Protein AF-R5GS53-F1 (afdb_monomer_lite)

Sequence (750 aa):
MKHALRKYIAPCGSALFMVVSTMAALVVLVTAMYMSVVSSGRVQIASFNQEQAYVASTSIADNLKGYLNNGVSAAMQSKLLDLNVGDKMSTNGNDFASLVEGGTREDSELGAYTVTITRLKDEKQGDSTMAIYDVAVTASTNGVVETTHLYLMTQKETTTPPSMITRFFTATGYIPNDVVVGDGVYTSEMYFDSEYTVFSDIKGESNSDLTLKGSIICAGSAVFSRGKTTVQCQDTQAWYIGKNLTFKNTQPTSIDLKGKGGNANDIKNEPEHGLIVVGGDLTMTTLNWPNIGNNGKFTDVYVLGDAYIAKTNFHGNLYVNGDVYFMSGDDNKVEGYLYLNGECKNYTGVSNGHFSNTKIVKWSGWTATGDCQRAPAKTPADVGKLLTSKIGGSTYLKWQIDMSGFIMEDENTPKKENITFYNGNEDVANNKYVHYINKDCVIGEIKSKGNHVSSLAIVIDTGNKGDTRTIQLSNNDGSEFSWCPSTVEHARMNIVTIGDGTLVVDVPEGVRYQSTHQEFFGHIGWYYLLGGKVTTTDAGTHDYFDRSGLQYVNKSYIEGVLKETIHETYFDGSKNSCTTCKYTETTVDGKTVYKCTNPDHYDTYSTKPETCVCAGYVDTGSVTAYAASHGIDMTYEGKSQMPNVNIWVESCSESADIQFGVGSDGKGLQNNLFFGYVYAPYMTYVDLSCGENTGGGVRMVGGLIVSDYVISGYYEFIYARPSMSVDSIGITTGDPLRPTGSREWRHYGV

Secondary structure (DSSP, 8-state):
-HHHHTTTTSTT--HHHHHHHHHHHHHHHHHHHHHHHHHHHHHHHHHHHHHHHHHHHHHHHHHHHHHHHHT--HHHHHHHHTPPTT-EEE-TTS-GGGGSTT--SGGGTT-S-EEEEEE---EEETTEEEEEEEEEEEEEETTEEEEEEEEEEEE----PPPPP---SEEE--SS---EEE-SSEE-S-EEE-SSEEEE-PPTT---PPEEE-S-EEESSEEEE-SS-EEEE-SS--EEEESS-EEE--SS-EEEE--PPPS-TT--SS----EEEEESS-EEE--SS--EESBTTB-EEEEESS-EEESS-EESS-EEESS-EEESSSSEEEESSEEEESS-EEEPTT--S-EEES-EEEE-STT---SS-S---SS-HHHHHHHHHHHH-PPPPEEEE--GGGSPBSSSS-BPEEEEEEE--SS-GGG-B-EEEE-S-EEEEEEEEESS--S-EEEEEE--STT-EEEEE----BTTBB-SS-TTSTT--EEEEEESSSEEEEE--TT-EEE--TT-EEEEHHHHHHTT-EEEE-TTSS-EEEE-SS--TT-HHHHHHHHHHHBSSSS--SS----SS--EEEEEETTEEEEEES-TT---EESS--SS---TT-B-HHHHHHHHHHHT---EETTEE------EEEE---SS-EEESBB-TTSPBPPS-EEEEEEEEEEEEEEEE--STT---EEEEEEEEEEEEEEEESSEEEEE---SS-GGGS--EEEEEP--SS--GGG----

Foldseek 3Di:
DVVVVVVVPDPDDDPVVVVVVVVVVVVVVVVVVVVVVVVVVVVVVLVVQQVVQVVVQVVLVVVVLVCVAPQDDPQNVVLLVPDDAFDKDWLQQAFQLVRGDPRDVSSPPSGGFTKMKHWHDWDDDDPWTKTKIWIWTWGGGPRDIDIDIDIDIDTPDDPDPADFPPAFAEQLQLDQDEFEAEDAAELEEHEYQYQEYEHEADPDDDDHEHEYQAEYFHLHEYEYQYEEHEYDHQDQYEYFHQAEYEYNYAYEYEHANQFAFDQLADQPPPRSAHEYEHLEEYYDDYPYEYEHHDARRAYEYAHAYEYEDENYEHAHEYEYEYEYEDAELDEYEYSYAYEYQYYYYYDPPHPNYDYDPHHYDHDDQQADDDDDPGGHPDGSVRSVVVSCVVNDDRFDFDWDDDCPQFPAPDPPHGDEDEAEAEDDPVCVQPGDQEAEAETAGEHEAYAYDYDDDQFGEYEYEQAEALGEHEYEYDAHQVQEDEPQHPRYPPYEYEYEYFYQHFYEYEQEFSYEYFYAAQYEHFYVLLCQLQQWDWDAPPVNNDITIDCPRGNLLVAVSSCVSCVQFADASDDDPPPPVPQDFDWDWDADPNATWIFGPQPLGDDIHSDRDPGDPRNFTGRQVSSVVSCVVVVTDCDDPRDRGGTFLNYEYEDADLRYHYELAAGPVRAGHARYEHRYGYHAANYEYEHAHDDPDRREGEHYEDGYHYNHYHHYDHYYHTHHYGSDTPVSNPTDGHDGDHRPDDSPSSHGDD

Radius of gyration: 32.83 Å; chains: 1; bounding box: 74×107×87 Å

pLDDT: mean 75.05, std 14.88, range [28.28, 97.5]

Structure (mmCIF, N/CA/C/O backbone):
data_AF-R5GS53-F1
#
_entry.id   AF-R5GS53-F1
#
loop_
_atom_site.group_PDB
_atom_site.id
_atom_site.type_symbol
_atom_site.label_atom_id
_atom_site.label_alt_id
_atom_site.label_comp_id
_atom_site.label_asym_id
_atom_site.label_entity_id
_atom_site.label_seq_id
_atom_site.pdbx_PDB_ins_code
_atom_site.Cartn_x
_atom_site.Cartn_y
_atom_site.Cartn_z
_atom_site.occupancy
_atom_site.B_iso_or_equiv
_atom_site.auth_seq_id
_atom_site.auth_comp_id
_atom_site.auth_asym_id
_atom_site.auth_atom_id
_atom_site.pdbx_PDB_model_num
ATOM 1 N N . MET A 1 1 ? -4.058 -63.328 -44.929 1.00 39.25 1 MET A N 1
ATOM 2 C CA . MET A 1 1 ? -5.496 -63.159 -45.270 1.00 39.25 1 MET A CA 1
ATOM 3 C C . MET A 1 1 ? -5.798 -63.238 -46.766 1.00 39.25 1 MET A C 1
ATOM 5 O O . MET A 1 1 ? -6.541 -64.132 -47.150 1.00 39.25 1 MET A O 1
ATOM 9 N N . LYS A 1 2 ? -5.208 -62.391 -47.630 1.00 37.84 2 LYS A N 1
ATOM 10 C CA . LYS A 1 2 ? -5.470 -62.393 -49.092 1.00 37.84 2 LYS A CA 1
ATOM 11 C C . LYS A 1 2 ? -5.279 -63.759 -49.778 1.00 37.84 2 LYS A C 1
ATOM 13 O O . LYS A 1 2 ? -6.027 -64.096 -50.689 1.00 37.84 2 LYS A O 1
ATOM 18 N N . HIS A 1 3 ? -4.323 -64.568 -49.311 1.00 39.47 3 HIS A N 1
ATOM 19 C CA . HIS A 1 3 ? -4.071 -65.900 -49.871 1.00 39.47 3 HIS A CA 1
ATOM 20 C C . HIS A 1 3 ? -5.078 -66.975 -49.404 1.00 39.47 3 HIS A C 1
ATOM 22 O O . HIS A 1 3 ? -5.358 -67.905 -50.158 1.00 39.47 3 HIS A O 1
ATOM 28 N N . ALA A 1 4 ? -5.666 -66.822 -48.210 1.00 46.94 4 ALA A N 1
ATOM 29 C CA . ALA A 1 4 ? -6.676 -67.736 -47.665 1.00 46.94 4 ALA A CA 1
ATOM 30 C C . ALA A 1 4 ? -8.063 -67.490 -48.285 1.00 46.94 4 ALA A C 1
ATOM 32 O O . ALA A 1 4 ? -8.752 -68.440 -48.642 1.00 46.94 4 ALA A O 1
ATOM 33 N N . LEU A 1 5 ? -8.425 -66.221 -48.517 1.00 47.59 5 LEU A N 1
ATOM 34 C CA . LEU A 1 5 ? -9.687 -65.817 -49.156 1.00 47.59 5 LEU A CA 1
ATOM 35 C C . LEU A 1 5 ? -9.846 -66.359 -50.587 1.00 47.59 5 LEU A C 1
ATOM 37 O O . LEU A 1 5 ? -10.951 -66.700 -50.991 1.00 47.59 5 LEU A O 1
ATOM 41 N N . ARG A 1 6 ? -8.750 -66.531 -51.341 1.00 45.59 6 ARG A N 1
ATOM 42 C CA . ARG A 1 6 ? -8.802 -67.127 -52.691 1.00 45.59 6 ARG A CA 1
ATOM 43 C C . ARG A 1 6 ? -9.157 -68.621 -52.699 1.00 45.59 6 ARG A C 1
ATOM 45 O O . ARG A 1 6 ? -9.669 -69.093 -53.706 1.00 45.59 6 ARG A O 1
ATOM 52 N N . LYS A 1 7 ? -8.937 -69.357 -51.599 1.00 46.50 7 LYS A N 1
ATOM 53 C CA . LYS A 1 7 ? -9.356 -70.768 -51.471 1.00 46.50 7 LYS A CA 1
ATOM 54 C C . LYS A 1 7 ? -10.822 -70.935 -51.043 1.00 46.50 7 LYS A C 1
ATOM 56 O O . LYS A 1 7 ? -11.355 -72.023 -51.213 1.00 46.50 7 LYS A O 1
ATOM 61 N N . TYR A 1 8 ? -11.475 -69.877 -50.553 1.00 48.62 8 TYR A N 1
ATOM 62 C CA . TYR A 1 8 ? -12.892 -69.894 -50.151 1.00 48.62 8 TYR A CA 1
ATOM 63 C C . TYR A 1 8 ? -13.884 -69.787 -51.324 1.00 48.62 8 TYR A C 1
ATOM 65 O O . TYR A 1 8 ? -15.066 -70.039 -51.130 1.00 48.62 8 TYR A O 1
ATOM 73 N N . ILE A 1 9 ? -13.421 -69.418 -52.526 1.00 48.09 9 ILE A N 1
ATOM 74 C CA . ILE A 1 9 ? -14.279 -69.122 -53.694 1.00 48.09 9 ILE A CA 1
ATOM 75 C C . ILE A 1 9 ? -14.289 -70.292 -54.710 1.00 48.09 9 ILE A C 1
ATOM 77 O O . ILE A 1 9 ? -14.971 -70.238 -55.729 1.00 48.09 9 ILE A O 1
ATOM 81 N N . ALA A 1 10 ? -13.557 -71.384 -54.453 1.00 46.06 10 ALA A N 1
ATOM 82 C CA . ALA A 1 10 ? -13.538 -72.546 -55.347 1.00 46.06 10 ALA A CA 1
ATOM 83 C C . ALA A 1 10 ? -14.786 -73.446 -55.143 1.00 46.06 10 ALA A C 1
ATOM 85 O O . ALA A 1 10 ? -15.116 -73.732 -53.990 1.00 46.06 10 ALA A O 1
ATOM 86 N N . PRO A 1 11 ? -15.448 -73.969 -56.202 1.00 43.66 11 PRO A N 1
ATOM 87 C CA . PRO A 1 11 ? -16.787 -74.582 -56.110 1.00 43.66 11 PRO A CA 1
ATOM 88 C C . PRO A 1 11 ? -16.857 -75.982 -55.462 1.00 43.66 11 PRO A C 1
ATOM 90 O O . PRO A 1 11 ? -17.870 -76.661 -55.591 1.00 43.66 11 PRO A O 1
ATOM 93 N N . CYS A 1 12 ? -15.808 -76.435 -54.767 1.00 47.91 12 CYS A N 1
ATOM 94 C CA . CYS A 1 12 ? -15.698 -77.800 -54.227 1.00 47.91 12 CYS A CA 1
ATOM 95 C C . CYS A 1 12 ? -15.327 -77.835 -52.726 1.00 47.91 12 CYS A C 1
ATOM 97 O O . CYS A 1 12 ? -14.581 -78.711 -52.291 1.00 47.91 12 CYS A O 1
ATOM 99 N N . GLY A 1 13 ? -15.785 -76.863 -51.927 1.00 45.12 13 GLY A N 1
ATOM 100 C CA . GLY A 1 13 ? -15.463 -76.757 -50.496 1.00 45.12 13 GLY A CA 1
ATOM 101 C C . GLY A 1 13 ? -16.532 -77.362 -49.579 1.00 45.12 13 GLY A C 1
ATOM 102 O O . GLY A 1 13 ? -17.647 -76.857 -49.515 1.00 45.12 13 GLY A O 1
ATOM 103 N N . SER A 1 14 ? -16.184 -78.421 -48.840 1.00 52.50 14 SER A N 1
ATOM 104 C CA . SER A 1 14 ? -17.031 -79.041 -47.806 1.00 52.50 14 SER A CA 1
ATOM 105 C C . SER A 1 14 ? -17.500 -78.019 -46.759 1.00 52.50 14 SER A C 1
ATOM 107 O O . SER A 1 14 ? -16.676 -77.342 -46.139 1.00 52.50 14 SER A O 1
ATOM 109 N N . ALA A 1 15 ? -18.815 -77.951 -46.514 1.00 53.12 15 ALA A N 1
ATOM 110 C CA . ALA A 1 15 ? -19.424 -77.087 -45.497 1.00 53.12 15 ALA A CA 1
ATOM 111 C C . ALA A 1 15 ? -18.819 -77.300 -44.095 1.00 53.12 15 ALA A C 1
ATOM 113 O O . ALA A 1 15 ? -18.681 -76.349 -43.330 1.00 53.12 15 ALA A O 1
ATOM 114 N N . LEU A 1 16 ? -18.362 -78.518 -43.782 1.00 53.28 16 LEU A N 1
ATOM 115 C CA . LEU A 1 16 ? -17.680 -78.827 -42.522 1.00 53.28 16 LEU A CA 1
ATOM 116 C C . LEU A 1 16 ? -16.356 -78.059 -42.388 1.00 53.28 16 LEU A C 1
ATOM 118 O O . LEU A 1 16 ? -16.035 -77.548 -41.319 1.00 53.28 16 LEU A O 1
ATOM 122 N N . PHE A 1 17 ? -15.600 -77.935 -43.483 1.00 55.69 17 PHE A N 1
ATOM 123 C CA . PHE A 1 17 ? -14.329 -77.212 -43.481 1.00 55.69 17 PHE A CA 1
ATOM 124 C C . PHE A 1 17 ? -14.547 -75.708 -43.294 1.00 55.69 17 PHE A C 1
ATOM 126 O O . PHE A 1 17 ? -13.759 -75.067 -42.608 1.00 55.69 17 PHE A O 1
ATOM 133 N N . MET A 1 18 ? -15.649 -75.175 -43.840 1.00 55.59 18 MET A N 1
ATOM 134 C CA . MET A 1 18 ? -16.074 -73.784 -43.656 1.00 55.59 18 MET A CA 1
ATOM 135 C C . MET A 1 18 ? -16.458 -73.486 -42.200 1.00 55.59 18 MET A C 1
ATOM 137 O O . MET A 1 18 ? -16.094 -72.434 -41.678 1.00 55.59 18 MET A O 1
ATOM 141 N N . VAL A 1 19 ? -17.157 -74.410 -41.531 1.00 63.00 19 VAL A N 1
ATOM 142 C CA . VAL A 1 19 ? -17.538 -74.268 -40.115 1.00 63.00 19 VAL A CA 1
ATOM 143 C C . VAL A 1 19 ? -16.307 -74.349 -39.209 1.00 63.00 19 VAL A C 1
ATOM 145 O O . VAL A 1 19 ? -16.119 -73.496 -38.348 1.00 63.00 19 VAL A O 1
ATOM 148 N N . VAL A 1 20 ? -15.410 -75.314 -39.429 1.00 64.44 20 VAL A N 1
ATOM 149 C CA . VAL A 1 20 ? -14.201 -75.463 -38.598 1.00 64.44 20 VAL A CA 1
ATOM 150 C C . VAL A 1 20 ? -13.259 -74.265 -38.754 1.00 64.44 20 VAL A C 1
ATOM 152 O O . VAL A 1 20 ? -12.714 -73.780 -37.764 1.00 64.44 20 VAL A O 1
ATOM 155 N N . SER A 1 21 ? -13.090 -73.735 -39.968 1.00 62.53 21 SER A N 1
ATOM 156 C CA . SER A 1 21 ? -12.237 -72.566 -40.198 1.00 62.53 21 SER A CA 1
ATOM 157 C C . SER A 1 21 ? -12.828 -71.271 -39.633 1.00 62.53 21 SER A C 1
ATOM 159 O O . SER A 1 21 ? -12.072 -70.437 -39.135 1.00 62.53 21 SER A O 1
ATOM 161 N N . THR A 1 22 ? -14.154 -71.097 -39.670 1.00 64.81 22 THR A N 1
ATOM 162 C CA . THR A 1 22 ? -14.818 -69.947 -39.030 1.00 64.81 22 THR A CA 1
ATOM 163 C C . THR A 1 22 ? -14.785 -70.049 -37.509 1.00 64.81 22 THR A C 1
ATOM 165 O O . THR A 1 22 ? -14.464 -69.057 -36.859 1.00 64.81 22 THR A O 1
ATOM 168 N N . MET A 1 23 ? -15.003 -71.233 -36.926 1.00 67.00 23 MET A N 1
ATOM 169 C CA . MET A 1 23 ? -14.868 -71.431 -35.478 1.00 67.00 23 MET A CA 1
ATOM 170 C C . MET A 1 23 ? -13.427 -71.221 -34.999 1.00 67.00 23 MET A C 1
ATOM 172 O O . MET A 1 23 ? -13.216 -70.532 -34.005 1.00 67.00 23 MET A O 1
ATOM 176 N N . ALA A 1 24 ? -12.424 -71.727 -35.724 1.00 66.81 24 ALA A N 1
ATOM 177 C CA . ALA A 1 24 ? -11.019 -71.485 -35.392 1.00 66.81 24 ALA A CA 1
ATOM 178 C C . ALA A 1 24 ? -10.658 -69.990 -35.473 1.00 66.81 24 ALA A C 1
ATOM 180 O O . ALA A 1 24 ? -9.968 -69.475 -34.595 1.00 66.81 24 ALA A O 1
ATOM 181 N N . ALA A 1 25 ? -11.160 -69.273 -36.485 1.00 63.84 25 ALA A N 1
ATOM 182 C CA . ALA A 1 25 ? -10.960 -67.830 -36.602 1.00 63.84 25 ALA A CA 1
ATOM 183 C C . ALA A 1 25 ? -11.627 -67.053 -35.454 1.00 63.84 25 ALA A C 1
ATOM 185 O O . ALA A 1 25 ? -11.022 -66.121 -34.928 1.00 63.84 25 ALA A O 1
ATOM 186 N N . LEU A 1 26 ? -12.834 -67.454 -35.038 1.00 68.81 26 LEU A N 1
ATOM 187 C CA . LEU A 1 26 ? -13.541 -66.857 -33.902 1.00 68.81 26 LEU A CA 1
ATOM 188 C C . LEU A 1 26 ? -12.800 -67.091 -32.583 1.00 68.81 26 LEU A C 1
ATOM 190 O O . LEU A 1 26 ? -12.643 -66.151 -31.812 1.00 68.81 26 LEU A O 1
ATOM 194 N N . VAL A 1 27 ? -12.285 -68.300 -32.342 1.00 71.81 27 VAL A N 1
ATOM 195 C CA . VAL A 1 27 ? -11.496 -68.596 -31.134 1.00 71.81 27 VAL A CA 1
ATOM 196 C C . VAL A 1 27 ? -10.229 -67.744 -31.094 1.00 71.81 27 VAL A C 1
ATOM 198 O O . VAL A 1 27 ? -9.963 -67.115 -30.077 1.00 71.81 27 VAL A O 1
ATOM 201 N N . VAL A 1 28 ? -9.491 -67.636 -32.205 1.00 69.06 28 VAL A N 1
ATOM 202 C CA . VAL A 1 28 ? -8.291 -66.781 -32.276 1.00 69.06 28 VAL A CA 1
ATOM 203 C C . VAL A 1 28 ? -8.633 -65.306 -32.033 1.00 69.06 28 VAL A C 1
ATOM 205 O O . VAL A 1 28 ? -7.900 -64.628 -31.316 1.00 69.06 28 VAL A O 1
ATOM 208 N N . LEU A 1 29 ? -9.752 -64.813 -32.574 1.00 61.09 29 LEU A N 1
ATOM 209 C CA . LEU A 1 29 ? -10.240 -63.450 -32.329 1.00 61.09 29 LEU A CA 1
ATOM 210 C C . LEU A 1 29 ? -10.586 -63.215 -30.855 1.00 61.09 29 LEU A C 1
ATOM 212 O O . LEU A 1 29 ? -10.170 -62.207 -30.291 1.00 61.09 29 LEU A O 1
ATOM 216 N N . VAL A 1 30 ? -11.289 -64.154 -30.218 1.00 63.44 30 VAL A N 1
ATOM 217 C CA . VAL A 1 30 ? -11.660 -64.063 -28.798 1.00 63.44 30 VAL A CA 1
ATOM 218 C C . VAL A 1 30 ? -10.424 -64.139 -27.900 1.00 63.44 30 VAL A C 1
ATOM 220 O O . VAL A 1 30 ? -10.311 -63.357 -26.961 1.00 63.44 30 VAL A O 1
ATOM 223 N N . THR A 1 31 ? -9.455 -65.010 -28.198 1.00 64.88 31 THR A N 1
ATOM 224 C CA . THR A 1 31 ? -8.192 -65.079 -27.445 1.00 64.88 31 THR A CA 1
ATOM 225 C C . THR A 1 31 ? -7.358 -63.810 -27.623 1.00 64.88 31 THR A C 1
ATOM 227 O O . THR A 1 31 ? -6.801 -63.309 -26.649 1.00 64.88 31 THR A O 1
ATOM 230 N N . ALA A 1 32 ? -7.302 -63.241 -28.832 1.00 57.47 32 ALA A N 1
ATOM 231 C CA . ALA A 1 32 ? -6.622 -61.970 -29.078 1.00 57.47 32 ALA A CA 1
ATOM 232 C C . ALA A 1 32 ? -7.304 -60.801 -28.347 1.00 57.47 32 ALA A C 1
ATOM 234 O O . ALA A 1 32 ? -6.620 -59.993 -27.724 1.00 57.47 32 ALA A O 1
ATOM 235 N N . MET A 1 33 ? -8.642 -60.745 -28.355 1.00 58.06 33 MET A N 1
ATOM 236 C CA . MET A 1 33 ? -9.414 -59.766 -27.582 1.00 58.06 33 MET A CA 1
ATOM 237 C C . MET A 1 33 ? -9.170 -59.919 -26.078 1.00 58.06 33 MET A C 1
ATOM 239 O O . MET A 1 33 ? -8.897 -58.928 -25.409 1.00 58.06 33 MET A O 1
ATOM 243 N N . TYR A 1 34 ? -9.189 -61.144 -25.548 1.00 64.62 34 TYR A N 1
ATOM 244 C CA . TYR A 1 34 ? -8.902 -61.416 -24.138 1.00 64.62 34 TYR A CA 1
ATOM 245 C C . TYR A 1 34 ? -7.489 -60.964 -23.741 1.00 64.62 34 TYR A C 1
ATOM 247 O O . TYR A 1 34 ? -7.329 -60.243 -22.760 1.00 64.62 34 TYR A O 1
ATOM 255 N N . MET A 1 35 ? -6.467 -61.311 -24.531 1.00 55.03 35 MET A N 1
ATOM 256 C CA . MET A 1 35 ? -5.084 -60.889 -24.267 1.00 55.03 35 MET A CA 1
ATOM 257 C C . MET A 1 35 ? -4.915 -59.368 -24.389 1.00 55.03 35 MET A C 1
ATOM 259 O O . MET A 1 35 ? -4.193 -58.775 -23.589 1.00 55.03 35 MET A O 1
ATOM 263 N N . SER A 1 36 ? -5.625 -58.723 -25.321 1.00 51.09 36 SER A N 1
ATOM 264 C CA . SER A 1 36 ? -5.666 -57.262 -25.432 1.00 51.09 36 SER A CA 1
ATOM 265 C C . SER A 1 36 ? -6.274 -56.623 -24.181 1.00 51.09 36 SER A C 1
ATOM 267 O O . SER A 1 36 ? -5.663 -55.715 -23.629 1.00 51.09 36 SER A O 1
ATOM 269 N N . VAL A 1 37 ? -7.412 -57.124 -23.688 1.00 53.66 37 VAL A N 1
ATOM 270 C CA . VAL A 1 37 ? -8.089 -56.605 -22.483 1.00 53.66 37 VAL A CA 1
ATOM 271 C C . VAL A 1 37 ? -7.253 -56.824 -21.215 1.00 53.66 37 VAL A C 1
ATOM 273 O O . VAL A 1 37 ? -7.142 -55.932 -20.376 1.00 53.66 37 VAL A O 1
ATOM 276 N N . VAL A 1 38 ? -6.610 -57.987 -21.074 1.00 53.66 38 VAL A N 1
ATOM 277 C CA . VAL A 1 38 ? -5.716 -58.266 -19.936 1.00 53.66 38 VAL A CA 1
ATOM 278 C C . VAL A 1 38 ? -4.469 -57.378 -19.985 1.00 53.66 38 VAL A C 1
ATOM 280 O O . VAL A 1 38 ? -4.036 -56.874 -18.948 1.00 53.66 38 VAL A O 1
ATOM 283 N N . SER A 1 39 ? -3.901 -57.146 -21.174 1.00 48.69 39 SER A N 1
ATOM 284 C CA . SER A 1 39 ? -2.763 -56.233 -21.337 1.00 48.69 39 SER A CA 1
ATOM 285 C C . SER A 1 39 ? -3.138 -54.779 -21.034 1.00 48.69 39 SER A C 1
ATOM 287 O O . SER A 1 39 ? -2.410 -54.120 -20.296 1.00 48.69 39 SER A O 1
ATOM 289 N N . SER A 1 40 ? -4.301 -54.300 -21.496 1.00 47.94 40 SER A N 1
ATOM 290 C CA . SER A 1 40 ? -4.766 -52.937 -21.225 1.00 47.94 40 SER A CA 1
ATOM 291 C C . SER A 1 40 ? -5.076 -52.723 -19.745 1.00 47.94 40 SER A C 1
ATOM 293 O O . SER A 1 40 ? -4.708 -51.689 -19.202 1.00 47.94 40 SER A O 1
ATOM 295 N N . GLY A 1 41 ? -5.667 -53.713 -19.065 1.00 43.53 41 GLY A N 1
ATOM 296 C CA . GLY A 1 41 ? -5.917 -53.642 -17.622 1.00 43.53 41 GLY A CA 1
ATOM 297 C C . GLY A 1 41 ? -4.630 -53.574 -16.793 1.00 43.53 41 GLY A C 1
ATOM 298 O O . GLY A 1 41 ? -4.545 -52.793 -15.851 1.00 43.53 41 GLY A O 1
ATOM 299 N N . ARG A 1 42 ? -3.587 -54.334 -17.163 1.00 54.06 42 ARG A N 1
ATOM 300 C CA . ARG A 1 42 ? -2.279 -54.267 -16.482 1.00 54.06 42 ARG A CA 1
ATOM 301 C C . ARG A 1 42 ? -1.574 -52.926 -16.686 1.00 54.06 42 ARG A C 1
ATOM 303 O O . ARG A 1 42 ? -0.979 -52.424 -15.740 1.00 54.06 42 ARG A O 1
ATOM 310 N N . VAL A 1 43 ? -1.660 -52.348 -17.887 1.00 55.75 43 VAL A N 1
ATOM 311 C CA . VAL A 1 43 ? -1.111 -51.012 -18.176 1.00 55.75 43 VAL A CA 1
ATOM 312 C C . VAL A 1 43 ? -1.862 -49.940 -17.385 1.00 55.75 43 VAL A C 1
ATOM 314 O O . VAL A 1 43 ? -1.225 -49.106 -16.759 1.00 55.75 43 VAL A O 1
ATOM 317 N N . GLN A 1 44 ? -3.195 -50.012 -17.323 1.00 53.47 44 GLN A N 1
ATOM 318 C CA . GLN A 1 44 ? -4.007 -49.079 -16.533 1.00 53.47 44 GLN A CA 1
ATOM 319 C C . GLN A 1 44 ? -3.699 -49.148 -15.031 1.00 53.47 44 GLN A C 1
ATOM 321 O O . GLN A 1 44 ? -3.588 -48.108 -14.395 1.00 53.47 44 GLN A O 1
ATOM 326 N N . ILE A 1 45 ? -3.506 -50.345 -14.462 1.00 60.31 45 ILE A N 1
ATOM 327 C CA . ILE A 1 45 ? -3.121 -50.505 -13.047 1.00 60.31 45 ILE A CA 1
ATOM 328 C C . ILE A 1 45 ? -1.716 -49.944 -12.784 1.00 60.31 45 ILE A C 1
ATOM 330 O O . ILE A 1 45 ? -1.493 -49.318 -11.752 1.00 60.31 45 ILE A O 1
ATOM 334 N N . ALA A 1 46 ? -0.769 -50.152 -13.705 1.00 55.19 46 ALA A N 1
ATOM 335 C CA . ALA A 1 46 ? 0.573 -49.590 -13.584 1.00 55.19 46 ALA A CA 1
ATOM 336 C C . ALA A 1 46 ? 0.545 -48.053 -13.630 1.00 55.19 46 ALA A C 1
ATOM 338 O O . ALA A 1 46 ? 1.133 -47.426 -12.756 1.00 55.19 46 ALA A O 1
ATOM 339 N N . SER A 1 47 ? -0.195 -47.463 -14.576 1.00 57.66 47 SER A N 1
ATOM 340 C CA . SER A 1 47 ? -0.393 -46.009 -14.657 1.00 57.66 47 SER A CA 1
ATOM 341 C C . SER A 1 47 ? -1.104 -45.449 -13.424 1.00 57.66 47 SER A C 1
ATOM 343 O O . SER A 1 47 ? -0.680 -44.433 -12.896 1.00 57.66 47 SER A O 1
ATOM 345 N N . PHE A 1 48 ? -2.120 -46.137 -12.903 1.00 61.81 48 PHE A N 1
ATOM 346 C CA . PHE A 1 48 ? -2.824 -45.716 -11.690 1.00 61.81 48 PHE A CA 1
ATOM 347 C C . PHE A 1 48 ? -1.923 -45.734 -10.445 1.00 61.81 48 PHE A C 1
ATOM 349 O O . PHE A 1 48 ? -1.901 -44.772 -9.685 1.00 61.81 48 PHE A O 1
ATOM 356 N N . ASN A 1 49 ? -1.137 -46.799 -10.240 1.00 61.53 49 ASN A N 1
ATOM 357 C CA . ASN A 1 49 ? -0.171 -46.857 -9.134 1.00 61.53 49 ASN A CA 1
ATOM 358 C C . ASN A 1 49 ? 0.924 -45.786 -9.277 1.00 61.53 49 ASN A C 1
ATOM 360 O O . ASN A 1 49 ? 1.398 -45.262 -8.272 1.00 61.53 49 ASN A O 1
ATOM 364 N N . GLN A 1 50 ? 1.311 -45.459 -10.514 1.00 61.47 50 GLN A N 1
ATOM 365 C CA . GLN A 1 50 ? 2.256 -44.388 -10.812 1.00 61.47 50 GLN A CA 1
ATOM 366 C C . GLN A 1 50 ? 1.676 -43.009 -10.467 1.00 61.47 50 GLN A C 1
ATOM 368 O O . GLN A 1 50 ? 2.322 -42.237 -9.768 1.00 61.47 50 GLN A O 1
ATOM 373 N N . GLU A 1 51 ? 0.435 -42.724 -10.871 1.00 65.06 51 GLU A N 1
ATOM 374 C CA . GLU A 1 51 ? -0.273 -41.486 -10.516 1.00 65.06 51 GLU A CA 1
ATOM 375 C C . GLU A 1 51 ? -0.456 -41.352 -8.998 1.00 65.06 51 GLU A C 1
ATOM 377 O O . GLU A 1 51 ? -0.251 -40.274 -8.448 1.00 65.06 51 GLU A O 1
ATOM 382 N N . GLN A 1 52 ? -0.766 -42.444 -8.291 1.00 62.75 52 GLN A N 1
ATOM 383 C CA . GLN A 1 52 ? -0.847 -42.434 -6.827 1.00 62.75 52 GLN A CA 1
ATOM 384 C C . GLN A 1 52 ? 0.505 -42.156 -6.159 1.00 62.75 52 GLN A C 1
ATOM 386 O O . GLN A 1 52 ? 0.567 -41.348 -5.232 1.00 62.75 52 GLN A O 1
ATOM 391 N N . ALA A 1 53 ? 1.585 -42.795 -6.622 1.00 61.84 53 ALA A N 1
ATOM 392 C CA . ALA A 1 53 ? 2.930 -42.549 -6.104 1.00 61.84 53 ALA A CA 1
ATOM 393 C C . ALA A 1 53 ? 3.386 -41.106 -6.377 1.00 61.84 53 ALA A C 1
ATOM 395 O O . ALA A 1 53 ? 3.959 -40.470 -5.492 1.00 61.84 53 ALA A O 1
ATOM 396 N N . TYR A 1 54 ? 3.061 -40.570 -7.556 1.00 66.81 54 TYR A N 1
ATOM 397 C CA . TYR A 1 54 ? 3.311 -39.180 -7.918 1.00 66.81 54 TYR A CA 1
ATOM 398 C C . TYR A 1 54 ? 2.562 -38.217 -6.988 1.00 66.81 54 TYR A C 1
ATOM 400 O O . TYR A 1 54 ? 3.211 -37.437 -6.296 1.00 66.81 54 TYR A O 1
ATOM 408 N N . VAL A 1 55 ? 1.234 -38.347 -6.860 1.00 66.94 55 VAL A N 1
ATOM 409 C CA . VAL A 1 55 ? 0.404 -37.502 -5.976 1.00 66.94 55 VAL A CA 1
ATOM 410 C C . VAL A 1 55 ? 0.884 -37.559 -4.523 1.00 66.94 55 VAL A C 1
ATOM 412 O O . VAL A 1 55 ? 0.963 -36.523 -3.864 1.00 66.94 55 VAL A O 1
ATOM 415 N N . ALA A 1 56 ? 1.263 -38.741 -4.026 1.00 64.44 56 ALA A N 1
ATOM 416 C CA . ALA A 1 56 ? 1.833 -38.886 -2.690 1.00 64.44 56 ALA A CA 1
ATOM 417 C C . ALA A 1 56 ? 3.178 -38.151 -2.556 1.00 64.44 56 ALA A C 1
ATOM 419 O O . ALA A 1 56 ? 3.371 -37.401 -1.603 1.00 64.44 56 ALA A O 1
ATOM 420 N N . SER A 1 57 ? 4.095 -38.320 -3.517 1.00 65.06 57 SER A N 1
ATOM 421 C CA . SER A 1 57 ? 5.402 -37.649 -3.493 1.00 65.06 57 SER A CA 1
ATOM 422 C C . SER A 1 57 ? 5.286 -36.123 -3.573 1.00 65.06 57 SER A C 1
ATOM 424 O O . SER A 1 57 ? 6.013 -35.433 -2.865 1.00 65.06 57 SER A O 1
ATOM 426 N N . THR A 1 58 ? 4.346 -35.592 -4.363 1.00 63.12 58 THR A N 1
ATOM 427 C CA . THR A 1 58 ? 4.083 -34.150 -4.467 1.00 63.12 58 THR A CA 1
ATOM 428 C C . THR A 1 58 ? 3.456 -33.608 -3.186 1.00 63.12 58 THR A C 1
ATOM 430 O O . THR A 1 58 ? 3.942 -32.624 -2.647 1.00 63.12 58 THR A O 1
ATOM 433 N N . SER A 1 59 ? 2.459 -34.297 -2.623 1.00 66.00 59 SER A N 1
ATOM 434 C CA . SER A 1 59 ? 1.834 -33.886 -1.359 1.00 66.00 59 SER A CA 1
ATOM 435 C C . SER A 1 59 ? 2.823 -33.888 -0.186 1.00 66.00 59 SER A C 1
ATOM 437 O O . SER A 1 59 ? 2.798 -32.988 0.653 1.00 66.00 59 SER A O 1
ATOM 439 N N . ILE A 1 60 ? 3.730 -34.868 -0.125 1.00 68.62 60 ILE A N 1
ATOM 440 C CA . ILE A 1 60 ? 4.802 -34.894 0.881 1.00 68.62 60 ILE A CA 1
ATOM 441 C C . ILE A 1 60 ? 5.815 -33.774 0.612 1.00 68.62 60 ILE A C 1
ATOM 443 O O . ILE A 1 60 ? 6.255 -33.128 1.558 1.00 68.62 60 ILE A O 1
ATOM 447 N N . ALA A 1 61 ? 6.166 -33.511 -0.651 1.00 63.56 61 ALA A N 1
ATOM 448 C CA . ALA A 1 61 ? 7.057 -32.410 -1.015 1.00 63.56 61 ALA A CA 1
ATOM 449 C C . ALA A 1 61 ? 6.481 -31.036 -0.630 1.00 63.56 61 ALA A C 1
ATOM 451 O O . ALA A 1 61 ? 7.226 -30.202 -0.122 1.00 63.56 61 ALA A O 1
ATOM 452 N N . ASP A 1 62 ? 5.174 -30.819 -0.785 1.00 62.59 62 ASP A N 1
ATOM 453 C CA . ASP A 1 62 ? 4.504 -29.574 -0.389 1.00 62.59 62 ASP A CA 1
ATOM 454 C C . ASP A 1 62 ? 4.478 -29.395 1.138 1.00 62.59 62 ASP A C 1
ATOM 456 O O . ASP A 1 62 ? 4.838 -28.330 1.645 1.00 62.59 62 ASP A O 1
ATOM 460 N N . ASN A 1 63 ? 4.161 -30.455 1.893 1.00 64.25 63 ASN A N 1
ATOM 461 C CA . ASN A 1 63 ? 4.255 -30.438 3.361 1.00 64.25 63 ASN A CA 1
ATOM 462 C C . ASN A 1 63 ? 5.694 -30.177 3.836 1.00 64.25 63 ASN A C 1
ATOM 464 O O . ASN A 1 63 ? 5.932 -29.401 4.762 1.00 64.25 63 ASN A O 1
ATOM 468 N N . LEU A 1 64 ? 6.672 -30.788 3.163 1.00 65.00 64 LEU A N 1
ATOM 469 C CA . LEU A 1 64 ? 8.086 -30.606 3.457 1.00 65.00 64 LEU A CA 1
ATOM 470 C C . LEU A 1 64 ? 8.576 -29.193 3.112 1.00 65.00 64 LEU A C 1
ATOM 472 O O . LEU A 1 64 ? 9.396 -28.648 3.846 1.00 65.00 64 LEU A O 1
ATOM 476 N N . LYS A 1 65 ? 8.063 -28.575 2.040 1.00 63.66 65 LYS A N 1
ATOM 477 C CA . LYS A 1 65 ? 8.313 -27.164 1.709 1.00 63.66 65 LYS A CA 1
ATOM 478 C C . LYS A 1 65 ? 7.834 -26.254 2.841 1.00 63.66 65 LYS A C 1
ATOM 480 O O . LYS A 1 65 ? 8.567 -25.350 3.234 1.00 63.66 65 LYS A O 1
ATOM 485 N N . GLY A 1 66 ? 6.642 -26.512 3.382 1.00 58.56 66 GLY A N 1
ATOM 486 C CA . GLY A 1 66 ? 6.096 -25.787 4.532 1.00 58.56 66 GLY A CA 1
ATOM 487 C C . GLY A 1 66 ? 6.971 -25.925 5.780 1.00 58.56 66 GLY A C 1
ATOM 488 O O . GLY A 1 66 ? 7.383 -24.922 6.361 1.00 58.56 66 GLY A O 1
ATOM 489 N N . TYR A 1 67 ? 7.342 -27.156 6.138 1.00 61.50 67 TYR A N 1
ATOM 490 C CA . TYR A 1 67 ? 8.224 -27.427 7.278 1.00 61.50 67 TYR A CA 1
ATOM 491 C C . TYR A 1 67 ? 9.617 -26.805 7.106 1.00 61.50 67 TYR A C 1
ATOM 493 O O . TYR A 1 67 ? 10.093 -26.126 8.010 1.00 61.50 67 TYR A O 1
ATOM 501 N N . LEU A 1 68 ? 10.246 -26.943 5.930 1.00 61.03 68 LEU A N 1
ATOM 502 C CA . LEU A 1 68 ? 11.574 -26.377 5.660 1.00 61.03 68 LEU A CA 1
ATOM 503 C C . LEU A 1 68 ? 11.594 -24.839 5.602 1.00 61.03 68 LEU A C 1
ATOM 505 O O . LEU A 1 68 ? 12.657 -24.226 5.731 1.00 61.03 68 LEU A O 1
ATOM 509 N N . ASN A 1 69 ? 10.429 -24.213 5.432 1.00 57.53 69 ASN A N 1
ATOM 510 C CA . ASN A 1 69 ? 10.281 -22.764 5.469 1.00 57.53 69 ASN A CA 1
ATOM 511 C C . ASN A 1 69 ? 9.931 -22.217 6.859 1.00 57.53 69 ASN A C 1
ATOM 513 O O . ASN A 1 69 ? 10.416 -21.135 7.177 1.00 57.53 69 ASN A O 1
ATOM 517 N N . ASN A 1 70 ? 9.137 -22.937 7.663 1.00 50.81 70 ASN A N 1
ATOM 518 C CA . ASN A 1 70 ? 8.487 -22.379 8.859 1.00 50.81 70 ASN A CA 1
ATOM 519 C C . ASN A 1 70 ? 8.622 -23.219 10.148 1.00 50.81 70 ASN A C 1
ATOM 521 O O . ASN A 1 70 ? 8.217 -22.739 11.203 1.00 50.81 70 ASN A O 1
ATOM 525 N N . GLY A 1 71 ? 9.134 -24.453 10.083 1.00 49.44 71 GLY A N 1
ATOM 526 C CA . GLY A 1 71 ? 9.151 -25.406 11.209 1.00 49.44 71 GLY A CA 1
ATOM 527 C C . GLY A 1 71 ? 10.505 -26.069 11.478 1.00 49.44 71 GLY A C 1
ATOM 528 O O . GLY A 1 71 ? 10.580 -27.011 12.260 1.00 49.44 71 GLY A O 1
ATOM 529 N N . VAL A 1 72 ? 11.578 -25.617 10.823 1.00 60.28 72 VAL A N 1
ATOM 530 C CA . VAL A 1 72 ? 12.914 -26.206 10.985 1.00 60.28 72 VAL A CA 1
ATOM 531 C C . VAL A 1 72 ? 13.499 -25.807 12.329 1.00 60.28 72 VAL A C 1
ATOM 533 O O . VAL A 1 72 ? 13.651 -24.620 12.613 1.00 60.28 72 VAL A O 1
ATOM 536 N N . SER A 1 73 ? 13.921 -26.788 13.124 1.00 60.12 73 SER A N 1
ATOM 537 C CA . SER A 1 73 ? 14.714 -26.506 14.316 1.00 60.12 73 SER A CA 1
ATOM 538 C C . SER A 1 73 ? 16.024 -25.793 13.941 1.00 60.12 73 SER A C 1
ATOM 540 O O . SER A 1 73 ? 16.654 -26.100 12.924 1.00 60.12 73 SER A O 1
ATOM 542 N N . ALA A 1 74 ? 16.501 -24.870 14.783 1.00 61.69 74 ALA A N 1
ATOM 543 C CA . ALA A 1 74 ? 17.754 -24.141 14.532 1.00 61.69 74 ALA A CA 1
ATOM 544 C C . ALA A 1 74 ? 18.950 -25.079 14.241 1.00 61.69 74 ALA A C 1
ATOM 546 O O . ALA A 1 74 ? 19.849 -24.753 13.464 1.00 61.69 74 ALA A O 1
ATOM 547 N N . ALA A 1 75 ? 18.938 -26.285 14.819 1.00 63.09 75 ALA A N 1
ATOM 548 C CA . ALA A 1 75 ? 19.947 -27.313 14.590 1.00 63.09 75 ALA A CA 1
ATOM 549 C C . ALA A 1 75 ? 19.872 -27.929 13.178 1.00 63.09 75 ALA A C 1
ATOM 551 O O . ALA A 1 75 ? 20.908 -28.111 12.532 1.00 63.09 75 ALA A O 1
ATOM 552 N N . MET A 1 76 ? 18.670 -28.210 12.666 1.00 68.69 76 MET A N 1
ATOM 553 C CA . MET A 1 76 ? 18.475 -28.690 11.294 1.00 68.69 76 MET A CA 1
ATOM 554 C C . MET A 1 76 ? 18.814 -27.600 10.265 1.00 68.69 76 MET A C 1
ATOM 556 O O . MET A 1 76 ? 19.453 -27.886 9.251 1.00 68.69 76 MET A O 1
ATOM 560 N N . GLN A 1 77 ? 18.497 -26.335 10.557 1.00 69.38 77 GLN A N 1
ATOM 561 C CA . GLN A 1 77 ? 18.865 -25.202 9.704 1.00 69.38 77 GLN A CA 1
ATOM 562 C C . GLN A 1 77 ? 20.388 -25.009 9.627 1.00 69.38 77 GLN A C 1
ATOM 564 O O . GLN A 1 77 ? 20.932 -24.868 8.530 1.00 69.38 77 GLN A O 1
ATOM 569 N N . SER A 1 78 ? 21.093 -25.080 10.764 1.00 67.62 78 SER A N 1
ATOM 570 C CA . SER A 1 78 ? 22.563 -25.045 10.800 1.00 67.62 78 SER A CA 1
ATOM 571 C C . SER A 1 78 ? 23.162 -26.174 9.967 1.00 67.62 78 SER A C 1
ATOM 573 O O . SER A 1 78 ? 24.053 -25.943 9.156 1.00 67.62 78 SER A O 1
ATOM 575 N N . LYS A 1 79 ? 22.628 -27.392 10.102 1.00 73.81 79 LYS A N 1
ATOM 576 C CA . LYS A 1 79 ? 23.146 -28.557 9.386 1.00 73.81 79 LYS A CA 1
ATOM 577 C C . LYS A 1 79 ? 22.957 -28.469 7.872 1.00 73.81 79 LYS A C 1
ATOM 579 O O . LYS A 1 79 ? 23.821 -28.930 7.132 1.00 73.81 79 LYS A O 1
ATOM 584 N N . LEU A 1 80 ? 21.859 -27.868 7.412 1.00 73.12 80 LEU A N 1
ATOM 585 C CA . LEU A 1 80 ? 21.657 -27.563 5.994 1.00 73.12 80 LEU A CA 1
ATOM 586 C C . LEU A 1 80 ? 22.682 -26.535 5.502 1.00 73.12 80 LEU A C 1
ATOM 588 O O . LEU A 1 80 ? 23.308 -26.746 4.466 1.00 73.12 80 LEU A O 1
ATOM 592 N N . LEU A 1 81 ? 22.899 -25.460 6.264 1.00 68.50 81 LEU A N 1
ATOM 593 C CA . LEU A 1 81 ? 23.863 -24.408 5.926 1.00 68.50 81 LEU A CA 1
ATOM 594 C C . LEU A 1 81 ? 25.325 -24.888 5.935 1.00 68.50 81 LEU A C 1
ATOM 596 O O . LEU A 1 81 ? 26.136 -24.340 5.186 1.00 68.50 81 LEU A O 1
ATOM 600 N N . ASP A 1 82 ? 25.645 -25.912 6.728 1.00 76.25 82 ASP A N 1
ATOM 601 C CA . ASP A 1 82 ? 26.974 -26.534 6.803 1.00 76.25 82 ASP A CA 1
ATOM 602 C C . ASP A 1 82 ? 27.287 -27.467 5.616 1.00 76.25 82 ASP A C 1
ATOM 604 O O . ASP A 1 82 ? 28.437 -27.882 5.444 1.00 76.25 82 ASP A O 1
ATOM 608 N N . LEU A 1 83 ? 26.298 -27.803 4.775 1.00 74.81 83 LEU A N 1
ATOM 609 C CA . LEU A 1 83 ? 26.538 -28.599 3.569 1.00 74.81 83 LEU A CA 1
ATOM 610 C C . LEU A 1 83 ? 27.367 -27.806 2.551 1.00 74.81 83 LEU A C 1
ATOM 612 O O . LEU A 1 83 ? 26.993 -26.704 2.133 1.00 74.81 83 LEU A O 1
ATOM 616 N N . ASN A 1 84 ? 28.453 -28.406 2.060 1.00 80.88 84 ASN A N 1
ATOM 617 C CA . ASN A 1 84 ? 29.190 -27.853 0.929 1.00 80.88 84 ASN A CA 1
ATOM 618 C C . ASN A 1 84 ? 28.454 -28.148 -0.378 1.00 80.88 84 ASN A C 1
ATOM 620 O O . ASN A 1 84 ? 27.690 -29.104 -0.484 1.00 80.88 84 ASN A O 1
ATOM 624 N N . VAL A 1 85 ? 28.706 -27.346 -1.413 1.00 77.31 85 VAL A N 1
ATOM 625 C CA . VAL A 1 85 ? 28.137 -27.576 -2.750 1.00 77.31 85 VAL A CA 1
ATOM 626 C C . VAL A 1 85 ? 28.474 -28.987 -3.240 1.00 77.31 85 VAL A C 1
ATOM 628 O O . VAL A 1 85 ? 29.643 -29.333 -3.399 1.00 77.31 85 VAL A O 1
ATOM 631 N N . GLY A 1 86 ? 27.438 -29.774 -3.532 1.00 70.81 86 GLY A N 1
ATOM 632 C CA . GLY A 1 86 ? 27.529 -31.175 -3.939 1.00 70.81 86 GLY A CA 1
ATOM 633 C C . GLY A 1 86 ? 27.315 -32.185 -2.807 1.00 70.81 86 GLY A C 1
ATOM 634 O O . GLY A 1 86 ? 27.076 -33.358 -3.110 1.00 70.81 86 GLY A O 1
ATOM 635 N N . ASP A 1 87 ? 27.347 -31.756 -1.542 1.00 83.88 87 ASP A N 1
ATOM 636 C CA . ASP A 1 87 ? 27.078 -32.624 -0.396 1.00 83.88 87 ASP A CA 1
ATOM 637 C C . ASP A 1 87 ? 25.599 -33.022 -0.346 1.00 83.88 87 ASP A C 1
ATOM 639 O O . ASP A 1 87 ? 24.705 -32.301 -0.806 1.00 83.88 87 ASP A O 1
ATOM 643 N N . LYS A 1 88 ? 25.346 -34.208 0.212 1.00 85.25 88 LYS A N 1
ATOM 644 C CA . LYS A 1 88 ? 24.013 -34.800 0.315 1.00 85.25 88 LYS A CA 1
ATOM 645 C C . LYS A 1 88 ? 23.754 -35.291 1.725 1.00 85.25 88 LYS A C 1
ATOM 647 O O . LYS A 1 88 ? 24.625 -35.901 2.341 1.00 85.25 88 LYS A O 1
ATOM 652 N N . MET A 1 89 ? 22.523 -35.123 2.179 1.00 83.75 89 MET A N 1
ATOM 653 C CA . MET A 1 89 ? 21.995 -35.778 3.369 1.00 83.75 89 MET A CA 1
ATOM 654 C C . MET A 1 89 ? 20.679 -36.467 3.021 1.00 83.75 89 MET A C 1
ATOM 656 O O . MET A 1 89 ? 19.923 -35.988 2.178 1.00 83.75 89 MET A O 1
ATOM 660 N N . SER A 1 90 ? 20.412 -37.619 3.629 1.00 83.69 90 SER A N 1
ATOM 661 C CA . SER A 1 90 ? 19.174 -38.354 3.386 1.00 83.69 90 SER A CA 1
ATOM 662 C C . SER A 1 90 ? 18.666 -39.018 4.648 1.00 83.69 90 SER A C 1
ATOM 664 O O . SER A 1 90 ? 19.443 -39.560 5.433 1.00 83.69 90 SER A O 1
ATOM 666 N N . THR A 1 91 ? 17.346 -39.001 4.801 1.00 79.81 91 THR A N 1
ATOM 667 C CA . THR A 1 91 ? 16.638 -39.720 5.860 1.00 79.81 91 THR A CA 1
ATOM 668 C C . THR A 1 91 ? 16.706 -41.239 5.665 1.00 79.81 91 THR A C 1
ATOM 670 O O . THR A 1 91 ? 16.530 -41.991 6.619 1.00 79.81 91 THR A O 1
ATOM 673 N N . ASN A 1 92 ? 16.969 -41.721 4.440 1.00 79.56 92 ASN A N 1
ATOM 674 C CA . ASN A 1 92 ? 16.968 -43.143 4.071 1.00 79.56 92 ASN A CA 1
ATOM 675 C C . ASN A 1 92 ? 15.692 -43.898 4.498 1.00 79.56 92 ASN A C 1
ATOM 677 O O . ASN A 1 92 ? 15.752 -45.075 4.851 1.00 79.56 92 ASN A O 1
ATOM 681 N N . GLY A 1 93 ? 14.542 -43.217 4.487 1.00 67.75 93 GLY A N 1
ATOM 682 C CA . GLY A 1 93 ? 13.264 -43.796 4.910 1.00 67.75 93 GLY A CA 1
ATOM 683 C C . GLY A 1 93 ? 13.041 -43.789 6.423 1.00 67.75 93 GLY A C 1
ATOM 684 O O . GLY A 1 93 ? 12.072 -44.383 6.881 1.00 67.75 93 GLY A O 1
ATOM 685 N N . ASN A 1 94 ? 13.916 -43.130 7.188 1.00 74.31 94 ASN A N 1
ATOM 686 C CA . ASN A 1 94 ? 13.675 -42.771 8.582 1.00 74.31 94 ASN A CA 1
ATOM 687 C C . ASN A 1 94 ? 13.052 -41.369 8.678 1.00 74.31 94 ASN A C 1
ATOM 689 O O . ASN A 1 94 ? 12.721 -40.735 7.678 1.00 74.31 94 ASN A O 1
ATOM 693 N N . ASP A 1 95 ? 12.895 -40.899 9.905 1.00 74.50 95 ASP A N 1
ATOM 694 C CA . ASP A 1 95 ? 12.360 -39.585 10.236 1.00 74.50 95 ASP A CA 1
ATOM 695 C C . ASP A 1 95 ? 13.403 -38.453 10.091 1.00 74.50 95 ASP A C 1
ATOM 697 O O . ASP A 1 95 ? 14.610 -38.712 10.109 1.00 74.50 95 ASP A O 1
ATOM 701 N N . PHE A 1 96 ? 12.968 -37.196 9.974 1.00 72.06 96 PHE A N 1
ATOM 702 C CA . PHE A 1 96 ? 13.845 -36.023 9.857 1.00 72.06 96 PHE A CA 1
ATOM 703 C C . PHE A 1 96 ? 14.695 -35.794 11.107 1.00 72.06 96 PHE A C 1
ATOM 705 O O . PHE A 1 96 ? 15.855 -35.403 10.978 1.00 72.06 96 PHE A O 1
ATOM 712 N N . ALA A 1 97 ? 14.207 -36.179 12.288 1.00 70.06 97 ALA A N 1
ATOM 713 C CA . ALA A 1 97 ? 15.005 -36.220 13.511 1.00 70.06 97 ALA A CA 1
ATOM 714 C C . ALA A 1 97 ? 16.293 -37.063 13.370 1.00 70.06 97 ALA A C 1
ATOM 716 O O . ALA A 1 97 ? 17.279 -36.802 14.054 1.00 70.06 97 ALA A O 1
ATOM 717 N N . SER A 1 98 ? 16.339 -38.046 12.456 1.00 73.88 98 SER A N 1
ATOM 718 C CA . SER A 1 98 ? 17.553 -38.845 12.195 1.00 73.88 98 SER A CA 1
ATOM 719 C C . SER A 1 98 ? 18.672 -38.057 11.511 1.00 73.88 98 SER A C 1
ATOM 721 O O . SER A 1 98 ? 19.833 -38.476 11.516 1.00 73.88 98 SER A O 1
ATOM 723 N N . LEU A 1 99 ? 18.336 -36.914 10.916 1.00 72.38 99 LEU A N 1
ATOM 724 C CA . LEU A 1 99 ? 19.286 -36.068 10.223 1.00 72.38 99 LEU A CA 1
ATOM 725 C C . LEU A 1 99 ? 20.105 -35.216 11.181 1.00 72.38 99 LEU A C 1
ATOM 727 O O . LEU A 1 99 ? 21.153 -34.748 10.757 1.00 72.38 99 LEU A O 1
ATOM 731 N N . VAL A 1 100 ? 19.707 -35.033 12.443 1.00 69.81 100 VAL A N 1
ATOM 732 C CA . VAL A 1 100 ? 20.373 -34.145 13.410 1.00 69.81 100 VAL A CA 1
ATOM 733 C C . VAL A 1 100 ? 20.598 -34.880 14.732 1.00 69.81 100 VAL A C 1
ATOM 735 O O . VAL A 1 100 ? 19.751 -35.635 15.196 1.00 69.81 100 VAL A O 1
ATOM 738 N N . GLU A 1 101 ? 21.762 -34.692 15.354 1.00 65.06 101 GLU A N 1
ATOM 739 C CA . GLU A 1 101 ? 22.047 -35.309 16.653 1.00 65.06 101 GLU A CA 1
ATOM 740 C C . GLU A 1 101 ? 21.192 -34.629 17.739 1.00 65.06 101 GLU A C 1
ATOM 742 O O . GLU A 1 101 ? 21.363 -33.442 18.004 1.00 65.06 101 GLU A O 1
ATOM 747 N N . GLY A 1 102 ? 20.247 -35.370 18.333 1.00 62.25 102 GLY A N 1
ATOM 748 C CA . GLY A 1 102 ? 19.311 -34.844 19.339 1.00 62.25 102 GLY A CA 1
ATOM 749 C C . GLY A 1 102 ? 18.005 -34.246 18.793 1.00 62.25 102 GLY A C 1
ATOM 750 O O . GLY A 1 102 ? 17.433 -33.397 19.471 1.00 62.25 102 GLY A O 1
ATOM 751 N N . GLY A 1 103 ? 17.550 -34.665 17.602 1.00 61.91 103 GLY A N 1
ATOM 752 C CA . GLY A 1 103 ? 16.324 -34.168 16.952 1.00 61.91 103 GLY A CA 1
ATOM 753 C C . GLY A 1 103 ? 15.093 -34.073 17.867 1.00 61.91 103 GLY A C 1
ATOM 754 O O . GLY A 1 103 ? 14.908 -34.882 18.784 1.00 61.91 103 GLY A O 1
ATOM 755 N N . THR A 1 104 ? 14.269 -33.050 17.634 1.00 60.53 104 THR A N 1
ATOM 756 C CA . THR A 1 104 ? 13.122 -32.695 18.484 1.00 60.53 104 THR A CA 1
ATOM 757 C C . THR A 1 104 ? 11.826 -33.360 18.008 1.00 60.53 104 THR A C 1
ATOM 759 O O . THR A 1 104 ? 11.783 -34.043 16.988 1.00 60.53 104 THR A O 1
ATOM 762 N N . ARG A 1 105 ? 10.731 -33.157 18.757 1.00 55.44 105 ARG A N 1
ATOM 763 C CA . ARG A 1 105 ? 9.393 -33.612 18.353 1.00 55.44 105 ARG A CA 1
ATOM 764 C C . ARG A 1 105 ? 8.910 -32.923 17.068 1.00 55.44 105 ARG A C 1
ATOM 766 O O . ARG A 1 105 ? 8.245 -33.578 16.275 1.00 55.44 105 ARG A O 1
ATOM 773 N N . GLU A 1 106 ? 9.283 -31.665 16.846 1.00 55.81 106 GLU A N 1
ATOM 774 C CA . GLU A 1 106 ? 8.960 -30.893 15.631 1.00 55.81 106 GLU A CA 1
ATOM 775 C C . GLU A 1 106 ? 9.607 -31.526 14.387 1.00 55.81 106 GLU A C 1
ATOM 777 O O . GLU A 1 106 ? 8.977 -31.627 13.339 1.00 55.81 106 GLU A O 1
ATOM 782 N N . ASP A 1 107 ? 10.816 -32.084 14.534 1.00 56.56 107 ASP A N 1
ATOM 783 C CA . ASP A 1 107 ? 11.519 -32.825 13.477 1.00 56.56 107 ASP A CA 1
ATOM 784 C C . ASP A 1 107 ? 10.922 -34.223 13.204 1.00 56.56 107 ASP A C 1
ATOM 786 O O . ASP A 1 107 ? 11.446 -34.946 12.357 1.00 56.56 107 ASP A O 1
ATOM 790 N N . SER A 1 108 ? 9.854 -34.610 13.919 1.00 58.84 108 SER A N 1
ATOM 791 C CA . SER A 1 108 ? 9.189 -35.919 13.804 1.00 58.84 108 SER A CA 1
ATOM 792 C C . SER A 1 108 ? 7.743 -35.881 13.307 1.00 58.84 108 SER A C 1
ATOM 794 O O . SER A 1 108 ? 7.136 -36.924 13.050 1.00 58.84 108 SER A O 1
ATOM 796 N N . GLU A 1 109 ? 7.173 -34.684 13.133 1.00 57.44 109 GLU A N 1
ATOM 797 C CA . GLU A 1 109 ? 5.761 -34.508 12.760 1.00 57.44 109 GLU A CA 1
ATOM 798 C C . GLU A 1 109 ? 5.468 -34.893 11.304 1.00 57.44 109 GLU A C 1
ATOM 800 O O . GLU A 1 109 ? 4.342 -35.260 10.970 1.00 57.44 109 GLU A O 1
ATOM 805 N N . LEU A 1 110 ? 6.493 -34.878 10.447 1.00 57.34 110 LEU A N 1
ATOM 806 C CA . LEU A 1 110 ? 6.377 -35.242 9.037 1.00 57.34 110 LEU A CA 1
ATOM 807 C C . LEU A 1 110 ? 6.367 -36.756 8.793 1.00 57.34 110 LEU A C 1
ATOM 809 O O . LEU A 1 110 ? 5.966 -37.176 7.715 1.00 57.34 110 LEU A O 1
ATOM 813 N N . GLY A 1 111 ? 6.763 -37.588 9.760 1.00 60.41 111 GLY A N 1
ATOM 814 C CA . GLY A 1 111 ? 6.831 -39.041 9.592 1.00 60.41 111 GLY A CA 1
ATOM 815 C C . GLY A 1 111 ? 8.008 -39.538 8.733 1.00 60.41 111 GLY A C 1
ATOM 816 O O . GLY A 1 111 ? 8.797 -38.778 8.173 1.00 60.41 111 GLY A O 1
ATOM 817 N N . ALA A 1 112 ? 8.148 -40.865 8.648 1.00 66.69 112 ALA A N 1
ATOM 818 C CA . ALA A 1 112 ? 9.304 -41.520 8.036 1.00 66.69 112 ALA A CA 1
ATOM 819 C C . ALA A 1 112 ? 9.151 -41.670 6.510 1.00 66.69 112 ALA A C 1
ATOM 821 O O . ALA A 1 112 ? 8.444 -42.557 6.026 1.00 66.69 112 ALA A O 1
ATOM 822 N N . TYR A 1 113 ? 9.850 -40.826 5.749 1.00 74.00 113 TYR A N 1
ATOM 823 C CA . TYR A 1 113 ? 9.874 -40.847 4.282 1.00 74.00 113 TYR A CA 1
ATOM 824 C C . TYR A 1 113 ? 11.301 -40.818 3.758 1.00 74.00 113 TYR A C 1
ATOM 826 O O . TYR A 1 113 ? 12.192 -40.293 4.418 1.00 74.00 113 TYR A O 1
ATOM 834 N N . THR A 1 114 ? 11.540 -41.342 2.552 1.00 79.12 114 THR A N 1
ATOM 835 C CA . THR A 1 114 ? 12.856 -41.249 1.906 1.00 79.12 114 THR A CA 1
ATOM 836 C C . THR A 1 114 ? 13.003 -39.898 1.227 1.00 79.12 114 THR A C 1
ATOM 838 O O . THR A 1 114 ? 12.491 -39.674 0.130 1.00 79.12 114 THR A O 1
ATOM 841 N N . VAL A 1 115 ? 13.749 -39.012 1.874 1.00 78.44 115 VAL A N 1
ATOM 842 C CA . VAL A 1 115 ? 14.072 -37.682 1.371 1.00 78.44 115 VAL A CA 1
ATOM 843 C C . VAL A 1 115 ? 15.577 -37.577 1.223 1.00 78.44 115 VAL A C 1
ATOM 845 O O . VAL A 1 115 ? 16.327 -38.010 2.099 1.00 78.44 115 VAL A O 1
ATOM 848 N N . THR A 1 116 ? 16.038 -37.038 0.100 1.00 82.44 116 THR A N 1
ATOM 849 C CA . THR A 1 116 ? 17.443 -36.683 -0.117 1.00 82.44 116 THR A CA 1
ATOM 850 C C . THR A 1 116 ? 17.545 -35.196 -0.392 1.00 82.44 116 THR A C 1
ATOM 852 O O . THR A 1 116 ? 16.952 -34.705 -1.344 1.00 82.44 116 THR A O 1
ATOM 855 N N . ILE A 1 117 ? 18.325 -34.498 0.424 1.00 82.06 117 ILE A N 1
ATOM 856 C CA . ILE A 1 117 ? 18.632 -33.082 0.265 1.00 82.06 117 ILE A CA 1
ATOM 857 C C . ILE A 1 117 ? 20.052 -32.980 -0.286 1.00 82.06 117 ILE A C 1
ATOM 859 O O . ILE A 1 117 ? 20.996 -33.474 0.330 1.00 82.06 117 ILE A O 1
ATOM 863 N N . THR A 1 118 ? 20.202 -32.363 -1.453 1.00 81.50 118 THR A N 1
ATOM 864 C CA . THR A 1 118 ? 21.485 -32.125 -2.119 1.00 81.50 118 THR A CA 1
ATOM 865 C C . THR A 1 118 ? 21.763 -30.635 -2.161 1.00 81.50 118 THR A C 1
ATOM 867 O O . THR A 1 118 ? 20.957 -29.865 -2.679 1.00 81.50 118 THR A O 1
ATOM 870 N N . ARG A 1 119 ? 22.931 -30.215 -1.681 1.00 80.94 119 ARG A N 1
ATOM 871 C CA . ARG A 1 119 ? 23.366 -28.828 -1.802 1.00 80.94 119 ARG A CA 1
ATOM 872 C C . ARG A 1 119 ? 23.769 -28.521 -3.241 1.00 80.94 119 ARG A C 1
ATOM 874 O O . ARG A 1 119 ? 24.699 -29.125 -3.776 1.00 80.94 119 ARG A O 1
ATOM 881 N N . LEU A 1 120 ? 23.103 -27.556 -3.860 1.00 76.81 120 LEU A N 1
ATOM 882 C CA . LEU A 1 120 ? 23.426 -27.062 -5.198 1.00 76.81 120 LEU A CA 1
ATOM 883 C C . LEU A 1 120 ? 24.332 -25.832 -5.134 1.00 76.81 120 LEU A C 1
ATOM 885 O O . LEU A 1 120 ? 24.698 -25.375 -4.054 1.00 76.81 120 LEU A O 1
ATOM 889 N N . LYS A 1 121 ? 24.755 -25.325 -6.296 1.00 74.31 121 LYS A N 1
ATOM 890 C CA . LYS A 1 121 ? 25.555 -24.096 -6.375 1.00 74.31 121 LYS A CA 1
ATOM 891 C C . LYS A 1 121 ? 24.744 -22.901 -5.884 1.00 74.31 121 LYS A C 1
ATOM 893 O O . LYS A 1 121 ? 23.536 -22.858 -6.075 1.00 74.31 121 LYS A O 1
ATOM 898 N N . ASP A 1 122 ? 25.438 -21.944 -5.283 1.00 69.19 122 ASP A N 1
ATOM 899 C CA . ASP A 1 122 ? 24.824 -20.691 -4.860 1.00 69.19 122 ASP A CA 1
ATOM 900 C C . ASP A 1 122 ? 24.374 -19.871 -6.058 1.00 69.19 122 ASP A C 1
ATOM 902 O O . ASP A 1 122 ? 25.080 -19.793 -7.069 1.00 69.19 122 ASP A O 1
ATOM 906 N N . GLU A 1 123 ? 23.249 -19.191 -5.892 1.00 60.41 123 GLU A N 1
ATOM 907 C CA . GLU A 1 123 ? 22.789 -18.178 -6.831 1.00 60.41 123 GLU A CA 1
ATOM 908 C C . GLU A 1 123 ? 22.799 -16.807 -6.176 1.00 60.41 123 GLU A C 1
ATOM 910 O O . GLU A 1 123 ? 22.618 -16.652 -4.969 1.00 60.41 123 GLU A O 1
ATOM 915 N N . LYS A 1 124 ? 23.049 -15.783 -6.987 1.00 50.78 124 LYS A N 1
ATOM 916 C CA . LYS A 1 124 ? 22.980 -14.400 -6.530 1.00 50.78 124 LYS A CA 1
ATOM 917 C C . LYS A 1 124 ? 21.599 -13.845 -6.820 1.00 50.78 124 LYS A C 1
ATOM 919 O O . LYS A 1 124 ? 21.196 -13.784 -7.978 1.00 50.78 124 LYS A O 1
ATOM 924 N N . GLN A 1 125 ? 20.935 -13.363 -5.778 1.00 45.03 125 GLN A N 1
ATOM 925 C CA . GLN A 1 125 ? 19.701 -12.601 -5.891 1.00 45.03 125 GLN A CA 1
ATOM 926 C C . GLN A 1 125 ? 19.960 -11.195 -5.338 1.00 45.03 125 GLN A C 1
ATOM 928 O O . GLN A 1 125 ? 19.959 -10.967 -4.130 1.00 45.03 125 GLN A O 1
ATOM 933 N N . GLY A 1 126 ? 20.269 -10.253 -6.231 1.00 57.56 126 GLY A N 1
ATOM 934 C CA . GLY A 1 126 ? 20.775 -8.933 -5.838 1.00 57.56 126 GLY A CA 1
ATOM 935 C C . GLY A 1 126 ? 22.171 -9.019 -5.204 1.00 57.56 126 GLY A C 1
ATOM 936 O O . GLY A 1 126 ? 23.063 -9.661 -5.761 1.00 57.56 126 GLY A O 1
ATOM 937 N N . ASP A 1 127 ? 22.349 -8.392 -4.037 1.00 42.53 127 ASP A N 1
ATOM 938 C CA . ASP A 1 127 ? 23.595 -8.436 -3.247 1.00 42.53 127 ASP A CA 1
ATOM 939 C C . ASP A 1 127 ? 23.687 -9.676 -2.336 1.00 42.53 127 ASP A C 1
ATOM 941 O O . ASP A 1 127 ? 24.746 -9.973 -1.774 1.00 42.53 127 ASP A O 1
ATOM 945 N N . SER A 1 128 ? 22.592 -10.429 -2.217 1.00 44.03 128 SER A N 1
ATOM 946 C CA . SER A 1 128 ? 22.496 -11.607 -1.363 1.00 44.03 128 SER A CA 1
ATOM 947 C C . SER A 1 128 ? 22.883 -12.873 -2.120 1.00 44.03 128 SER A C 1
ATOM 949 O O . SER A 1 128 ? 22.481 -13.107 -3.262 1.00 44.03 128 SER A O 1
ATOM 951 N N . THR A 1 129 ? 23.679 -13.716 -1.466 1.00 58.25 129 THR A N 1
ATOM 952 C CA . THR A 1 129 ? 24.016 -15.051 -1.969 1.00 58.25 129 THR A CA 1
ATOM 953 C C . THR A 1 129 ? 23.045 -16.055 -1.359 1.00 58.25 129 THR A C 1
ATOM 955 O O . THR A 1 129 ? 22.985 -16.207 -0.136 1.00 58.25 129 THR A O 1
ATOM 958 N N . MET A 1 130 ? 22.271 -16.708 -2.220 1.00 60.41 130 MET A N 1
ATOM 959 C CA . MET A 1 130 ? 21.282 -17.715 -1.867 1.00 60.41 130 MET A CA 1
ATOM 960 C C . MET A 1 130 ? 21.925 -19.095 -1.937 1.00 60.41 130 MET A C 1
ATOM 962 O O . MET A 1 130 ? 22.489 -19.489 -2.957 1.00 60.41 130 MET A O 1
ATOM 966 N N . ALA A 1 131 ? 21.819 -19.835 -0.845 1.00 66.88 131 ALA A N 1
ATOM 967 C CA . ALA A 1 131 ? 22.152 -21.242 -0.792 1.00 66.88 131 ALA A CA 1
ATOM 968 C C . ALA A 1 131 ? 20.966 -22.058 -1.328 1.00 66.88 131 ALA A C 1
ATOM 970 O O . ALA A 1 131 ? 19.850 -21.939 -0.820 1.00 66.88 131 ALA A O 1
ATOM 971 N N . ILE A 1 132 ? 21.211 -22.869 -2.357 1.00 70.62 132 ILE A N 1
ATOM 972 C CA . ILE A 1 132 ? 20.192 -23.683 -3.031 1.00 70.62 132 ILE A CA 1
ATOM 973 C C . ILE A 1 132 ? 20.317 -25.143 -2.620 1.00 70.62 132 ILE A C 1
ATOM 975 O O . ILE A 1 132 ? 21.425 -25.689 -2.583 1.00 70.62 132 ILE A O 1
ATOM 979 N N . TYR A 1 133 ? 19.176 -25.789 -2.401 1.00 75.31 133 TYR A N 1
ATOM 980 C CA . TYR A 1 133 ? 19.062 -27.217 -2.142 1.00 75.31 133 TYR A CA 1
ATOM 981 C C . TYR A 1 133 ? 18.056 -27.858 -3.095 1.00 75.31 133 TYR A C 1
ATOM 983 O O . TYR A 1 133 ? 16.970 -27.328 -3.312 1.00 75.31 133 TYR A O 1
ATOM 991 N N . ASP A 1 134 ? 18.419 -29.013 -3.638 1.00 76.19 134 ASP A N 1
ATOM 992 C CA . ASP A 1 134 ? 17.502 -29.929 -4.312 1.00 76.19 134 ASP A CA 1
ATOM 993 C C . ASP A 1 134 ? 17.007 -30.960 -3.300 1.00 76.19 134 ASP A C 1
ATOM 995 O O . ASP A 1 134 ? 17.805 -31.690 -2.706 1.00 76.19 134 ASP A O 1
ATOM 999 N N . VAL A 1 135 ? 15.699 -30.999 -3.090 1.00 75.88 135 VAL A N 1
ATOM 1000 C CA . VAL A 1 135 ? 15.023 -31.923 -2.189 1.00 75.88 135 VAL A CA 1
ATOM 1001 C C . VAL A 1 135 ? 14.257 -32.937 -3.018 1.00 75.88 135 VAL A C 1
ATOM 1003 O O . VAL A 1 135 ? 13.184 -32.661 -3.546 1.00 75.88 135 VAL A O 1
ATOM 1006 N N . ALA A 1 136 ? 14.815 -34.137 -3.104 1.00 77.94 136 ALA A N 1
ATOM 1007 C CA . ALA A 1 136 ? 14.207 -35.269 -3.776 1.00 77.94 136 ALA A CA 1
ATOM 1008 C C . ALA A 1 136 ? 13.394 -36.096 -2.771 1.00 77.94 136 ALA A C 1
ATOM 1010 O O . ALA A 1 136 ? 13.961 -36.739 -1.880 1.00 77.94 136 ALA A O 1
ATOM 1011 N N . VAL A 1 137 ? 12.071 -36.102 -2.923 1.00 77.62 137 V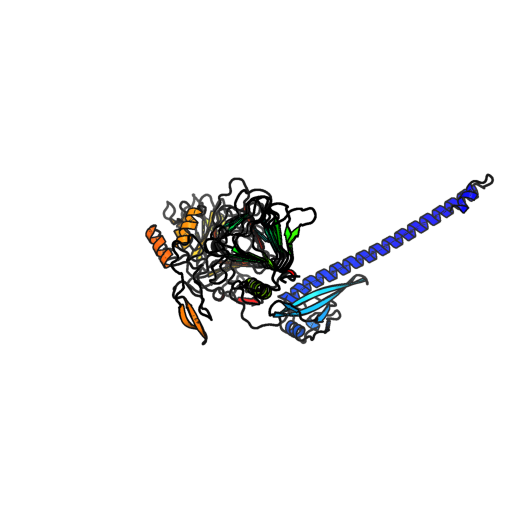AL A N 1
ATOM 1012 C CA . VAL A 1 137 ? 11.137 -36.907 -2.127 1.00 77.62 137 VAL A CA 1
ATOM 1013 C C . VAL A 1 137 ? 10.764 -38.148 -2.916 1.00 77.62 137 VAL A C 1
ATOM 1015 O O . VAL A 1 137 ? 10.211 -38.047 -4.007 1.00 77.62 137 VAL A O 1
ATOM 1018 N N . THR A 1 138 ? 11.053 -39.325 -2.366 1.00 78.50 138 THR A N 1
ATOM 1019 C CA . THR A 1 138 ? 10.764 -40.605 -3.017 1.00 78.50 138 THR A CA 1
ATOM 1020 C C . THR A 1 138 ? 9.627 -41.328 -2.304 1.00 78.50 138 THR A C 1
ATOM 1022 O O . THR A 1 138 ? 9.756 -41.684 -1.131 1.00 78.50 138 THR A O 1
ATOM 1025 N N . ALA A 1 139 ? 8.534 -41.586 -3.024 1.00 73.00 139 ALA A N 1
ATOM 1026 C CA . ALA A 1 139 ? 7.386 -42.351 -2.545 1.00 73.00 139 ALA A CA 1
ATOM 1027 C C . ALA A 1 139 ? 7.258 -43.676 -3.309 1.00 73.00 139 ALA A C 1
ATOM 1029 O O . ALA A 1 139 ? 7.586 -43.762 -4.491 1.00 73.00 139 ALA A O 1
ATOM 1030 N N . SER A 1 140 ? 6.768 -44.721 -2.638 1.00 70.62 140 SER A N 1
ATOM 1031 C CA . SER A 1 140 ? 6.517 -46.030 -3.248 1.00 70.62 140 SER A CA 1
ATOM 1032 C C . SER A 1 140 ? 5.085 -46.469 -2.984 1.00 70.62 140 SER A C 1
ATOM 1034 O O . SER A 1 140 ? 4.679 -46.581 -1.829 1.00 70.62 140 SER A O 1
ATOM 1036 N N . THR A 1 141 ? 4.333 -46.751 -4.047 1.00 65.06 141 THR A N 1
ATOM 1037 C CA . THR A 1 141 ? 2.979 -47.314 -3.959 1.00 65.06 141 THR A CA 1
ATOM 1038 C C . THR A 1 141 ? 2.947 -48.643 -4.697 1.00 65.06 141 THR A C 1
ATOM 1040 O O . THR A 1 141 ? 3.192 -48.709 -5.901 1.00 65.06 141 THR A O 1
ATOM 1043 N N . ASN A 1 142 ? 2.666 -49.732 -3.974 1.00 62.50 142 ASN A N 1
ATOM 1044 C CA . ASN A 1 142 ? 2.571 -51.089 -4.533 1.00 62.50 142 ASN A CA 1
ATOM 1045 C C . ASN A 1 142 ? 3.791 -51.517 -5.385 1.00 62.50 142 ASN A C 1
ATOM 1047 O O . ASN A 1 142 ? 3.649 -52.265 -6.352 1.00 62.50 142 ASN A O 1
ATOM 1051 N N . GLY A 1 143 ? 4.994 -51.050 -5.025 1.00 59.84 143 GLY A N 1
ATOM 1052 C CA . GLY A 1 143 ? 6.252 -51.374 -5.711 1.00 59.84 143 GLY A CA 1
ATOM 1053 C C . GLY A 1 143 ? 6.609 -50.465 -6.894 1.00 59.84 143 GLY A C 1
ATOM 1054 O O . GLY A 1 143 ? 7.674 -50.657 -7.478 1.00 59.84 143 GLY A O 1
ATOM 1055 N N . VAL A 1 144 ? 5.767 -49.481 -7.233 1.00 62.50 144 VAL A N 1
ATOM 1056 C CA . VAL A 1 144 ? 6.093 -48.396 -8.172 1.00 62.50 144 VAL A CA 1
ATOM 1057 C C . VAL A 1 144 ? 6.655 -47.226 -7.373 1.00 62.50 144 VAL A C 1
ATOM 1059 O O . VAL A 1 144 ? 6.009 -46.758 -6.437 1.00 62.50 144 VAL A O 1
ATOM 1062 N N . VAL A 1 145 ? 7.866 -46.796 -7.724 1.00 69.94 145 VAL A N 1
ATOM 1063 C CA . VAL A 1 145 ? 8.603 -45.732 -7.035 1.00 69.94 145 VAL A CA 1
ATOM 1064 C C . VAL A 1 145 ? 8.594 -44.480 -7.901 1.00 69.94 145 VAL A C 1
ATOM 1066 O O . VAL A 1 145 ? 8.968 -44.558 -9.068 1.00 69.94 145 VAL A O 1
ATOM 1069 N N . GLU A 1 146 ? 8.208 -43.351 -7.316 1.00 69.44 146 GLU A N 1
ATOM 1070 C CA . GLU A 1 146 ? 8.261 -42.028 -7.942 1.00 69.44 146 GLU A CA 1
ATOM 1071 C C . GLU A 1 146 ? 9.062 -41.063 -7.070 1.00 69.44 146 GLU A C 1
ATOM 1073 O O . GLU A 1 146 ? 8.991 -41.116 -5.837 1.00 69.44 146 GLU A O 1
ATOM 1078 N N . THR A 1 147 ? 9.824 -40.181 -7.717 1.00 69.88 147 THR A N 1
ATOM 1079 C CA . THR A 1 147 ? 10.646 -39.169 -7.047 1.00 69.88 147 THR A CA 1
ATOM 1080 C C . THR A 1 147 ? 10.274 -37.785 -7.558 1.00 69.88 147 THR A C 1
ATOM 1082 O O . THR A 1 147 ? 10.444 -37.488 -8.739 1.00 69.88 147 THR A O 1
ATOM 1085 N N . THR A 1 148 ? 9.816 -36.924 -6.654 1.00 68.94 148 THR A N 1
ATOM 1086 C CA . THR A 1 148 ? 9.538 -35.513 -6.941 1.00 68.94 148 THR A CA 1
ATOM 1087 C C . THR A 1 148 ? 10.674 -34.650 -6.407 1.00 68.94 148 THR A C 1
ATOM 1089 O O . THR A 1 148 ? 11.131 -34.851 -5.283 1.00 68.94 148 THR A O 1
ATOM 1092 N N . HIS A 1 149 ? 11.128 -33.696 -7.218 1.00 69.19 149 HIS A N 1
ATOM 1093 C CA . HIS A 1 149 ? 12.168 -32.735 -6.858 1.00 69.19 149 HIS A CA 1
ATOM 1094 C C . HIS A 1 149 ? 11.550 -31.387 -6.488 1.00 69.19 149 HIS A C 1
ATOM 1096 O O . HIS A 1 149 ? 10.702 -30.865 -7.212 1.00 69.19 149 HIS A O 1
ATOM 1102 N N . LEU A 1 150 ? 12.015 -30.818 -5.383 1.00 66.62 150 LEU A N 1
ATOM 1103 C CA . LEU A 1 150 ? 11.678 -29.484 -4.911 1.00 66.62 150 LEU A CA 1
ATOM 1104 C C . LEU A 1 150 ? 12.965 -28.678 -4.742 1.00 66.62 150 LEU A C 1
ATOM 1106 O O . LEU A 1 150 ? 13.898 -29.123 -4.078 1.00 66.62 150 LEU A O 1
ATOM 1110 N N . TYR A 1 151 ? 12.989 -27.460 -5.274 1.00 64.38 151 TYR A N 1
ATOM 1111 C CA . TYR A 1 151 ? 14.092 -26.533 -5.042 1.00 64.38 151 TYR A CA 1
ATOM 1112 C C . TYR A 1 151 ? 13.798 -25.635 -3.844 1.00 64.38 151 TYR A C 1
ATOM 1114 O O . TYR A 1 151 ? 12.761 -24.973 -3.784 1.00 64.38 151 TYR A O 1
ATOM 1122 N N . LEU A 1 152 ? 14.735 -25.599 -2.901 1.00 64.00 152 LEU A N 1
ATOM 1123 C CA . LEU A 1 152 ? 14.718 -24.699 -1.756 1.00 64.00 152 LEU A CA 1
ATOM 1124 C C . LEU A 1 152 ? 15.844 -23.689 -1.872 1.00 64.00 152 LEU A C 1
ATOM 1126 O O . LEU A 1 152 ? 16.975 -24.034 -2.207 1.00 64.00 152 LEU A O 1
ATOM 1130 N N . MET A 1 153 ? 15.534 -22.448 -1.526 1.00 62.84 153 MET A N 1
ATOM 1131 C CA . MET A 1 153 ? 16.489 -21.353 -1.480 1.00 62.84 153 MET A CA 1
ATOM 1132 C C . MET A 1 153 ? 16.490 -20.783 -0.067 1.00 62.84 153 MET A C 1
ATOM 1134 O O . MET A 1 153 ? 15.441 -20.394 0.441 1.00 62.84 153 MET A O 1
ATOM 1138 N N . THR A 1 154 ? 17.658 -20.717 0.567 1.00 56.22 154 THR A N 1
ATOM 1139 C CA . THR A 1 154 ? 17.835 -20.000 1.835 1.00 56.22 154 THR A CA 1
ATOM 1140 C C . THR A 1 154 ? 18.840 -18.880 1.647 1.00 56.22 154 THR A C 1
ATOM 1142 O O . THR A 1 154 ? 19.894 -19.062 1.034 1.00 56.22 154 THR A O 1
ATOM 1145 N N . GLN A 1 155 ? 18.537 -17.708 2.190 1.00 55.72 155 GLN A N 1
ATOM 1146 C CA . GLN A 1 155 ? 19.514 -16.633 2.260 1.00 55.72 155 GLN A CA 1
ATOM 1147 C C . GLN A 1 155 ? 20.567 -17.014 3.302 1.00 55.72 155 GLN A C 1
ATOM 1149 O O . GLN A 1 155 ? 20.228 -17.465 4.397 1.00 55.72 155 GLN A O 1
ATOM 1154 N N . LYS A 1 156 ? 21.851 -16.859 2.970 1.00 46.09 156 LYS A N 1
ATOM 1155 C CA . LYS A 1 156 ? 22.905 -16.899 3.987 1.00 46.09 156 LYS A CA 1
ATOM 1156 C C . LYS A 1 156 ? 22.728 -15.646 4.838 1.00 46.09 156 LYS A C 1
ATOM 1158 O O . LYS A 1 156 ? 22.782 -14.556 4.271 1.00 46.09 156 LYS A O 1
ATOM 1163 N N . GLU A 1 157 ? 22.451 -15.795 6.135 1.00 40.31 157 GLU A N 1
ATOM 1164 C CA . GLU A 1 157 ? 22.123 -14.656 6.998 1.00 40.31 157 GLU A CA 1
ATOM 1165 C C . GLU A 1 157 ? 23.132 -13.518 6.822 1.00 40.31 157 GLU A C 1
ATOM 1167 O O . GLU A 1 157 ? 24.308 -13.618 7.176 1.00 40.31 157 GLU A O 1
ATOM 1172 N N . THR A 1 158 ? 22.658 -12.410 6.265 1.00 32.22 158 THR A N 1
ATOM 1173 C CA . THR A 1 158 ? 23.262 -11.109 6.498 1.00 32.22 158 THR A CA 1
ATOM 1174 C C . THR A 1 158 ? 22.518 -10.529 7.682 1.00 32.22 158 THR A C 1
ATOM 1176 O O . THR A 1 158 ? 21.342 -10.199 7.552 1.00 32.22 158 THR A O 1
ATOM 1179 N N . THR A 1 159 ? 23.211 -10.398 8.813 1.00 28.28 159 THR A N 1
ATOM 1180 C CA . THR A 1 159 ? 22.791 -9.722 10.052 1.00 28.28 159 THR A CA 1
ATOM 1181 C C . THR A 1 159 ? 22.586 -8.216 9.836 1.00 28.28 159 THR A C 1
ATOM 1183 O O . THR A 1 159 ? 23.166 -7.383 10.533 1.00 28.28 159 THR A O 1
ATOM 1186 N N . THR A 1 160 ? 21.833 -7.841 8.806 1.00 30.64 160 THR A N 1
ATOM 1187 C CA . THR A 1 160 ? 21.358 -6.476 8.629 1.00 30.64 160 THR A CA 1
ATOM 1188 C C . THR A 1 160 ? 19.946 -6.478 9.187 1.00 30.64 160 THR A C 1
ATOM 1190 O O . THR A 1 160 ? 19.125 -7.238 8.669 1.00 30.64 160 THR A O 1
ATOM 1193 N N . PRO A 1 161 ? 19.660 -5.708 10.253 1.00 34.47 161 PRO A N 1
ATOM 1194 C CA . PRO A 1 161 ? 18.292 -5.572 10.719 1.00 34.47 161 PRO A CA 1
ATOM 1195 C C . PRO A 1 161 ? 17.416 -5.177 9.523 1.00 34.47 161 PRO A C 1
ATOM 1197 O O . PRO A 1 161 ? 17.874 -4.398 8.674 1.00 34.47 161 PRO A O 1
ATOM 1200 N N . PRO A 1 162 ? 16.214 -5.757 9.403 1.00 38.38 162 PRO A N 1
ATOM 1201 C CA . PRO A 1 162 ? 15.324 -5.469 8.293 1.00 38.38 162 PRO A CA 1
ATOM 1202 C C . PRO A 1 162 ? 15.152 -3.958 8.161 1.00 38.38 162 PRO A C 1
ATOM 1204 O O . PRO A 1 162 ? 14.975 -3.239 9.143 1.00 38.38 162 PRO A O 1
ATOM 1207 N N . SER A 1 163 ? 15.278 -3.465 6.932 1.00 38.88 163 SER A N 1
ATOM 1208 C CA . SER A 1 163 ? 15.046 -2.058 6.628 1.00 38.88 163 SER A CA 1
ATOM 1209 C C . SER A 1 163 ? 13.634 -1.665 7.060 1.00 38.88 163 SER A C 1
ATOM 1211 O O . SER A 1 163 ? 12.694 -2.404 6.762 1.00 38.88 163 SER A O 1
ATOM 1213 N N . MET A 1 164 ? 13.479 -0.490 7.677 1.00 49.56 164 MET A N 1
ATOM 1214 C CA . MET A 1 164 ? 12.166 0.088 7.977 1.00 49.56 164 MET A CA 1
ATOM 1215 C C . MET A 1 164 ? 11.235 0.006 6.758 1.00 49.56 164 MET A C 1
ATOM 1217 O O . MET A 1 164 ? 11.636 0.308 5.626 1.00 49.56 164 MET A O 1
ATOM 1221 N N . ILE A 1 165 ? 9.976 -0.368 6.997 1.00 58.88 165 ILE A N 1
ATOM 1222 C CA . ILE A 1 165 ? 8.925 -0.300 5.984 1.00 58.88 165 ILE A CA 1
ATOM 1223 C C . ILE A 1 165 ? 8.747 1.171 5.601 1.00 58.88 165 ILE A C 1
ATOM 1225 O O . ILE A 1 165 ? 8.247 1.979 6.373 1.00 58.88 165 ILE A O 1
ATOM 1229 N N . THR A 1 166 ? 9.180 1.515 4.394 1.00 58.75 166 THR A N 1
ATOM 1230 C CA . THR A 1 166 ? 9.055 2.864 3.815 1.00 58.75 166 THR A CA 1
ATOM 1231 C C . THR A 1 166 ? 8.082 2.898 2.637 1.00 58.75 166 THR A C 1
ATOM 1233 O O . THR A 1 166 ? 7.760 3.968 2.125 1.00 58.75 166 THR A O 1
ATOM 1236 N N . ARG A 1 167 ? 7.601 1.722 2.209 1.00 72.81 167 ARG A N 1
ATOM 1237 C CA . ARG A 1 167 ? 6.727 1.523 1.050 1.00 72.81 167 ARG A CA 1
ATOM 1238 C C . ARG A 1 167 ? 5.341 1.125 1.529 1.00 72.81 167 ARG A C 1
ATOM 1240 O O . ARG A 1 167 ? 5.074 -0.044 1.798 1.00 72.81 167 ARG A O 1
ATOM 1247 N N . PHE A 1 168 ? 4.477 2.120 1.646 1.00 72.44 168 PHE A N 1
ATOM 1248 C CA . PHE A 1 168 ? 3.172 1.987 2.282 1.00 72.44 168 PHE A CA 1
ATOM 1249 C C . PHE A 1 168 ? 2.012 1.811 1.302 1.00 72.44 168 PHE A C 1
ATOM 1251 O O . PHE A 1 168 ? 0.882 1.789 1.740 1.00 72.44 168 PHE A O 1
ATOM 1258 N N . PHE A 1 169 ? 2.250 1.692 -0.002 1.00 83.75 169 PHE A N 1
ATOM 1259 C CA . PHE A 1 169 ? 1.250 1.215 -0.962 1.00 83.75 169 PHE A CA 1
ATOM 1260 C C . PHE A 1 169 ? 1.930 0.194 -1.855 1.00 83.75 169 PHE A C 1
ATOM 1262 O O . PHE A 1 169 ? 2.562 0.542 -2.851 1.00 83.75 169 PHE A O 1
ATOM 1269 N N . THR A 1 170 ? 1.871 -1.059 -1.426 1.00 86.81 170 THR A N 1
ATOM 1270 C CA . THR A 1 170 ? 2.791 -2.095 -1.873 1.00 86.81 170 THR A CA 1
ATOM 1271 C C . THR A 1 170 ? 2.058 -3.391 -2.154 1.00 86.81 170 THR A C 1
ATOM 1273 O O . THR A 1 170 ? 1.516 -3.986 -1.230 1.00 86.81 170 THR A O 1
ATOM 1276 N N . ALA A 1 171 ? 2.083 -3.852 -3.401 1.00 88.56 171 ALA A N 1
ATOM 1277 C CA . ALA A 1 171 ? 1.780 -5.241 -3.726 1.00 88.56 171 ALA A CA 1
ATOM 1278 C C . ALA A 1 171 ? 3.079 -6.037 -3.574 1.00 88.56 171 ALA A C 1
ATOM 1280 O O . ALA A 1 171 ? 4.027 -5.798 -4.321 1.00 88.56 171 ALA A O 1
ATOM 1281 N N . THR A 1 172 ? 3.171 -6.915 -2.581 1.00 83.06 172 THR A N 1
ATOM 1282 C CA . THR A 1 172 ? 4.384 -7.676 -2.271 1.00 83.06 172 THR A CA 1
ATOM 1283 C C . THR A 1 172 ? 4.622 -8.804 -3.267 1.00 83.06 172 THR A C 1
ATOM 1285 O O . THR A 1 172 ? 5.757 -9.261 -3.339 1.00 83.06 172 THR A O 1
ATOM 1288 N N . GLY A 1 173 ? 3.601 -9.265 -4.002 1.00 76.00 173 GLY A N 1
ATOM 1289 C CA . GLY A 1 173 ? 3.646 -10.405 -4.925 1.00 76.00 173 GLY A CA 1
ATOM 1290 C C . GLY A 1 173 ? 4.078 -11.716 -4.270 1.00 76.00 173 GLY A C 1
ATOM 1291 O O . GLY A 1 173 ? 4.738 -12.540 -4.908 1.00 76.00 173 GLY A O 1
ATOM 1292 N N . TYR A 1 174 ? 3.801 -11.884 -2.973 1.00 74.12 174 TYR A N 1
ATOM 1293 C CA . TYR A 1 174 ? 4.156 -13.101 -2.241 1.00 74.12 174 TYR A CA 1
ATOM 1294 C C . TYR A 1 174 ? 3.264 -14.280 -2.623 1.00 74.12 174 TYR A C 1
ATOM 1296 O O . TYR A 1 174 ? 3.730 -15.419 -2.552 1.00 74.12 174 TYR A O 1
ATOM 1304 N N . ILE A 1 175 ? 2.044 -14.017 -3.094 1.00 69.50 175 ILE A N 1
ATOM 1305 C CA . ILE A 1 175 ? 1.252 -14.957 -3.885 1.00 69.50 175 ILE A CA 1
ATOM 1306 C C . ILE A 1 175 ? 1.358 -14.540 -5.362 1.00 69.50 175 ILE A C 1
ATOM 1308 O O . ILE A 1 175 ? 1.252 -13.351 -5.670 1.00 69.50 175 ILE A O 1
ATOM 1312 N N . PRO A 1 176 ? 1.617 -15.481 -6.291 1.00 62.44 176 PRO A N 1
ATOM 1313 C CA . PRO A 1 176 ? 1.771 -15.191 -7.714 1.00 62.44 176 PRO A CA 1
ATOM 1314 C C . PRO A 1 176 ? 0.413 -14.925 -8.381 1.00 62.44 176 PRO A C 1
ATOM 1316 O O . PRO A 1 176 ? -0.053 -15.713 -9.202 1.00 62.44 176 PRO A O 1
ATOM 1319 N N . ASN A 1 177 ? -0.215 -13.809 -8.026 1.00 67.31 177 ASN A N 1
ATOM 1320 C CA . ASN A 1 177 ? -1.403 -13.291 -8.688 1.00 67.31 177 ASN A CA 1
ATOM 1321 C C . ASN A 1 177 ? -1.076 -11.987 -9.423 1.00 67.31 177 ASN A C 1
ATOM 1323 O O . ASN A 1 177 ? -0.139 -11.260 -9.077 1.00 67.31 177 ASN A O 1
ATOM 1327 N N . ASP A 1 178 ? -1.883 -11.680 -10.433 1.00 67.88 178 ASP A N 1
ATOM 1328 C CA . ASP A 1 178 ? -1.770 -10.430 -11.174 1.00 67.88 178 ASP A CA 1
ATOM 1329 C C . ASP A 1 178 ? -2.384 -9.275 -10.379 1.00 67.88 178 ASP A C 1
ATOM 1331 O O . ASP A 1 178 ? -3.493 -9.377 -9.852 1.00 67.88 178 ASP A O 1
ATOM 1335 N N . VAL A 1 179 ? -1.689 -8.137 -10.349 1.00 81.19 179 VAL A N 1
ATOM 1336 C CA . VAL A 1 179 ? -2.226 -6.907 -9.759 1.00 81.19 179 VAL A CA 1
ATOM 1337 C C . VAL A 1 179 ? -3.101 -6.203 -10.789 1.00 81.19 179 VAL A C 1
ATOM 1339 O O . VAL A 1 179 ? -2.633 -5.914 -11.892 1.00 81.19 179 VAL A O 1
ATOM 1342 N N . VAL A 1 180 ? -4.338 -5.864 -10.421 1.00 81.06 180 VAL A N 1
ATOM 1343 C CA . VAL A 1 180 ? -5.271 -5.124 -11.278 1.00 81.06 180 VAL A CA 1
ATOM 1344 C C . VAL A 1 180 ? -5.679 -3.802 -10.630 1.00 81.06 180 VAL A C 1
ATOM 1346 O O . VAL A 1 180 ? -6.333 -3.762 -9.588 1.00 81.06 180 VAL A O 1
ATOM 1349 N N . VAL A 1 181 ? -5.321 -2.701 -11.294 1.00 79.62 181 VAL A N 1
ATOM 1350 C CA . VAL A 1 181 ? -5.657 -1.329 -10.894 1.00 79.62 181 VAL A CA 1
ATOM 1351 C C . VAL A 1 181 ? -6.530 -0.703 -11.978 1.00 79.62 181 VAL A C 1
ATOM 1353 O O . VAL A 1 181 ? -6.042 -0.250 -13.015 1.00 79.62 181 VAL A O 1
ATOM 1356 N N . GLY A 1 182 ? -7.840 -0.709 -11.757 1.00 69.69 182 GLY A N 1
ATOM 1357 C CA . GLY A 1 182 ? -8.814 -0.222 -12.724 1.00 69.69 182 GLY A CA 1
ATOM 1358 C C . GLY A 1 182 ? -9.083 1.266 -12.603 1.00 69.69 182 GLY A C 1
ATOM 1359 O O . GLY A 1 182 ? -8.767 2.023 -13.522 1.00 69.69 182 GLY A O 1
ATOM 1360 N N . ASP A 1 183 ? -9.680 1.676 -11.488 1.00 72.62 183 ASP A N 1
ATOM 1361 C CA . ASP A 1 183 ? -10.269 2.999 -11.278 1.00 72.62 183 ASP A CA 1
ATOM 1362 C C . ASP A 1 183 ? -9.864 3.600 -9.936 1.00 72.62 183 ASP A C 1
ATOM 1364 O O . ASP A 1 183 ? -9.567 2.872 -8.992 1.00 72.62 183 ASP A O 1
ATOM 1368 N N . GLY A 1 184 ? -9.890 4.932 -9.861 1.00 73.88 184 GLY A N 1
ATOM 1369 C CA . GLY A 1 184 ? -9.675 5.667 -8.620 1.00 73.88 184 GLY A CA 1
ATOM 1370 C C . GLY A 1 184 ? -8.588 6.729 -8.716 1.00 73.88 184 GLY A C 1
ATOM 1371 O O . GLY A 1 184 ? -8.017 7.005 -9.780 1.00 73.88 184 GLY A O 1
ATOM 1372 N N . VAL A 1 185 ? -8.329 7.354 -7.572 1.00 77.06 185 VAL A N 1
ATOM 1373 C CA . VAL A 1 185 ? -7.276 8.355 -7.410 1.00 77.06 185 VAL A CA 1
ATOM 1374 C C . VAL A 1 185 ? -6.280 7.867 -6.372 1.00 77.06 185 VAL A C 1
ATOM 1376 O O . VAL A 1 185 ? -6.634 7.635 -5.218 1.00 77.06 185 VAL A O 1
ATOM 1379 N N . TYR A 1 186 ? -5.023 7.769 -6.788 1.00 78.94 186 TYR A N 1
ATOM 1380 C CA . TYR A 1 186 ? -3.920 7.343 -5.934 1.00 78.94 186 TYR A CA 1
ATOM 1381 C C . TYR A 1 186 ? -2.993 8.530 -5.718 1.00 78.94 186 TYR A C 1
ATOM 1383 O O . TYR A 1 186 ? -2.411 9.057 -6.676 1.00 78.94 186 TYR A O 1
ATOM 1391 N N . THR A 1 187 ? -2.900 8.998 -4.471 1.00 71.75 187 THR A N 1
ATOM 1392 C CA . THR A 1 187 ? -2.123 10.205 -4.148 1.00 71.75 187 THR A CA 1
ATOM 1393 C C . THR A 1 187 ? -0.666 9.916 -3.807 1.00 71.75 187 THR A C 1
ATOM 1395 O O . THR A 1 187 ? 0.117 10.849 -3.710 1.00 71.75 187 THR A O 1
ATOM 1398 N N . SER A 1 188 ? -0.276 8.651 -3.654 1.00 72.12 188 SER A N 1
ATOM 1399 C CA . SER A 1 188 ? 1.055 8.255 -3.196 1.00 72.12 188 SER A CA 1
ATOM 1400 C C . SER A 1 188 ? 1.905 7.617 -4.287 1.00 72.12 188 SER A C 1
ATOM 1402 O O . SER A 1 188 ? 1.422 7.267 -5.365 1.00 72.12 188 SER A O 1
ATOM 1404 N N . GLU A 1 189 ? 3.187 7.421 -3.975 1.00 79.06 189 GLU A N 1
ATOM 1405 C CA . GLU A 1 189 ? 3.998 6.442 -4.692 1.00 79.06 189 GLU A CA 1
ATOM 1406 C C . GLU A 1 189 ? 3.423 5.035 -4.469 1.00 79.06 189 GLU A C 1
ATOM 1408 O O . GLU A 1 189 ? 2.988 4.709 -3.360 1.00 79.06 189 GLU A O 1
ATOM 1413 N N . MET A 1 190 ? 3.397 4.226 -5.528 1.00 84.62 190 MET A N 1
ATOM 1414 C CA . MET A 1 190 ? 2.925 2.842 -5.494 1.00 84.62 190 MET A CA 1
ATOM 1415 C C . MET A 1 190 ? 4.047 1.892 -5.901 1.00 84.62 190 MET A C 1
ATOM 1417 O O . MET A 1 190 ? 4.754 2.130 -6.885 1.00 84.62 190 MET A O 1
ATOM 1421 N N . TYR A 1 191 ? 4.181 0.798 -5.161 1.00 86.81 191 TYR A N 1
ATOM 1422 C CA . TYR A 1 191 ? 5.175 -0.236 -5.393 1.00 86.81 191 TYR A CA 1
ATOM 1423 C C . TYR A 1 191 ? 4.494 -1.563 -5.732 1.00 86.81 191 TYR A C 1
ATOM 1425 O O . TYR A 1 191 ? 3.618 -2.036 -5.012 1.00 86.81 191 TYR A O 1
ATOM 1433 N N . PHE A 1 192 ? 4.909 -2.177 -6.832 1.00 88.12 192 PHE A N 1
ATOM 1434 C CA . PHE A 1 192 ? 4.359 -3.430 -7.321 1.00 88.12 192 PHE A CA 1
ATOM 1435 C C . PHE A 1 192 ? 5.474 -4.434 -7.507 1.00 88.12 192 PHE A C 1
ATOM 1437 O O . PHE A 1 192 ? 6.333 -4.291 -8.376 1.00 88.12 192 PHE A O 1
ATOM 1444 N N . ASP A 1 193 ? 5.439 -5.467 -6.689 1.00 83.38 193 ASP A N 1
ATOM 1445 C CA . ASP A 1 193 ? 6.417 -6.533 -6.670 1.00 83.38 193 ASP A CA 1
ATOM 1446 C C . ASP A 1 193 ? 5.848 -7.828 -7.250 1.00 83.38 193 ASP A C 1
ATOM 1448 O O . ASP A 1 193 ? 6.080 -8.928 -6.748 1.00 83.38 193 ASP A O 1
ATOM 1452 N N . SER A 1 194 ? 5.090 -7.680 -8.329 1.00 80.19 194 SER A N 1
ATOM 1453 C CA . SER A 1 194 ? 4.484 -8.752 -9.107 1.00 80.19 194 SER A CA 1
ATOM 1454 C C . SER A 1 194 ? 5.154 -8.877 -10.476 1.00 80.19 194 SER A C 1
ATOM 1456 O O . SER A 1 194 ? 5.800 -7.945 -10.968 1.00 80.19 194 SER A O 1
ATOM 1458 N N . GLU A 1 195 ? 4.981 -10.038 -11.116 1.00 80.00 195 GLU A N 1
ATOM 1459 C CA . GLU A 1 195 ? 5.448 -10.248 -12.489 1.00 80.00 195 GLU A CA 1
ATOM 1460 C C . GLU A 1 195 ? 4.701 -9.349 -13.480 1.00 80.00 195 GLU A C 1
ATOM 1462 O O . GLU A 1 195 ? 5.316 -8.780 -14.390 1.00 80.00 195 GLU A O 1
ATOM 1467 N N . TYR A 1 196 ? 3.391 -9.195 -13.274 1.00 84.69 196 TYR A N 1
ATOM 1468 C CA . TYR A 1 196 ? 2.521 -8.353 -14.080 1.00 84.69 196 TYR A CA 1
ATOM 1469 C C . TYR A 1 196 ? 1.707 -7.407 -13.193 1.00 84.69 196 TYR A C 1
ATOM 1471 O O . TYR A 1 196 ? 1.074 -7.805 -12.212 1.00 84.69 196 TYR A O 1
ATOM 1479 N N . THR A 1 197 ? 1.708 -6.137 -13.584 1.00 88.12 197 THR A N 1
ATOM 1480 C CA . THR A 1 197 ? 0.807 -5.106 -13.071 1.00 88.12 197 THR A CA 1
ATOM 1481 C C . THR A 1 197 ? -0.048 -4.614 -14.222 1.00 88.12 197 THR A C 1
ATOM 1483 O O . THR A 1 197 ? 0.462 -4.082 -15.213 1.00 88.12 197 THR A O 1
ATOM 1486 N N . VAL A 1 198 ? -1.357 -4.793 -14.105 1.00 86.69 198 VAL A N 1
ATOM 1487 C CA . VAL A 1 198 ? -2.319 -4.453 -15.144 1.00 86.69 198 VAL A CA 1
ATOM 1488 C C . VAL A 1 198 ? -3.143 -3.249 -14.706 1.00 86.69 198 VAL A C 1
ATOM 1490 O O . VAL A 1 198 ? -3.872 -3.280 -13.720 1.00 86.69 198 VAL A O 1
ATOM 1493 N N . PHE A 1 199 ? -3.056 -2.181 -15.488 1.00 82.50 199 PHE A N 1
ATOM 1494 C CA . PHE A 1 199 ? -3.909 -1.008 -15.375 1.00 82.50 199 PHE A CA 1
ATOM 1495 C C . PHE A 1 199 ? -5.029 -1.121 -16.423 1.00 82.50 199 PHE A C 1
ATOM 1497 O O . PHE A 1 199 ? -4.825 -0.799 -17.603 1.00 82.50 199 PHE A O 1
ATOM 1504 N N . SER A 1 200 ? -6.191 -1.656 -16.030 1.00 73.38 200 SER A N 1
ATOM 1505 C CA . SER A 1 200 ? -7.290 -2.018 -16.946 1.00 73.38 200 SER A CA 1
ATOM 1506 C C . SER A 1 200 ? -8.675 -1.966 -16.308 1.00 73.38 200 SER A C 1
ATOM 1508 O O . SER A 1 200 ? -8.804 -2.186 -15.110 1.00 73.38 200 SER A O 1
ATOM 1510 N N . ASP A 1 201 ? -9.716 -1.819 -17.131 1.00 62.38 201 ASP A N 1
ATOM 1511 C CA . ASP A 1 201 ? -11.110 -1.992 -16.702 1.00 62.38 201 ASP A CA 1
ATOM 1512 C C . ASP A 1 201 ? -11.354 -3.425 -16.187 1.00 62.38 201 ASP A C 1
ATOM 1514 O O . ASP A 1 201 ? -11.052 -4.403 -16.879 1.00 62.38 201 ASP A O 1
ATOM 1518 N N . ILE A 1 202 ? -11.942 -3.569 -14.997 1.00 60.56 202 ILE A N 1
ATOM 1519 C CA . ILE A 1 202 ? -12.470 -4.855 -14.523 1.00 60.56 202 ILE A CA 1
ATOM 1520 C C . ILE A 1 202 ? -13.893 -4.997 -15.088 1.00 60.56 202 ILE A C 1
ATOM 1522 O O . ILE A 1 202 ? -14.705 -4.079 -15.004 1.00 60.56 202 ILE A O 1
ATOM 1526 N N . LYS A 1 203 ? -14.177 -6.124 -15.761 1.00 45.62 203 LYS A N 1
ATOM 1527 C CA . LYS A 1 203 ? -15.403 -6.342 -16.556 1.00 45.62 203 LYS A CA 1
ATOM 1528 C C . LYS A 1 203 ? -16.680 -5.995 -15.773 1.00 45.62 203 LYS A C 1
ATOM 1530 O O . LYS A 1 203 ? -17.003 -6.693 -14.819 1.00 45.62 203 LYS A O 1
ATOM 1535 N N . GLY A 1 204 ? -17.468 -5.036 -16.265 1.00 48.53 204 GLY A N 1
ATOM 1536 C CA . GLY A 1 204 ? -18.853 -4.852 -15.819 1.00 48.53 204 GLY A CA 1
ATOM 1537 C C . GLY A 1 204 ? -19.363 -3.423 -15.909 1.00 48.53 204 GLY A C 1
ATOM 1538 O O . GLY A 1 204 ? -20.324 -3.193 -16.626 1.00 48.53 204 GLY A O 1
ATOM 1539 N N . GLU A 1 205 ? -18.731 -2.470 -15.231 1.00 48.38 205 GLU A N 1
ATOM 1540 C CA . GLU A 1 205 ? -19.286 -1.128 -15.006 1.00 48.38 205 GLU A CA 1
ATOM 1541 C C . GLU A 1 205 ? -18.178 -0.167 -14.536 1.00 48.38 205 GLU A C 1
ATOM 1543 O O . GLU A 1 205 ? -17.684 -0.345 -13.430 1.00 48.38 205 GLU A O 1
ATOM 1548 N N . SER A 1 206 ? -17.820 0.845 -15.345 1.00 50.16 206 SER A N 1
ATOM 1549 C CA . SER A 1 206 ? -17.362 2.196 -14.928 1.00 50.16 206 SER A CA 1
ATOM 1550 C C . SER A 1 206 ? -16.756 2.979 -16.116 1.00 50.16 206 SER A C 1
ATOM 1552 O O . SER A 1 206 ? -16.133 2.425 -17.015 1.00 50.16 206 SER A O 1
ATOM 1554 N N . ASN A 1 207 ? -16.959 4.302 -16.127 1.00 49.84 207 ASN A N 1
ATOM 1555 C CA . ASN A 1 207 ? -16.489 5.274 -17.137 1.00 49.84 207 ASN A CA 1
ATOM 1556 C C . ASN A 1 207 ? -15.465 6.289 -16.553 1.00 49.84 207 ASN A C 1
ATOM 1558 O O . ASN A 1 207 ? -15.346 7.404 -17.062 1.00 49.84 207 ASN A O 1
ATOM 1562 N N . SER A 1 208 ? -14.791 5.987 -15.435 1.00 56.12 208 SER A N 1
ATOM 1563 C CA . SER A 1 208 ? -13.863 6.931 -14.768 1.00 56.12 208 SER A CA 1
ATOM 1564 C C . SER A 1 208 ? -12.472 6.999 -15.397 1.00 56.12 208 SER A C 1
ATOM 1566 O O . SER A 1 208 ? -12.035 6.099 -16.109 1.00 56.12 208 SER A O 1
ATOM 1568 N N . ASP A 1 209 ? -11.752 8.080 -15.098 1.00 64.62 209 ASP A N 1
ATOM 1569 C CA . ASP A 1 209 ? -10.321 8.195 -15.370 1.00 64.62 209 ASP A CA 1
ATOM 1570 C C . ASP A 1 209 ? -9.521 7.568 -14.210 1.00 64.62 209 ASP A C 1
ATOM 1572 O O . ASP A 1 209 ? -9.689 7.970 -13.057 1.00 64.62 209 ASP A O 1
ATOM 1576 N N . LEU A 1 210 ? -8.594 6.651 -14.510 1.00 73.31 210 LEU A N 1
ATOM 1577 C CA . LEU A 1 210 ? -7.523 6.297 -13.573 1.00 73.31 210 LEU A CA 1
ATOM 1578 C C . LEU A 1 210 ? -6.605 7.512 -13.408 1.00 73.31 210 LEU A C 1
ATOM 1580 O O . LEU A 1 210 ? -6.013 7.960 -14.396 1.00 73.31 210 LEU A O 1
ATOM 1584 N N . THR A 1 211 ? -6.474 8.017 -12.178 1.00 76.00 211 THR A N 1
ATOM 1585 C CA . THR A 1 211 ? -5.618 9.168 -11.860 1.00 76.00 211 THR A CA 1
ATOM 1586 C C . THR A 1 211 ? -4.500 8.764 -10.906 1.00 76.00 211 THR A C 1
ATOM 1588 O O . THR A 1 211 ? -4.716 8.559 -9.712 1.00 76.00 211 THR A O 1
ATOM 1591 N N . LEU A 1 212 ? -3.280 8.706 -11.435 1.00 78.56 212 LEU A N 1
ATOM 1592 C CA . LEU A 1 212 ? -2.059 8.501 -10.657 1.00 78.56 212 LEU A CA 1
ATOM 1593 C C . LEU A 1 212 ? -1.404 9.864 -10.410 1.00 78.56 212 LEU A C 1
ATOM 1595 O O . LEU A 1 212 ? -1.100 10.578 -11.372 1.00 78.56 212 LEU A O 1
ATOM 1599 N N . LYS A 1 213 ? -1.219 10.240 -9.138 1.00 74.94 213 LYS A N 1
ATOM 1600 C CA . LYS A 1 213 ? -0.579 11.513 -8.757 1.00 74.94 213 LYS A CA 1
ATOM 1601 C C . LYS A 1 213 ? 0.869 11.344 -8.281 1.00 74.94 213 LYS A C 1
ATOM 1603 O O . LYS A 1 213 ? 1.615 12.319 -8.337 1.00 74.94 213 LYS A O 1
ATOM 1608 N N . GLY A 1 214 ? 1.266 10.136 -7.875 1.00 74.19 214 GLY A N 1
ATOM 1609 C CA . GLY A 1 214 ? 2.629 9.798 -7.457 1.00 74.19 214 GLY A CA 1
ATOM 1610 C C . GLY A 1 214 ? 3.423 8.969 -8.475 1.00 74.19 214 GLY A C 1
ATOM 1611 O O . GLY A 1 214 ? 2.973 8.690 -9.591 1.00 74.19 214 GLY A O 1
ATOM 1612 N N . SER A 1 215 ? 4.635 8.595 -8.070 1.00 80.44 215 SER A N 1
ATOM 1613 C CA . SER A 1 215 ? 5.526 7.692 -8.807 1.00 80.44 215 SER A CA 1
ATOM 1614 C C . SER A 1 215 ? 5.000 6.248 -8.794 1.00 80.44 215 SER A C 1
ATOM 1616 O O . SER A 1 215 ? 4.291 5.847 -7.872 1.00 80.44 215 SER A O 1
ATOM 1618 N N . ILE A 1 216 ? 5.341 5.452 -9.811 1.00 86.38 216 ILE A N 1
ATOM 1619 C CA . ILE A 1 216 ? 5.077 4.005 -9.800 1.00 86.38 216 ILE A CA 1
ATOM 1620 C C . ILE A 1 216 ? 6.380 3.239 -9.973 1.00 86.38 216 ILE A C 1
ATOM 1622 O O . ILE A 1 216 ? 7.212 3.564 -10.825 1.00 86.38 216 ILE A O 1
ATOM 1626 N N . ILE A 1 217 ? 6.539 2.196 -9.172 1.00 87.62 217 ILE A N 1
ATOM 1627 C CA . ILE A 1 217 ? 7.669 1.282 -9.240 1.00 87.62 217 ILE A CA 1
ATOM 1628 C C . ILE A 1 217 ? 7.097 -0.113 -9.452 1.00 87.62 217 ILE A C 1
ATOM 1630 O O . ILE A 1 217 ? 6.423 -0.640 -8.577 1.00 87.62 217 ILE A O 1
ATOM 1634 N N . CYS A 1 218 ? 7.349 -0.706 -10.613 1.00 90.06 218 CYS A N 1
ATOM 1635 C CA . CYS A 1 218 ? 6.963 -2.076 -10.929 1.00 90.06 218 CYS A CA 1
ATOM 1636 C C . CYS A 1 218 ? 8.230 -2.916 -11.070 1.00 90.06 218 CYS A C 1
ATOM 1638 O O . CYS A 1 218 ? 9.048 -2.654 -11.950 1.00 90.06 218 CYS A O 1
ATOM 1640 N N . ALA A 1 219 ? 8.388 -3.934 -10.230 1.00 83.75 219 ALA A N 1
ATOM 1641 C CA . ALA A 1 219 ? 9.490 -4.878 -10.336 1.00 83.75 219 ALA A CA 1
ATOM 1642 C C . ALA A 1 219 ? 9.392 -5.714 -11.627 1.00 83.75 219 ALA A C 1
ATOM 1644 O O . ALA A 1 219 ? 10.410 -5.998 -12.255 1.00 83.75 219 ALA A O 1
ATOM 1645 N N . GLY A 1 220 ? 8.173 -6.083 -12.033 1.00 84.88 220 GLY A N 1
ATOM 1646 C CA . GLY A 1 220 ? 7.884 -6.802 -13.271 1.00 84.88 220 GLY A CA 1
ATOM 1647 C C . GLY A 1 220 ? 7.457 -5.895 -14.428 1.00 84.88 220 GLY A C 1
ATOM 1648 O O . GLY A 1 220 ? 7.987 -4.799 -14.630 1.00 84.88 220 GLY A O 1
ATOM 1649 N N . SER A 1 221 ? 6.514 -6.383 -15.234 1.00 89.44 221 SER A N 1
ATOM 1650 C CA . SER A 1 221 ? 5.951 -5.666 -16.382 1.00 89.44 221 SER A CA 1
ATOM 1651 C C . SER A 1 221 ? 4.738 -4.832 -15.976 1.00 89.44 221 SER A C 1
ATOM 1653 O O . SER A 1 221 ? 3.929 -5.263 -15.159 1.00 89.44 221 SER A O 1
ATOM 1655 N N . ALA A 1 222 ? 4.555 -3.681 -16.618 1.00 90.88 222 ALA A N 1
ATOM 1656 C CA . ALA A 1 222 ? 3.366 -2.849 -16.467 1.00 90.88 222 ALA A CA 1
ATOM 1657 C C . ALA A 1 222 ? 2.586 -2.783 -17.784 1.00 90.88 222 ALA A C 1
ATOM 1659 O O . ALA A 1 222 ? 3.140 -2.466 -18.842 1.00 90.88 222 ALA A O 1
ATOM 1660 N N . VAL A 1 223 ? 1.285 -3.061 -17.725 1.00 88.50 223 VAL A N 1
ATOM 1661 C CA . VAL A 1 223 ? 0.398 -3.080 -18.891 1.00 88.50 223 VAL A CA 1
ATOM 1662 C C . VAL A 1 223 ? -0.771 -2.133 -18.672 1.00 88.50 223 VAL A C 1
ATOM 1664 O O . VAL A 1 223 ? -1.672 -2.408 -17.891 1.00 88.50 223 VAL A O 1
ATOM 1667 N N . PHE A 1 224 ? -0.802 -1.049 -19.433 1.00 83.69 224 PHE A N 1
ATOM 1668 C CA . PHE A 1 224 ? -1.952 -0.165 -19.555 1.00 83.69 224 PHE A CA 1
ATOM 1669 C C . PHE A 1 224 ? -2.814 -0.661 -20.714 1.00 83.69 224 PHE A C 1
ATOM 1671 O O . PHE A 1 224 ? -2.381 -0.648 -21.869 1.00 83.69 224 PHE A O 1
ATOM 1678 N N . SER A 1 225 ? -4.010 -1.159 -20.405 1.00 75.75 225 SER A N 1
ATOM 1679 C CA . SER A 1 225 ? -4.937 -1.732 -21.396 1.00 75.75 225 SER A CA 1
ATOM 1680 C C . SER A 1 225 ? -6.369 -1.190 -21.299 1.00 75.75 225 SER A C 1
ATOM 1682 O O . SER A 1 225 ? -7.289 -1.759 -21.882 1.00 75.75 225 SER A O 1
ATOM 1684 N N . ARG A 1 226 ? -6.547 -0.067 -20.594 1.00 67.88 226 ARG A N 1
ATOM 1685 C CA . ARG A 1 226 ? -7.822 0.635 -20.366 1.00 67.88 226 ARG A CA 1
ATOM 1686 C C . ARG A 1 226 ? -8.304 1.417 -21.604 1.00 67.88 226 ARG A C 1
ATOM 1688 O O . ARG A 1 226 ? -7.588 1.596 -22.590 1.00 67.88 226 ARG A O 1
ATOM 1695 N N . GLY A 1 227 ? -9.515 1.972 -21.512 1.00 61.88 227 GLY A N 1
ATOM 1696 C CA . GLY A 1 227 ? -9.855 3.282 -22.085 1.00 61.88 227 GLY A CA 1
ATOM 1697 C C . GLY A 1 227 ? -8.908 4.430 -21.645 1.00 61.88 227 GLY A C 1
ATOM 1698 O O . GLY A 1 227 ? -7.690 4.310 -21.735 1.00 61.88 227 GLY A O 1
ATOM 1699 N N . LYS A 1 228 ? -9.426 5.615 -21.276 1.00 65.38 228 LYS A N 1
ATOM 1700 C CA . LYS A 1 228 ? -8.595 6.826 -21.067 1.00 65.38 228 LYS A CA 1
ATOM 1701 C C . LYS A 1 228 ? -7.716 6.678 -19.815 1.00 65.38 228 LYS A C 1
ATOM 1703 O O . LYS A 1 228 ? -8.225 6.460 -18.721 1.00 65.38 228 LYS A O 1
ATOM 1708 N N . THR A 1 229 ? -6.399 6.833 -19.962 1.00 69.38 229 THR A N 1
ATOM 1709 C CA . THR A 1 229 ? -5.450 6.896 -18.834 1.00 69.38 229 THR A CA 1
ATOM 1710 C C . THR A 1 229 ? -4.896 8.309 -18.741 1.00 69.38 229 THR A C 1
ATOM 1712 O O . THR A 1 229 ? -4.300 8.808 -19.700 1.00 69.38 229 THR A O 1
ATOM 1715 N N . THR A 1 230 ? -5.080 8.940 -17.582 1.00 70.06 230 THR A N 1
ATOM 1716 C CA . THR A 1 230 ? -4.607 10.300 -17.323 1.00 70.06 230 THR A CA 1
ATOM 1717 C C . THR A 1 230 ? -3.668 10.281 -16.126 1.00 70.06 230 THR A C 1
ATOM 1719 O O . THR A 1 230 ? -4.100 10.180 -14.982 1.00 70.06 230 THR A O 1
ATOM 1722 N N . VAL A 1 231 ? -2.369 10.402 -16.379 1.00 75.50 231 VAL A N 1
ATOM 1723 C CA . VAL A 1 231 ? -1.393 10.615 -15.307 1.00 75.50 231 VAL A CA 1
ATOM 1724 C C . VAL A 1 231 ? -1.209 12.112 -15.172 1.00 75.50 231 VAL A C 1
ATOM 1726 O O . VAL A 1 231 ? -0.760 12.781 -16.103 1.00 75.50 231 VAL A O 1
ATOM 1729 N N . GLN A 1 232 ? -1.607 12.637 -14.022 1.00 70.62 232 GLN A N 1
ATOM 1730 C CA . GLN A 1 232 ? -1.462 14.041 -13.680 1.00 70.62 232 GLN A CA 1
ATOM 1731 C C . GLN A 1 232 ? -0.813 14.119 -12.314 1.00 70.62 232 GLN A C 1
ATOM 1733 O O . GLN A 1 232 ? -1.475 14.253 -11.283 1.00 70.62 232 GLN A O 1
ATOM 1738 N N . CYS A 1 233 ? 0.511 14.063 -12.332 1.00 69.12 233 CYS A N 1
ATOM 1739 C CA . CYS A 1 233 ? 1.297 14.379 -11.157 1.00 69.12 233 CYS A CA 1
ATOM 1740 C C . CYS A 1 233 ? 1.105 15.860 -10.797 1.00 69.12 233 CYS A C 1
ATOM 1742 O O . CYS A 1 233 ? 0.526 16.624 -11.571 1.00 69.12 233 CYS A O 1
ATOM 1744 N N . GLN A 1 234 ? 1.554 16.298 -9.627 1.00 60.75 234 GLN A N 1
ATOM 1745 C CA . GLN A 1 234 ? 1.576 17.732 -9.283 1.00 60.75 234 GLN A CA 1
ATOM 1746 C C . GLN A 1 234 ? 3.009 18.277 -9.251 1.00 60.75 234 GLN A C 1
ATOM 1748 O O . GLN A 1 234 ? 3.232 19.388 -9.729 1.00 60.75 234 GLN A O 1
ATOM 1753 N N . ASP A 1 235 ? 3.963 17.429 -8.860 1.00 64.31 235 ASP A N 1
ATOM 1754 C CA . ASP A 1 235 ? 5.407 17.674 -8.881 1.00 64.31 235 ASP A CA 1
ATOM 1755 C C . ASP A 1 235 ? 6.125 16.652 -9.761 1.00 64.31 235 ASP A C 1
ATOM 1757 O O . ASP A 1 235 ? 5.545 15.617 -10.100 1.00 64.31 235 ASP A O 1
ATOM 1761 N N . THR A 1 236 ? 7.386 16.918 -10.105 1.00 73.50 236 THR A N 1
ATOM 1762 C CA . THR A 1 236 ? 8.207 16.030 -10.935 1.00 73.50 236 THR A CA 1
ATOM 1763 C C . THR A 1 236 ? 8.255 14.606 -10.369 1.00 73.50 236 THR A C 1
ATOM 1765 O O . THR A 1 236 ? 8.778 14.397 -9.277 1.00 73.50 236 THR A O 1
ATOM 1768 N N . GLN A 1 237 ? 7.746 13.624 -11.121 1.00 80.19 237 GLN A N 1
ATOM 1769 C CA . GLN A 1 237 ? 7.733 12.202 -10.738 1.00 80.19 237 GLN A CA 1
ATOM 1770 C C . GLN A 1 237 ? 8.613 11.329 -11.633 1.00 80.19 237 GLN A C 1
ATOM 1772 O O . GLN A 1 237 ? 8.994 11.713 -12.743 1.00 80.19 237 GLN A O 1
ATOM 1777 N N . ALA A 1 238 ? 8.884 10.111 -11.154 1.00 83.50 238 ALA A N 1
ATOM 1778 C CA . ALA A 1 238 ? 9.635 9.106 -11.886 1.00 83.50 238 ALA A CA 1
ATOM 1779 C C . ALA A 1 238 ? 8.944 7.738 -11.856 1.00 83.50 238 ALA A C 1
ATOM 1781 O O . ALA A 1 238 ? 8.424 7.305 -10.834 1.00 83.50 238 ALA A O 1
ATOM 1782 N N . TRP A 1 239 ? 8.947 7.039 -12.983 1.00 90.06 239 TRP A N 1
ATOM 1783 C CA . TRP A 1 239 ? 8.418 5.688 -13.119 1.00 90.06 239 TRP A CA 1
ATOM 1784 C C . TRP A 1 239 ? 9.555 4.709 -13.380 1.00 90.06 239 TRP A C 1
ATOM 1786 O O . TRP A 1 239 ? 10.413 4.965 -14.227 1.00 90.06 239 TRP A O 1
ATOM 1796 N N . TYR A 1 240 ? 9.540 3.575 -12.685 1.00 88.62 240 TYR A N 1
ATOM 1797 C CA . TYR A 1 240 ? 10.571 2.543 -12.792 1.00 88.62 240 TYR A CA 1
ATOM 1798 C C . TYR A 1 240 ? 9.915 1.193 -13.051 1.00 88.62 240 TYR A C 1
ATOM 1800 O O . TYR A 1 240 ? 9.216 0.675 -12.186 1.00 88.62 240 TYR A O 1
ATOM 1808 N N . ILE A 1 241 ? 10.127 0.635 -14.240 1.00 92.94 241 ILE A N 1
ATOM 1809 C CA . ILE A 1 241 ? 9.517 -0.616 -14.693 1.00 92.94 241 ILE A CA 1
ATOM 1810 C C . ILE A 1 241 ? 10.630 -1.616 -14.981 1.00 92.94 241 ILE A C 1
ATOM 1812 O O . ILE A 1 241 ? 11.491 -1.358 -15.822 1.00 92.94 241 ILE A O 1
ATOM 1816 N N . GLY A 1 242 ? 10.636 -2.748 -14.283 1.00 87.81 242 GLY A N 1
ATOM 1817 C CA . GLY A 1 242 ? 11.734 -3.702 -14.371 1.00 87.81 242 GLY A CA 1
ATOM 1818 C C . GLY A 1 242 ? 11.749 -4.529 -15.649 1.00 87.81 242 GLY A C 1
ATOM 1819 O O . GLY A 1 242 ? 12.810 -4.780 -16.215 1.00 87.81 242 GLY A O 1
ATOM 1820 N N . LYS A 1 243 ? 10.581 -4.895 -16.171 1.00 88.69 243 LYS A N 1
ATOM 1821 C CA . LYS A 1 243 ? 10.481 -5.559 -17.474 1.00 88.69 243 LYS A CA 1
ATOM 1822 C C . LYS A 1 243 ? 9.853 -4.635 -18.509 1.00 88.69 243 LYS A C 1
ATOM 1824 O O . LYS A 1 243 ? 10.392 -3.570 -18.803 1.00 88.69 243 LYS A O 1
ATOM 1829 N N . ASN A 1 244 ? 8.726 -5.051 -19.074 1.00 92.75 244 ASN A N 1
ATOM 1830 C CA . ASN A 1 244 ? 8.135 -4.421 -20.237 1.00 92.75 244 ASN A CA 1
ATOM 1831 C C . ASN A 1 244 ? 7.095 -3.395 -19.801 1.00 92.75 244 ASN A C 1
ATOM 1833 O O . ASN A 1 244 ? 6.282 -3.661 -18.915 1.00 92.75 244 ASN A O 1
ATOM 1837 N N . LEU A 1 245 ? 7.079 -2.244 -20.467 1.00 93.12 245 LEU A N 1
ATOM 1838 C CA . LEU A 1 245 ? 6.029 -1.243 -20.322 1.00 93.12 245 LEU A CA 1
ATOM 1839 C C . LEU A 1 245 ? 5.180 -1.237 -21.587 1.00 93.12 245 LEU A C 1
ATOM 1841 O O . LEU A 1 245 ? 5.674 -0.965 -22.678 1.00 93.12 245 LEU A O 1
ATOM 1845 N N . THR A 1 246 ? 3.893 -1.539 -21.454 1.00 90.56 246 THR A N 1
ATOM 1846 C CA . THR A 1 246 ? 2.999 -1.705 -22.600 1.00 90.56 246 THR A CA 1
ATOM 1847 C C . THR A 1 246 ? 1.765 -0.823 -22.492 1.00 90.56 246 THR A C 1
ATOM 1849 O O . THR A 1 246 ? 1.028 -0.899 -21.517 1.00 90.56 246 THR A O 1
ATOM 1852 N N . PHE A 1 247 ? 1.489 -0.052 -23.542 1.00 86.50 247 PHE A N 1
ATOM 1853 C CA . PHE A 1 247 ? 0.268 0.722 -23.735 1.00 86.50 247 PHE A CA 1
ATOM 1854 C C . PHE A 1 247 ? -0.543 0.135 -24.899 1.00 86.50 247 PHE A C 1
ATOM 1856 O O . PHE A 1 247 ? -0.147 0.213 -26.069 1.00 86.50 247 PHE A O 1
ATOM 1863 N N . LYS A 1 248 ? -1.698 -0.441 -24.561 1.00 79.31 248 LYS A N 1
ATOM 1864 C CA . LYS A 1 248 ? -2.700 -1.037 -25.466 1.00 79.31 248 LYS A CA 1
ATOM 1865 C C . LYS A 1 248 ? -4.032 -0.278 -25.448 1.00 79.31 248 LYS A C 1
ATOM 1867 O O . LYS A 1 248 ? -5.040 -0.793 -25.922 1.00 79.31 248 LYS A O 1
ATOM 1872 N N . ASN A 1 249 ? -4.047 0.928 -24.885 1.00 70.44 249 ASN A N 1
ATOM 1873 C CA . ASN A 1 249 ? -5.277 1.671 -24.656 1.00 70.44 249 ASN A CA 1
ATOM 1874 C C . ASN A 1 249 ? -6.050 1.975 -25.947 1.00 70.44 249 ASN A C 1
ATOM 1876 O O . ASN A 1 249 ? -5.480 2.328 -26.984 1.00 70.44 249 ASN A O 1
ATOM 1880 N N . THR A 1 250 ? -7.375 1.892 -25.850 1.00 64.69 250 THR A N 1
ATOM 1881 C CA . THR A 1 250 ? -8.311 2.200 -26.944 1.00 64.69 250 THR A CA 1
ATOM 1882 C C . THR A 1 250 ? -8.691 3.685 -27.008 1.00 64.69 250 THR A C 1
ATOM 1884 O O . THR A 1 250 ? -9.261 4.132 -28.000 1.00 64.69 250 THR A O 1
ATOM 1887 N N . GLN A 1 251 ? -8.338 4.474 -25.989 1.00 67.56 251 GLN A N 1
ATOM 1888 C CA . GLN A 1 251 ? -8.600 5.916 -25.845 1.00 67.56 251 GLN A CA 1
ATOM 1889 C C . GLN A 1 251 ? -7.276 6.689 -25.647 1.00 67.56 251 GLN A C 1
ATOM 1891 O O . GLN A 1 251 ? -6.244 6.055 -25.419 1.00 67.56 251 GLN A O 1
ATOM 1896 N N . PRO A 1 252 ? -7.260 8.036 -25.751 1.00 67.50 252 PRO A N 1
ATOM 1897 C CA . PRO A 1 252 ? -6.041 8.821 -25.558 1.00 67.50 252 PRO A CA 1
ATOM 1898 C C . PRO A 1 252 ? -5.378 8.564 -24.197 1.00 67.50 252 PRO A C 1
ATOM 1900 O O . PRO A 1 252 ? -6.039 8.590 -23.157 1.00 67.50 252 PRO A O 1
ATOM 1903 N N . THR A 1 253 ? -4.059 8.374 -24.212 1.00 75.19 253 THR A N 1
ATOM 1904 C CA . THR A 1 253 ? -3.216 8.300 -23.010 1.00 75.19 253 THR A CA 1
ATOM 1905 C C . THR A 1 253 ? -2.412 9.586 -22.898 1.00 75.19 253 THR A C 1
ATOM 1907 O O . THR A 1 253 ? -1.714 9.962 -23.840 1.00 75.19 253 THR A O 1
ATOM 1910 N N . SER A 1 254 ? -2.480 10.257 -21.751 1.00 79.44 254 SER A N 1
ATOM 1911 C CA . SER A 1 254 ? -1.628 11.410 -21.457 1.00 79.44 254 SER A CA 1
ATOM 1912 C C . SER A 1 254 ? -0.876 11.157 -20.163 1.00 79.44 254 SER A C 1
ATOM 1914 O O . SER A 1 254 ? -1.495 10.907 -19.126 1.00 79.44 254 SER A O 1
ATOM 1916 N N . ILE A 1 255 ? 0.454 11.195 -20.248 1.00 85.62 255 ILE A N 1
ATOM 1917 C CA . ILE A 1 255 ? 1.340 10.995 -19.108 1.00 85.62 255 ILE A CA 1
ATOM 1918 C C . ILE A 1 255 ? 2.072 12.296 -18.807 1.00 85.62 255 ILE A C 1
ATOM 1920 O O . ILE A 1 255 ? 3.074 12.591 -19.445 1.00 85.62 255 ILE A O 1
ATOM 1924 N N . ASP A 1 256 ? 1.584 13.079 -17.846 1.00 84.19 256 ASP A N 1
ATOM 1925 C CA . ASP A 1 256 ? 2.249 14.296 -17.372 1.00 84.19 256 ASP A CA 1
ATOM 1926 C C . ASP A 1 256 ? 2.874 14.038 -15.994 1.00 84.19 256 ASP A C 1
ATOM 1928 O O . ASP A 1 256 ? 2.219 14.186 -14.959 1.00 84.19 256 ASP A O 1
ATOM 1932 N N . LEU A 1 257 ? 4.163 13.680 -15.994 1.00 81.94 257 LEU A N 1
ATOM 1933 C CA . LEU A 1 257 ? 4.974 13.524 -14.779 1.00 81.94 257 LEU A CA 1
ATOM 1934 C C . LEU A 1 257 ? 5.492 14.864 -14.232 1.00 81.94 257 LEU A C 1
ATOM 1936 O O . LEU A 1 257 ? 6.436 14.874 -13.450 1.00 81.94 257 LEU A O 1
ATOM 1940 N N . LYS A 1 258 ? 4.907 15.992 -14.668 1.00 77.31 258 LYS A N 1
ATOM 1941 C CA . LYS A 1 258 ? 5.181 17.363 -14.204 1.00 77.31 258 LYS A CA 1
ATOM 1942 C C . LYS A 1 258 ? 6.646 17.766 -14.192 1.00 77.31 258 LYS A C 1
ATOM 1944 O O . LYS A 1 258 ? 7.060 18.537 -13.332 1.00 77.31 258 LYS A O 1
ATOM 1949 N N . GLY A 1 259 ? 7.402 17.335 -15.198 1.00 72.12 259 GLY A N 1
ATOM 1950 C CA . GLY A 1 259 ? 8.744 17.863 -15.391 1.00 72.12 259 GLY A CA 1
ATOM 1951 C C . GLY A 1 259 ? 8.746 19.394 -15.408 1.00 72.12 259 GLY A C 1
ATOM 1952 O O . GLY A 1 259 ? 7.830 20.019 -15.953 1.00 72.12 259 GLY A O 1
ATOM 1953 N N . LYS A 1 260 ? 9.755 20.015 -14.802 1.00 70.81 260 LYS A N 1
ATOM 1954 C CA . LYS A 1 260 ? 9.920 21.469 -14.832 1.00 70.81 260 LYS A CA 1
ATOM 1955 C C . LYS A 1 260 ? 10.193 21.936 -16.265 1.00 70.81 260 LYS A C 1
ATOM 1957 O O . LYS A 1 260 ? 10.811 21.235 -17.065 1.00 70.81 260 LYS A O 1
ATOM 1962 N N . GLY A 1 261 ? 9.689 23.124 -16.595 1.00 61.31 261 GLY A N 1
ATOM 1963 C CA . GLY A 1 261 ? 9.881 23.716 -17.917 1.00 61.31 261 GLY A CA 1
ATOM 1964 C C . GLY A 1 261 ? 11.321 24.126 -18.191 1.00 61.31 261 GLY A C 1
ATOM 1965 O O . GLY A 1 261 ? 12.113 24.336 -17.278 1.00 61.31 261 GLY A O 1
ATOM 1966 N N . GLY A 1 262 ? 11.657 24.245 -19.474 1.00 61.62 262 GLY A N 1
ATOM 1967 C CA . GLY A 1 262 ? 13.015 24.521 -19.929 1.00 61.62 262 GLY A CA 1
ATOM 1968 C C . GLY A 1 262 ? 13.139 24.357 -21.439 1.00 61.62 262 GLY A C 1
ATOM 1969 O O . GLY A 1 262 ? 12.162 24.504 -22.173 1.00 61.62 262 GLY A O 1
ATOM 1970 N N . ASN A 1 263 ? 14.334 24.030 -21.920 1.00 62.47 263 ASN A N 1
ATOM 1971 C CA . ASN A 1 263 ? 14.535 23.565 -23.289 1.00 62.47 263 ASN A CA 1
ATOM 1972 C C . ASN A 1 263 ? 14.579 22.032 -23.271 1.00 62.47 263 ASN A C 1
ATOM 1974 O O . ASN A 1 263 ? 15.408 21.483 -22.554 1.00 62.47 263 ASN A O 1
ATOM 1978 N N . ALA A 1 264 ? 13.771 21.348 -24.093 1.00 59.69 264 ALA A N 1
ATOM 1979 C CA . ALA A 1 264 ? 13.773 19.877 -24.196 1.00 59.69 264 ALA A CA 1
ATOM 1980 C C . ALA A 1 264 ? 15.169 19.295 -24.516 1.00 59.69 264 ALA A C 1
ATOM 1982 O O . ALA A 1 264 ? 15.437 18.117 -24.305 1.00 59.69 264 ALA A O 1
ATOM 1983 N N . ASN A 1 265 ? 16.063 20.146 -25.033 1.00 60.38 265 ASN A N 1
ATOM 1984 C CA . ASN A 1 265 ? 17.429 19.839 -25.432 1.00 60.38 265 ASN A CA 1
ATOM 1985 C C . ASN A 1 265 ? 18.502 20.174 -24.369 1.00 60.38 265 ASN A C 1
ATOM 1987 O O . ASN A 1 265 ? 19.685 19.994 -24.673 1.00 60.38 265 ASN A O 1
ATOM 1991 N N . ASP A 1 266 ? 18.153 20.747 -23.209 1.00 59.22 266 ASP A N 1
ATOM 1992 C CA . ASP A 1 266 ? 19.136 21.117 -22.177 1.00 59.22 266 ASP A CA 1
ATOM 1993 C C . ASP A 1 266 ? 19.457 19.919 -21.275 1.00 59.22 266 ASP A C 1
ATOM 1995 O O . ASP A 1 266 ? 18.621 19.450 -20.513 1.00 59.22 266 ASP A O 1
ATOM 1999 N N . ILE A 1 267 ? 20.686 19.420 -21.404 1.00 53.22 267 ILE A N 1
ATOM 2000 C CA . ILE A 1 267 ? 21.209 18.251 -20.682 1.00 53.22 267 ILE A CA 1
ATOM 2001 C C . ILE A 1 267 ? 22.190 18.692 -19.576 1.00 53.22 267 ILE A C 1
ATOM 2003 O O . ILE A 1 267 ? 22.625 17.880 -18.767 1.00 53.22 267 ILE A O 1
ATOM 2007 N N . LYS A 1 268 ? 22.600 19.974 -19.558 1.00 47.53 268 LYS A N 1
ATOM 2008 C CA . LYS A 1 268 ? 23.729 20.463 -18.741 1.00 47.53 268 LYS A CA 1
ATOM 2009 C C . LYS A 1 268 ? 23.325 21.028 -17.386 1.00 47.53 268 LYS A C 1
ATOM 2011 O O . LYS A 1 268 ? 24.158 21.057 -16.487 1.00 47.53 268 LYS A O 1
ATOM 2016 N N . ASN A 1 269 ? 22.088 21.481 -17.250 1.00 43.56 269 ASN A N 1
ATOM 2017 C CA . ASN A 1 269 ? 21.541 21.979 -15.997 1.00 43.56 269 ASN A CA 1
ATOM 2018 C C . ASN A 1 269 ? 20.329 21.122 -15.689 1.00 43.56 269 ASN A C 1
ATOM 2020 O O . ASN A 1 269 ? 19.270 21.555 -16.108 1.00 43.56 269 ASN A O 1
ATOM 2024 N N . GLU A 1 270 ? 20.496 19.934 -15.087 1.00 48.75 270 GLU A N 1
ATOM 2025 C CA . GLU A 1 270 ? 19.428 18.955 -14.800 1.00 48.75 270 GLU A CA 1
ATOM 2026 C C . GLU A 1 270 ? 18.069 19.635 -14.572 1.00 48.75 270 GLU A C 1
ATOM 2028 O O . GLU A 1 270 ? 17.741 19.988 -13.434 1.00 48.75 270 GLU A O 1
ATOM 2033 N N . PRO A 1 271 ? 17.270 19.896 -15.628 1.00 50.53 271 PRO A N 1
ATOM 2034 C CA . PRO A 1 271 ? 15.947 20.406 -15.394 1.00 50.53 271 PRO A CA 1
ATOM 2035 C C . PRO A 1 271 ? 15.257 19.197 -14.784 1.00 50.53 271 PRO A C 1
ATOM 2037 O O . PRO A 1 271 ? 15.462 18.077 -15.251 1.00 50.53 271 PRO A O 1
ATOM 2040 N N . GLU A 1 272 ? 14.515 19.388 -13.701 1.00 68.94 272 GLU A N 1
ATOM 2041 C CA . GLU A 1 272 ? 13.773 18.312 -13.045 1.00 68.94 272 GLU A CA 1
ATOM 2042 C C . GLU A 1 272 ? 12.666 17.806 -13.992 1.00 68.94 272 GLU A C 1
ATOM 2044 O O . GLU A 1 272 ? 11.487 18.069 -13.769 1.00 68.94 272 GLU A O 1
ATOM 2049 N N . HIS A 1 273 ? 13.032 17.164 -15.106 1.00 77.38 273 HIS A N 1
ATOM 2050 C CA . HIS A 1 273 ? 12.158 16.489 -16.046 1.00 77.38 273 HIS A CA 1
ATOM 2051 C C . HIS A 1 273 ? 11.522 15.301 -15.336 1.00 77.38 273 HIS A C 1
ATOM 2053 O O . HIS A 1 273 ? 12.137 14.664 -14.479 1.00 77.38 273 HIS A O 1
ATOM 2059 N N . GLY A 1 274 ? 10.300 14.968 -15.741 1.00 81.12 274 GLY A N 1
ATOM 2060 C CA . GLY A 1 274 ? 9.738 13.672 -15.396 1.00 81.12 274 GLY A CA 1
ATOM 2061 C C . GLY A 1 274 ? 10.605 12.556 -15.974 1.00 81.12 274 GLY A C 1
ATOM 2062 O O . GLY A 1 274 ? 11.279 12.753 -16.989 1.00 81.12 274 GLY A O 1
ATOM 2063 N N . LEU A 1 275 ? 10.577 11.379 -15.361 1.00 86.00 275 LEU A N 1
ATOM 2064 C CA . LEU A 1 275 ? 11.414 10.260 -15.787 1.00 86.00 275 LEU A CA 1
ATOM 2065 C C . LEU A 1 275 ? 10.589 8.985 -15.950 1.00 86.00 275 LEU A C 1
ATOM 2067 O O . LEU A 1 275 ? 9.819 8.632 -15.068 1.00 86.00 275 LEU A O 1
ATOM 2071 N N . ILE A 1 276 ? 10.785 8.255 -17.043 1.00 91.56 276 ILE A N 1
ATOM 2072 C CA . ILE A 1 276 ? 10.297 6.880 -17.198 1.00 91.56 276 ILE A CA 1
ATOM 2073 C C . ILE A 1 276 ? 11.490 5.991 -17.523 1.00 91.56 276 ILE A C 1
ATOM 2075 O O . ILE A 1 276 ? 12.242 6.271 -18.455 1.00 91.56 276 ILE A O 1
ATOM 2079 N N . VAL A 1 277 ? 11.659 4.909 -16.770 1.00 91.06 277 VAL A N 1
ATOM 2080 C CA . VAL A 1 277 ? 12.723 3.929 -16.978 1.00 91.06 277 VAL A CA 1
ATOM 2081 C C . VAL A 1 277 ? 12.119 2.546 -17.177 1.00 91.06 277 VAL A C 1
ATOM 2083 O O . VAL A 1 277 ? 11.336 2.092 -16.346 1.00 91.06 277 VAL A O 1
ATOM 2086 N N . VAL A 1 278 ? 12.499 1.882 -18.267 1.00 94.50 278 VAL A N 1
ATOM 2087 C CA . VAL A 1 278 ? 12.000 0.565 -18.676 1.00 94.50 278 VAL A CA 1
ATOM 2088 C C . VAL A 1 278 ? 13.180 -0.391 -18.844 1.00 94.50 278 VAL A C 1
ATOM 2090 O O . VAL A 1 278 ? 14.082 -0.141 -19.646 1.00 94.50 278 VAL A O 1
ATOM 2093 N N . GLY A 1 279 ? 13.192 -1.469 -18.059 1.00 90.31 279 GLY A N 1
ATOM 2094 C CA . GLY A 1 279 ? 14.268 -2.459 -18.046 1.00 90.31 279 GLY A CA 1
ATOM 2095 C C . GLY A 1 279 ? 14.215 -3.481 -19.184 1.00 90.31 279 GLY A C 1
ATOM 2096 O O . GLY A 1 279 ? 15.241 -4.076 -19.502 1.00 90.31 279 GLY A O 1
ATOM 2097 N N . GLY A 1 280 ? 13.052 -3.659 -19.810 1.00 91.62 280 GLY A N 1
ATOM 2098 C CA . GLY A 1 280 ? 12.852 -4.426 -21.039 1.00 91.62 280 GLY A CA 1
ATOM 2099 C C . GLY A 1 280 ? 12.339 -3.537 -22.171 1.00 91.62 280 GLY A C 1
ATOM 2100 O O . GLY A 1 280 ? 12.880 -2.455 -22.416 1.00 91.62 280 GLY A O 1
ATOM 2101 N N . ASP A 1 281 ? 11.274 -3.987 -22.830 1.00 94.94 281 ASP A N 1
ATOM 2102 C CA . ASP A 1 281 ? 10.722 -3.343 -24.020 1.00 94.94 281 ASP A CA 1
ATOM 2103 C C . ASP A 1 281 ? 9.643 -2.303 -23.691 1.00 94.94 281 ASP A C 1
ATOM 2105 O O . ASP A 1 281 ? 8.802 -2.486 -22.803 1.00 94.94 281 ASP A O 1
ATOM 2109 N N . LEU A 1 282 ? 9.607 -1.230 -24.482 1.00 95.00 282 LEU A N 1
ATOM 2110 C CA . LEU A 1 282 ? 8.516 -0.257 -24.497 1.00 95.00 282 LEU A CA 1
ATOM 2111 C C . LEU A 1 282 ? 7.592 -0.542 -25.681 1.00 95.00 282 LEU A C 1
ATOM 2113 O O . LEU A 1 282 ? 8.014 -0.472 -26.829 1.00 95.00 282 LEU A O 1
ATOM 2117 N N . THR A 1 283 ? 6.310 -0.792 -25.431 1.00 92.50 283 THR A N 1
ATOM 2118 C CA . THR A 1 283 ? 5.311 -1.011 -26.485 1.00 92.50 283 THR A CA 1
ATOM 2119 C C . THR A 1 283 ? 4.202 0.030 -26.425 1.00 92.50 283 THR A C 1
ATOM 2121 O O . THR A 1 283 ? 3.516 0.166 -25.417 1.00 92.50 283 THR A O 1
ATOM 2124 N N . MET A 1 284 ? 3.972 0.738 -27.527 1.00 87.56 284 MET A N 1
ATOM 2125 C CA . MET A 1 284 ? 2.937 1.757 -27.690 1.00 87.56 284 MET A CA 1
ATOM 2126 C C . MET A 1 284 ? 2.150 1.473 -28.967 1.00 87.56 284 MET A C 1
ATOM 2128 O O . MET A 1 284 ? 2.603 1.762 -30.070 1.00 87.56 284 MET A O 1
ATOM 2132 N N . THR A 1 285 ? 0.967 0.879 -28.812 1.00 76.94 285 THR A N 1
ATOM 2133 C CA . THR A 1 285 ? 0.132 0.395 -29.934 1.00 76.94 285 THR A CA 1
ATOM 2134 C C . THR A 1 285 ? -1.199 1.136 -30.060 1.00 76.94 285 THR A C 1
ATOM 2136 O O . THR A 1 285 ? -2.119 0.670 -30.729 1.00 76.94 285 THR A O 1
ATOM 2139 N N . THR A 1 286 ? -1.339 2.281 -29.390 1.00 66.25 286 THR A N 1
ATOM 2140 C CA . THR A 1 286 ? -2.636 2.947 -29.238 1.00 66.25 286 THR A CA 1
ATOM 2141 C C . THR A 1 286 ? -3.066 3.670 -30.520 1.00 66.25 286 THR A C 1
ATOM 2143 O O . THR A 1 286 ? -2.255 4.136 -31.320 1.00 66.25 286 THR A O 1
ATOM 2146 N N . LEU A 1 287 ? -4.381 3.778 -30.733 1.00 62.06 287 LEU A N 1
ATOM 2147 C CA . LEU A 1 287 ? -4.949 4.392 -31.942 1.00 62.06 287 LEU A CA 1
ATOM 2148 C C . LEU A 1 287 ? -5.050 5.929 -31.867 1.00 62.06 287 LEU A C 1
ATOM 2150 O O . LEU A 1 287 ? -5.352 6.561 -32.880 1.00 62.06 287 LEU A O 1
ATOM 2154 N N . ASN A 1 288 ? -4.789 6.522 -30.694 1.00 68.12 288 ASN A N 1
ATOM 2155 C CA . ASN A 1 288 ? -5.233 7.871 -30.318 1.00 68.12 288 ASN A CA 1
ATOM 2156 C C . ASN A 1 288 ? -4.117 8.788 -29.779 1.00 68.12 288 ASN A C 1
ATOM 2158 O O . ASN A 1 288 ? -4.347 9.558 -28.851 1.00 68.12 288 ASN A O 1
ATOM 2162 N N . TRP A 1 289 ? -2.924 8.724 -30.370 1.00 72.19 289 TRP A N 1
ATOM 2163 C CA . TRP A 1 289 ? -1.811 9.651 -30.122 1.00 72.19 289 TRP A CA 1
ATOM 2164 C C . TRP A 1 289 ? -1.415 9.825 -28.650 1.00 72.19 289 TRP A C 1
ATOM 2166 O O . TRP A 1 289 ? -1.700 10.865 -28.046 1.00 72.19 289 TRP A O 1
ATOM 2176 N N . PRO A 1 290 ? -0.767 8.817 -28.042 1.00 78.88 290 PRO A N 1
ATOM 2177 C CA . PRO A 1 290 ? -0.343 8.925 -26.660 1.00 78.88 290 PRO A CA 1
ATOM 2178 C C . PRO A 1 290 ? 0.706 10.038 -26.531 1.00 78.88 290 PRO A C 1
ATOM 2180 O O . PRO A 1 290 ? 1.634 10.126 -27.339 1.00 78.88 290 PRO A O 1
ATOM 2183 N N . ASN A 1 291 ? 0.548 10.886 -25.515 1.00 85.75 291 ASN A N 1
ATOM 2184 C CA . ASN A 1 291 ? 1.487 11.967 -25.213 1.00 85.75 291 ASN A CA 1
ATOM 2185 C C . ASN A 1 291 ? 2.247 11.629 -23.929 1.00 85.75 291 ASN A C 1
ATOM 2187 O O . ASN A 1 291 ? 1.632 11.473 -22.870 1.00 85.75 291 ASN A O 1
ATOM 2191 N N . ILE A 1 292 ? 3.572 11.524 -24.032 1.00 88.50 292 ILE A N 1
ATOM 2192 C CA . ILE A 1 292 ? 4.480 11.389 -22.890 1.00 88.50 292 ILE A CA 1
ATOM 2193 C C . ILE A 1 292 ? 5.107 12.753 -22.601 1.00 88.50 292 ILE A C 1
ATOM 2195 O O . ILE A 1 292 ? 5.825 13.306 -23.435 1.00 88.50 292 ILE A O 1
ATOM 2199 N N . GLY A 1 293 ? 4.834 13.293 -21.420 1.00 82.56 293 GLY A N 1
ATOM 2200 C CA . GLY A 1 293 ? 5.089 14.681 -21.052 1.00 82.56 293 GLY A CA 1
ATOM 2201 C C . GLY A 1 293 ? 4.036 15.643 -21.610 1.00 82.56 293 GLY A C 1
ATOM 2202 O O . GLY A 1 293 ? 3.023 15.244 -22.189 1.00 82.56 293 GLY A O 1
ATOM 2203 N N . ASN A 1 294 ? 4.282 16.937 -21.431 1.00 81.69 294 ASN A N 1
ATOM 2204 C CA . ASN A 1 294 ? 3.439 18.015 -21.939 1.00 81.69 294 ASN A CA 1
ATOM 2205 C C . ASN A 1 294 ? 4.316 19.182 -22.430 1.00 81.69 294 ASN A C 1
ATOM 2207 O O . ASN A 1 294 ? 5.504 19.266 -22.113 1.00 81.69 294 ASN A O 1
ATOM 2211 N N . ASN A 1 295 ? 3.749 20.106 -23.204 1.00 76.62 295 ASN A N 1
ATOM 2212 C CA . ASN A 1 295 ? 4.492 21.252 -23.720 1.00 76.62 295 ASN A CA 1
ATOM 2213 C C . ASN A 1 295 ? 5.042 22.111 -22.565 1.00 76.62 295 ASN A C 1
ATOM 2215 O O . ASN A 1 295 ? 4.288 22.577 -21.709 1.00 76.62 295 ASN A O 1
ATOM 2219 N N . GLY A 1 296 ? 6.364 22.296 -22.531 1.00 72.81 296 GLY A N 1
ATOM 2220 C CA . GLY A 1 296 ? 7.052 22.986 -21.440 1.00 72.81 296 GLY A CA 1
ATOM 2221 C C . GLY A 1 296 ? 7.057 22.219 -20.112 1.00 72.81 296 GLY A C 1
ATOM 2222 O O . GLY A 1 296 ? 7.353 22.826 -19.089 1.00 72.81 296 GLY A O 1
ATOM 2223 N N . LYS A 1 297 ? 6.721 20.922 -20.114 1.00 78.69 297 LYS A N 1
ATOM 2224 C CA . LYS A 1 297 ? 6.835 19.997 -18.977 1.00 78.69 297 LYS A CA 1
ATOM 2225 C C . LYS A 1 297 ? 7.344 18.648 -19.468 1.00 78.69 297 LYS A C 1
ATOM 2227 O O . LYS A 1 297 ? 6.574 17.751 -19.817 1.00 78.69 297 LYS A O 1
ATOM 2232 N N . PHE A 1 298 ? 8.657 18.536 -19.580 1.00 84.19 298 PHE A N 1
ATOM 2233 C CA . PHE A 1 298 ? 9.268 17.440 -20.320 1.00 84.19 298 PHE A CA 1
ATOM 2234 C C . PHE A 1 298 ? 9.389 16.166 -19.488 1.00 84.19 298 PHE A C 1
ATOM 2236 O O . PHE A 1 298 ? 9.483 16.200 -18.262 1.00 84.19 298 PHE A O 1
ATOM 2243 N N . THR A 1 299 ? 9.336 15.021 -20.163 1.00 86.12 299 THR A N 1
ATOM 2244 C CA . THR A 1 299 ? 9.505 13.700 -19.553 1.00 86.12 299 THR A CA 1
ATOM 2245 C C . THR A 1 299 ? 10.473 12.895 -20.400 1.00 86.12 299 THR A C 1
ATOM 2247 O O . THR A 1 299 ? 10.202 12.652 -21.577 1.00 86.12 299 THR A O 1
ATOM 2250 N N . ASP A 1 300 ? 11.598 12.520 -19.801 1.00 87.06 300 ASP A N 1
ATOM 2251 C CA . ASP A 1 300 ? 12.628 11.712 -20.438 1.00 87.06 300 ASP A CA 1
ATOM 2252 C C . ASP A 1 300 ? 12.322 10.220 -20.255 1.00 87.06 300 ASP A C 1
ATOM 2254 O O . ASP A 1 300 ? 11.884 9.788 -19.187 1.00 87.06 300 ASP A O 1
ATOM 2258 N N . VAL A 1 301 ? 12.557 9.424 -21.299 1.00 91.56 301 VAL A N 1
ATOM 2259 C CA . VAL A 1 301 ? 12.231 7.991 -21.327 1.00 91.56 301 VAL A CA 1
ATOM 2260 C C . VAL A 1 301 ? 13.472 7.171 -21.657 1.00 91.56 301 VAL A C 1
ATOM 2262 O O . VAL A 1 301 ? 14.057 7.351 -22.722 1.00 91.56 301 VAL A O 1
ATOM 2265 N N . TYR A 1 302 ? 13.851 6.248 -20.776 1.00 91.06 302 TYR A N 1
ATOM 2266 C CA . TYR A 1 302 ? 14.956 5.308 -20.969 1.00 91.06 302 TYR A CA 1
ATOM 2267 C C . TYR A 1 302 ? 14.421 3.889 -21.159 1.00 91.06 302 TYR A C 1
ATOM 2269 O O . TYR A 1 302 ? 13.658 3.403 -20.328 1.00 91.06 302 TYR A O 1
ATOM 2277 N N . VAL A 1 303 ? 14.854 3.221 -22.227 1.00 94.00 303 VAL A N 1
ATOM 2278 C CA . VAL A 1 303 ? 14.450 1.860 -22.600 1.00 94.00 303 VAL A CA 1
ATOM 2279 C C . VAL A 1 303 ? 15.704 1.011 -22.808 1.00 94.00 303 VAL A C 1
ATOM 2281 O O . VAL A 1 303 ? 16.524 1.311 -23.681 1.00 94.00 303 VAL A O 1
ATOM 2284 N N . LEU A 1 304 ? 15.881 -0.024 -21.981 1.00 90.81 304 LEU A N 1
ATOM 2285 C CA . LEU A 1 304 ? 17.027 -0.939 -22.073 1.00 90.81 304 LEU A CA 1
ATOM 2286 C C . LEU A 1 304 ? 16.862 -2.016 -23.161 1.00 90.81 304 LEU A C 1
ATOM 2288 O O . LEU A 1 304 ? 17.880 -2.507 -23.657 1.00 90.81 304 LEU A O 1
ATOM 2292 N N . GLY A 1 305 ? 15.625 -2.345 -23.543 1.00 92.38 305 GLY A N 1
ATOM 2293 C CA . GLY A 1 305 ? 15.290 -3.215 -24.673 1.00 92.38 305 GLY A CA 1
ATOM 2294 C C . GLY A 1 305 ? 14.906 -2.444 -25.940 1.00 92.38 305 GLY A C 1
ATOM 2295 O O . GLY A 1 305 ? 15.452 -1.369 -26.225 1.00 92.38 305 GLY A O 1
ATOM 2296 N N . ASP A 1 306 ? 13.952 -3.001 -26.682 1.00 94.75 306 ASP A N 1
ATOM 2297 C CA . ASP A 1 306 ? 13.407 -2.449 -27.922 1.00 94.75 306 ASP A CA 1
ATOM 2298 C C . ASP A 1 306 ? 12.217 -1.509 -27.658 1.00 94.75 306 ASP A C 1
ATOM 2300 O O . ASP A 1 306 ? 11.506 -1.606 -26.653 1.00 94.75 306 ASP A O 1
ATOM 2304 N N . ALA A 1 307 ? 11.958 -0.589 -28.590 1.00 95.12 307 ALA A N 1
ATOM 2305 C CA . ALA A 1 307 ? 10.801 0.302 -28.538 1.00 95.12 307 ALA A CA 1
ATOM 2306 C C . ALA A 1 307 ? 9.881 0.108 -29.752 1.00 95.12 307 ALA A C 1
ATOM 2308 O O . ALA A 1 307 ? 10.254 0.401 -30.884 1.00 95.12 307 ALA A O 1
ATOM 2309 N N . TYR A 1 308 ? 8.644 -0.319 -29.519 1.00 93.69 308 TYR A N 1
ATOM 2310 C CA . TYR A 1 308 ? 7.597 -0.498 -30.524 1.00 93.69 308 TYR A CA 1
ATOM 2311 C C . TYR A 1 308 ? 6.626 0.680 -30.450 1.00 93.69 308 TYR A C 1
ATOM 2313 O O . TYR A 1 308 ? 5.919 0.831 -29.457 1.00 93.69 308 TYR A O 1
ATOM 2321 N N . IL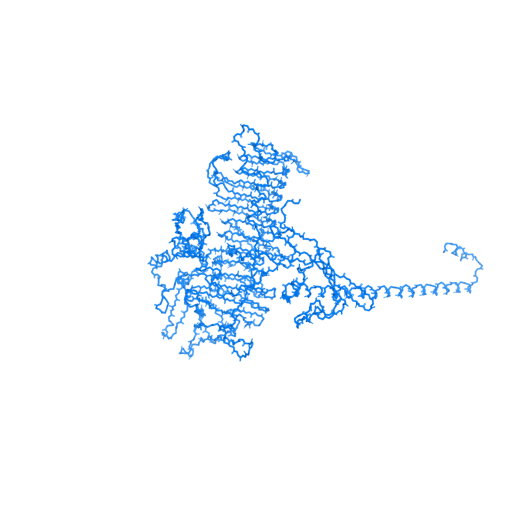E A 1 309 ? 6.585 1.536 -31.470 1.00 90.75 309 ILE A N 1
ATOM 2322 C CA . ILE A 1 309 ? 5.916 2.842 -31.394 1.00 90.75 309 ILE A CA 1
ATOM 2323 C C . ILE A 1 309 ? 4.937 3.023 -32.561 1.00 90.75 309 ILE A C 1
ATOM 2325 O O . ILE A 1 309 ? 5.302 2.840 -33.724 1.00 90.75 309 ILE A O 1
ATOM 2329 N N . ALA A 1 310 ? 3.699 3.413 -32.256 1.00 87.31 310 ALA A N 1
ATOM 2330 C CA . ALA A 1 310 ? 2.701 3.888 -33.213 1.00 87.31 310 ALA A CA 1
ATOM 2331 C C . ALA A 1 310 ? 2.062 5.195 -32.728 1.00 87.31 310 ALA A C 1
ATOM 2333 O O . ALA A 1 310 ? 1.541 5.254 -31.615 1.00 87.31 310 ALA A O 1
ATOM 2334 N N . LYS A 1 311 ? 2.033 6.206 -33.607 1.00 85.69 311 LYS A N 1
ATOM 2335 C CA . LYS A 1 311 ? 1.353 7.498 -33.410 1.00 85.69 311 LYS A CA 1
ATOM 2336 C C . LYS A 1 311 ? 1.765 8.256 -32.138 1.00 85.69 311 LYS A C 1
ATOM 2338 O O . LYS A 1 311 ? 0.956 8.997 -31.601 1.00 85.69 311 LYS A O 1
ATOM 2343 N N . THR A 1 312 ? 2.977 8.102 -31.611 1.00 86.75 312 THR A N 1
ATOM 2344 C CA . THR A 1 312 ? 3.329 8.661 -30.287 1.00 86.75 312 THR A CA 1
ATOM 2345 C C . THR A 1 312 ? 4.007 10.029 -30.360 1.00 86.75 312 THR A C 1
ATOM 2347 O O . THR A 1 312 ? 4.899 10.244 -31.185 1.00 86.75 312 THR A O 1
ATOM 2350 N N . ASN A 1 313 ? 3.668 10.908 -29.408 1.00 88.69 313 ASN A N 1
ATOM 2351 C CA . ASN A 1 313 ? 4.414 12.132 -29.118 1.00 88.69 313 ASN A CA 1
ATOM 2352 C C . ASN A 1 313 ? 5.176 12.024 -27.789 1.00 88.69 313 ASN A C 1
ATOM 2354 O O . ASN A 1 313 ? 4.585 11.800 -26.731 1.00 88.69 313 ASN A O 1
ATOM 2358 N N . PHE A 1 314 ? 6.482 12.266 -27.835 1.00 89.50 314 PHE A N 1
ATOM 2359 C CA . PHE A 1 314 ? 7.340 12.434 -26.668 1.00 89.50 314 PHE A CA 1
ATOM 2360 C C . PHE A 1 314 ? 7.743 13.903 -26.549 1.00 89.50 314 PHE A C 1
ATOM 2362 O O . PHE A 1 314 ? 8.381 14.454 -27.447 1.00 89.50 314 PHE A O 1
ATOM 2369 N N . HIS A 1 315 ? 7.392 14.539 -25.435 1.00 87.88 315 HIS A N 1
ATOM 2370 C CA . HIS A 1 315 ? 7.759 15.925 -25.153 1.00 87.88 315 HIS A CA 1
ATOM 2371 C C . HIS A 1 315 ? 9.174 16.056 -24.551 1.00 87.88 315 HIS A C 1
ATOM 2373 O O . HIS A 1 315 ? 9.720 17.148 -24.553 1.00 87.88 315 HIS A O 1
ATOM 2379 N N . GLY A 1 316 ? 9.816 14.976 -24.087 1.00 84.69 316 GLY A N 1
ATOM 2380 C CA . GLY A 1 316 ? 11.226 14.978 -23.651 1.00 84.69 316 GLY A CA 1
ATOM 2381 C C . GLY A 1 316 ? 12.177 14.249 -24.605 1.00 84.69 316 GLY A C 1
ATOM 2382 O O . GLY A 1 316 ? 11.938 14.173 -25.813 1.00 84.69 316 GLY A O 1
ATOM 2383 N N . ASN A 1 317 ? 13.276 13.730 -24.055 1.00 86.38 317 ASN A N 1
ATOM 2384 C CA . ASN A 1 317 ? 14.235 12.882 -24.762 1.00 86.38 317 ASN A CA 1
ATOM 2385 C C . ASN A 1 317 ? 13.842 11.402 -24.662 1.00 86.38 317 ASN A C 1
ATOM 2387 O O . ASN A 1 317 ? 13.307 10.952 -23.650 1.00 86.38 317 ASN A O 1
ATOM 2391 N N . LEU A 1 318 ? 14.163 10.634 -25.702 1.00 89.50 318 LEU A N 1
ATOM 2392 C CA . LEU A 1 318 ? 13.955 9.189 -25.757 1.00 89.50 318 LEU A CA 1
ATOM 2393 C C . LEU A 1 318 ? 15.310 8.490 -25.928 1.00 89.50 318 LEU A C 1
ATOM 2395 O O . LEU A 1 318 ? 16.038 8.776 -26.876 1.00 89.50 318 LEU A O 1
ATOM 2399 N N . TYR A 1 319 ? 15.645 7.576 -25.023 1.00 89.75 319 TYR A N 1
ATOM 2400 C CA . TYR A 1 319 ? 16.882 6.797 -25.024 1.00 89.75 319 TYR A CA 1
ATOM 2401 C C . TYR A 1 319 ? 16.533 5.318 -25.207 1.00 89.75 319 TYR A C 1
ATOM 2403 O O . TYR A 1 319 ? 15.853 4.743 -24.362 1.00 89.75 319 TYR A O 1
ATOM 2411 N N . VAL A 1 320 ? 16.986 4.702 -26.301 1.00 92.06 320 VAL A N 1
ATOM 2412 C CA . VAL A 1 320 ? 16.694 3.299 -26.643 1.00 92.06 320 VAL A CA 1
ATOM 2413 C C . VAL A 1 320 ? 17.997 2.546 -26.888 1.00 92.06 320 VAL A C 1
ATOM 2415 O O . VAL A 1 320 ? 18.850 2.968 -27.677 1.00 92.06 320 VAL A O 1
ATOM 2418 N N . ASN A 1 321 ? 18.185 1.452 -26.153 1.00 90.25 321 ASN A N 1
ATOM 2419 C CA . ASN A 1 321 ? 19.388 0.630 -26.230 1.00 90.25 321 ASN A CA 1
ATOM 2420 C C . ASN A 1 321 ? 19.252 -0.477 -27.289 1.00 90.25 321 ASN A C 1
ATOM 2422 O O . ASN A 1 321 ? 20.256 -0.864 -27.883 1.00 90.25 321 ASN A O 1
ATOM 2426 N N . GLY A 1 322 ? 18.034 -0.945 -27.554 1.00 91.25 322 GLY A N 1
ATOM 2427 C CA . GLY A 1 322 ? 17.715 -1.832 -28.666 1.00 91.25 322 GLY A CA 1
ATOM 2428 C C . GLY A 1 322 ? 17.355 -1.087 -29.954 1.00 91.25 322 GLY A C 1
ATOM 2429 O O . GLY A 1 322 ? 17.854 0.008 -30.237 1.00 91.25 322 GLY A O 1
ATOM 2430 N N . ASP A 1 323 ? 16.476 -1.704 -30.734 1.00 93.06 323 ASP A N 1
ATOM 2431 C CA . ASP A 1 323 ? 15.899 -1.173 -31.963 1.00 93.06 323 ASP A CA 1
ATOM 2432 C C . ASP A 1 323 ? 14.615 -0.368 -31.697 1.00 93.06 323 ASP A C 1
ATOM 2434 O O . ASP A 1 323 ? 13.930 -0.533 -30.687 1.00 93.06 323 ASP A O 1
ATOM 2438 N N . VAL A 1 324 ? 14.249 0.496 -32.648 1.00 94.31 324 VAL A N 1
ATOM 2439 C CA . VAL A 1 324 ? 12.941 1.167 -32.669 1.00 94.31 324 VAL A CA 1
ATOM 2440 C C . VAL A 1 324 ? 12.115 0.609 -33.820 1.00 94.31 324 VAL A C 1
ATOM 2442 O O . VAL A 1 324 ? 12.485 0.770 -34.982 1.00 94.31 324 VAL A O 1
ATOM 2445 N N . TYR A 1 325 ? 10.970 0.007 -33.521 1.00 94.31 325 TYR A N 1
ATOM 2446 C CA . TYR A 1 325 ? 10.027 -0.522 -34.501 1.00 94.31 325 TYR A CA 1
ATOM 2447 C C . TYR A 1 325 ? 8.820 0.400 -34.662 1.00 94.31 325 TYR A C 1
ATOM 2449 O O . TYR A 1 325 ? 8.065 0.636 -33.720 1.00 94.31 325 TYR A O 1
ATOM 2457 N N . PHE A 1 326 ? 8.582 0.872 -35.883 1.00 92.44 326 PHE A N 1
ATOM 2458 C CA . PHE A 1 326 ? 7.365 1.601 -36.219 1.00 92.44 326 PHE A CA 1
ATOM 2459 C C . PHE A 1 326 ? 6.214 0.630 -36.471 1.00 92.44 326 PHE A C 1
ATOM 2461 O O . PHE A 1 326 ? 6.227 -0.145 -37.430 1.00 92.44 326 PHE A O 1
ATOM 2468 N N . MET A 1 327 ? 5.208 0.704 -35.607 1.00 88.44 327 MET A N 1
ATOM 2469 C CA . MET A 1 327 ? 4.004 -0.130 -35.626 1.00 88.44 327 MET A CA 1
ATOM 2470 C C . MET A 1 327 ? 2.901 0.445 -36.538 1.00 88.44 327 MET A C 1
ATOM 2472 O O . MET A 1 327 ? 1.881 -0.202 -36.762 1.00 88.44 327 MET A O 1
ATOM 2476 N N . SER A 1 328 ? 3.101 1.647 -37.086 1.00 84.94 328 SER A N 1
ATOM 2477 C CA . SER A 1 328 ? 2.205 2.319 -38.034 1.00 84.94 328 SER A CA 1
ATOM 2478 C C . SER A 1 328 ? 2.996 3.156 -39.042 1.00 84.94 328 SER A C 1
ATOM 2480 O O . SER A 1 328 ? 4.103 3.598 -38.744 1.00 84.94 328 SER A O 1
ATOM 2482 N N . GLY A 1 329 ? 2.407 3.421 -40.213 1.00 83.00 329 GLY A N 1
ATOM 2483 C CA . GLY A 1 329 ? 2.964 4.362 -41.197 1.00 83.00 329 GLY A CA 1
ATOM 2484 C C . GLY A 1 329 ? 2.747 5.838 -40.845 1.00 83.00 329 GLY A C 1
ATOM 2485 O O . GLY A 1 329 ? 3.205 6.709 -41.576 1.00 83.00 329 GLY A O 1
ATOM 2486 N N . ASP A 1 330 ? 2.022 6.106 -39.760 1.00 83.81 330 ASP A N 1
ATOM 2487 C CA . ASP A 1 330 ? 1.743 7.447 -39.254 1.00 83.81 330 ASP A CA 1
ATOM 2488 C C . ASP A 1 330 ? 2.956 8.078 -38.552 1.00 83.81 330 ASP A C 1
ATOM 2490 O O . ASP A 1 330 ? 3.827 7.376 -38.024 1.00 83.81 330 ASP A O 1
ATOM 2494 N N . ASP A 1 331 ? 2.972 9.411 -38.516 1.00 82.56 331 ASP A N 1
ATOM 2495 C CA . ASP A 1 331 ? 4.047 10.205 -37.924 1.00 82.56 331 ASP A CA 1
ATOM 2496 C C . ASP A 1 331 ? 4.172 9.965 -36.412 1.00 82.56 331 ASP A C 1
ATOM 2498 O O . ASP A 1 331 ? 3.191 9.933 -35.669 1.00 82.56 331 ASP A O 1
ATOM 2502 N N . ASN A 1 332 ? 5.417 9.878 -35.947 1.00 87.50 332 ASN A N 1
ATOM 2503 C CA . ASN A 1 332 ? 5.779 9.922 -34.530 1.00 87.50 332 ASN A CA 1
ATOM 2504 C C . ASN A 1 332 ? 6.613 11.182 -34.269 1.00 87.50 332 ASN A C 1
ATOM 2506 O O . ASN A 1 332 ? 7.230 11.719 -35.194 1.00 87.50 332 ASN A O 1
ATOM 2510 N N . LYS A 1 333 ? 6.680 11.663 -33.027 1.00 88.69 333 LYS A N 1
ATOM 2511 C CA . LYS A 1 333 ? 7.448 12.872 -32.691 1.00 88.69 333 LYS A CA 1
ATOM 2512 C C . LYS A 1 333 ? 8.209 12.709 -31.381 1.00 88.69 333 LYS A C 1
ATOM 2514 O O . LYS A 1 333 ? 7.636 12.274 -30.389 1.00 88.69 333 LYS A O 1
ATOM 2519 N N . VAL A 1 334 ? 9.468 13.138 -31.363 1.00 88.69 334 VAL A N 1
ATOM 2520 C CA . VAL A 1 334 ? 10.237 13.410 -30.141 1.00 88.69 334 VAL A CA 1
ATOM 2521 C C . VAL A 1 334 ? 10.670 14.876 -30.185 1.00 88.69 334 VAL A C 1
ATOM 2523 O O . VAL A 1 334 ? 11.330 15.297 -31.134 1.00 88.69 334 VAL A O 1
ATOM 2526 N N . GLU A 1 335 ? 10.260 15.677 -29.200 1.00 87.75 335 GLU A N 1
ATOM 2527 C CA . GLU A 1 335 ? 10.586 17.112 -29.141 1.00 87.75 335 GLU A CA 1
ATOM 2528 C C . GLU A 1 335 ? 12.041 17.382 -28.745 1.00 87.75 335 GLU A C 1
ATOM 2530 O O . GLU A 1 335 ? 12.628 18.368 -29.205 1.00 87.75 335 GLU A O 1
ATOM 2535 N N . GLY A 1 336 ? 12.621 16.510 -27.916 1.00 82.19 336 GLY A N 1
ATOM 2536 C CA . GLY A 1 336 ? 14.048 16.489 -27.608 1.00 82.19 336 GLY A CA 1
ATOM 2537 C C . GLY A 1 336 ? 14.860 15.713 -28.653 1.00 82.19 336 GLY A C 1
ATOM 2538 O O . GLY A 1 336 ? 14.717 15.897 -29.865 1.00 82.19 336 GLY A O 1
ATOM 2539 N N . TYR A 1 337 ? 15.737 14.833 -28.174 1.00 83.44 337 TYR A N 1
ATOM 2540 C CA . TYR A 1 337 ? 16.531 13.920 -28.997 1.00 83.44 337 TYR A CA 1
ATOM 2541 C C . TYR A 1 337 ? 16.081 12.470 -28.835 1.00 83.44 337 TYR A C 1
ATOM 2543 O O . TYR A 1 337 ? 15.688 12.046 -27.749 1.00 83.44 337 TYR A O 1
ATOM 2551 N N . LEU A 1 338 ? 16.228 11.703 -29.916 1.00 87.50 338 LEU A N 1
ATOM 2552 C CA . LEU A 1 338 ? 16.253 10.245 -29.872 1.00 87.50 338 LEU A CA 1
ATOM 2553 C C . LEU A 1 338 ? 17.710 9.777 -29.824 1.00 87.50 338 LEU A C 1
ATOM 2555 O O . LEU A 1 338 ? 18.436 9.935 -30.806 1.00 87.50 338 LEU A O 1
ATOM 2559 N N . TYR A 1 339 ? 18.125 9.178 -28.715 1.00 86.19 339 TYR A N 1
ATOM 2560 C CA . TYR A 1 339 ? 19.402 8.481 -28.586 1.00 86.19 339 TYR A CA 1
ATOM 2561 C C . TYR A 1 339 ? 19.177 6.995 -28.831 1.00 86.19 339 TYR A C 1
ATOM 2563 O O . TYR A 1 339 ? 18.394 6.366 -28.123 1.00 86.19 339 TYR A O 1
ATOM 2571 N N . LEU A 1 340 ? 19.849 6.443 -29.837 1.00 86.56 340 LEU A N 1
ATOM 2572 C CA . LEU A 1 340 ? 19.597 5.085 -30.307 1.00 86.56 340 LEU A CA 1
ATOM 2573 C C . LEU A 1 340 ? 20.906 4.316 -30.490 1.00 86.56 340 LEU A C 1
ATOM 2575 O O . LEU A 1 340 ? 21.797 4.782 -31.206 1.00 86.56 340 LEU A O 1
ATOM 2579 N N . ASN A 1 341 ? 20.992 3.132 -29.884 1.00 86.94 341 ASN A N 1
ATOM 2580 C CA . ASN A 1 341 ? 22.105 2.206 -30.113 1.00 86.94 341 ASN A CA 1
ATOM 2581 C C . ASN A 1 341 ? 21.823 1.247 -31.290 1.00 86.94 341 ASN A C 1
ATOM 2583 O O . ASN A 1 341 ? 22.750 0.936 -32.039 1.00 86.94 341 ASN A O 1
ATOM 2587 N N . GLY A 1 342 ? 20.570 0.812 -31.479 1.00 87.88 342 GLY A N 1
ATOM 2588 C CA . GLY A 1 342 ? 20.141 -0.029 -32.602 1.00 87.88 342 GLY A CA 1
ATOM 2589 C C . GLY A 1 342 ? 19.745 0.749 -33.864 1.00 87.88 342 GLY A C 1
ATOM 2590 O O . GLY A 1 342 ? 20.355 1.757 -34.248 1.00 87.88 342 GLY A O 1
ATOM 2591 N N . GLU A 1 343 ? 18.708 0.273 -34.549 1.00 90.19 343 GLU A N 1
ATOM 2592 C CA . GLU A 1 343 ? 18.180 0.860 -35.780 1.00 90.19 343 GLU A CA 1
ATOM 2593 C C . GLU A 1 343 ? 16.677 1.145 -35.712 1.00 90.19 343 GLU A C 1
ATOM 2595 O O . GLU A 1 343 ? 15.918 0.466 -35.028 1.00 90.19 343 GLU A O 1
ATOM 2600 N N . CYS A 1 344 ? 16.235 2.148 -36.476 1.00 90.69 344 CYS A N 1
ATOM 2601 C CA . CYS A 1 344 ? 14.814 2.368 -36.719 1.00 90.69 344 CYS A CA 1
ATOM 2602 C C . CYS A 1 344 ? 14.349 1.464 -37.868 1.00 90.69 344 CYS A C 1
ATOM 2604 O O . CYS A 1 344 ? 14.887 1.544 -38.976 1.00 90.69 344 CYS A O 1
ATOM 2606 N N . LYS A 1 345 ? 13.336 0.636 -37.621 1.00 93.12 345 LYS A N 1
ATOM 2607 C CA . LYS A 1 345 ? 12.802 -0.368 -38.546 1.00 93.12 345 LYS A CA 1
ATOM 2608 C C . LYS A 1 345 ? 11.288 -0.222 -38.659 1.00 93.12 345 LYS A C 1
ATOM 2610 O O . LYS A 1 345 ? 10.620 0.200 -37.722 1.00 93.12 345 LYS A O 1
ATOM 2615 N N . ASN A 1 346 ? 10.725 -0.604 -39.801 1.00 90.56 346 ASN A N 1
ATOM 2616 C CA . ASN A 1 346 ? 9.279 -0.797 -39.897 1.00 90.56 346 ASN A CA 1
ATOM 2617 C C . ASN A 1 346 ? 8.925 -2.184 -39.365 1.00 90.56 346 ASN A C 1
ATOM 2619 O O . ASN A 1 346 ? 9.606 -3.159 -39.689 1.00 90.56 346 ASN A O 1
ATOM 2623 N N . TYR A 1 347 ? 7.854 -2.276 -38.581 1.00 88.44 347 TYR A N 1
ATOM 2624 C CA . TYR A 1 347 ? 7.304 -3.566 -38.192 1.00 88.44 347 TYR A CA 1
ATOM 2625 C C . TYR A 1 347 ? 6.759 -4.313 -39.421 1.00 88.44 347 TYR A C 1
ATOM 2627 O O . TYR A 1 347 ? 6.410 -3.709 -40.439 1.00 88.44 347 TYR A O 1
ATOM 2635 N N . THR A 1 348 ? 6.690 -5.642 -39.347 1.00 88.81 348 THR A N 1
ATOM 2636 C CA . THR A 1 348 ? 6.252 -6.473 -40.478 1.00 88.81 348 THR A CA 1
ATOM 2637 C C . THR A 1 348 ? 4.857 -6.058 -40.954 1.00 88.81 348 THR A C 1
ATOM 2639 O O . THR A 1 348 ? 3.911 -6.031 -40.173 1.00 88.81 348 THR A O 1
ATOM 2642 N N . GLY A 1 349 ? 4.726 -5.747 -42.248 1.00 85.38 349 GLY A N 1
ATOM 2643 C CA . GLY A 1 349 ? 3.466 -5.296 -42.853 1.00 85.38 349 GLY A CA 1
ATOM 2644 C C . GLY A 1 349 ? 3.200 -3.788 -42.755 1.00 85.38 349 GLY A C 1
ATOM 2645 O O . GLY A 1 349 ? 2.198 -3.324 -43.293 1.00 85.38 349 GLY A O 1
ATOM 2646 N N . VAL A 1 350 ? 4.097 -3.019 -42.131 1.00 86.19 350 VAL A N 1
ATOM 2647 C CA . VAL A 1 350 ? 4.036 -1.553 -42.052 1.00 86.19 350 VAL A CA 1
ATOM 2648 C C . VAL A 1 350 ? 4.987 -0.930 -43.077 1.00 86.19 350 VAL A C 1
ATOM 2650 O O . VAL A 1 350 ? 6.098 -1.409 -43.298 1.00 86.19 350 VAL A O 1
ATOM 2653 N N . SER A 1 351 ? 4.565 0.171 -43.698 1.00 86.06 351 SER A N 1
ATOM 2654 C CA . SER A 1 351 ? 5.391 0.991 -44.591 1.00 86.06 351 SER A CA 1
ATOM 2655 C C . SER A 1 351 ? 5.353 2.456 -44.163 1.00 86.06 351 SER A C 1
ATOM 2657 O O . SER A 1 351 ? 4.325 2.909 -43.668 1.00 86.06 351 SER A O 1
ATOM 2659 N N . ASN A 1 352 ? 6.426 3.204 -44.439 1.00 86.88 352 ASN A N 1
ATOM 2660 C CA . ASN A 1 352 ? 6.550 4.653 -44.202 1.00 86.88 352 ASN A CA 1
ATOM 2661 C C . ASN A 1 352 ? 6.556 5.107 -42.730 1.00 86.88 352 ASN A C 1
ATOM 2663 O O . ASN A 1 352 ? 6.399 6.298 -42.472 1.00 86.88 352 ASN A O 1
ATOM 2667 N N . GLY A 1 353 ? 6.779 4.208 -41.768 1.00 85.50 353 GLY A N 1
ATOM 2668 C CA . GLY A 1 353 ? 6.975 4.602 -40.375 1.00 85.50 353 GLY A CA 1
ATOM 2669 C C . GLY A 1 353 ? 8.213 5.487 -40.225 1.00 85.50 353 GLY A C 1
ATOM 2670 O O . GLY A 1 353 ? 9.285 5.171 -40.752 1.00 85.50 353 GLY A O 1
ATOM 2671 N N . HIS A 1 354 ? 8.056 6.628 -39.557 1.00 87.62 354 HIS A N 1
ATOM 2672 C CA . HIS A 1 354 ? 9.135 7.587 -39.355 1.00 87.62 354 HIS A CA 1
ATOM 2673 C C . HIS A 1 354 ? 8.875 8.498 -38.147 1.00 87.62 354 HIS A C 1
ATOM 2675 O O . HIS A 1 354 ? 7.773 8.553 -37.593 1.00 87.62 354 HIS A O 1
ATOM 2681 N N . PHE A 1 355 ? 9.914 9.238 -37.756 1.00 88.50 355 PHE A N 1
ATOM 2682 C CA . PHE A 1 355 ? 9.789 10.369 -36.845 1.00 88.50 355 PHE A CA 1
ATOM 2683 C C . PHE A 1 355 ? 9.780 11.689 -37.623 1.00 88.50 355 PHE A C 1
ATOM 2685 O O . PHE A 1 355 ? 10.657 11.938 -38.452 1.00 88.50 355 PHE A O 1
ATOM 2692 N N . SER A 1 356 ? 8.830 12.563 -37.312 1.00 84.00 356 SER A N 1
ATOM 2693 C CA . SER A 1 356 ? 8.748 13.923 -37.839 1.00 84.00 356 SER A CA 1
ATOM 2694 C C . SER A 1 356 ? 9.642 14.865 -37.020 1.00 84.00 356 SER A C 1
ATOM 2696 O O . SER A 1 356 ? 9.625 14.848 -35.788 1.00 84.00 356 SER A O 1
ATOM 2698 N N . ASN A 1 357 ? 10.462 15.680 -37.698 1.00 79.69 357 ASN A N 1
ATOM 2699 C CA . ASN A 1 357 ? 11.296 16.742 -37.100 1.00 79.69 357 ASN A CA 1
ATOM 2700 C C . ASN A 1 357 ? 12.143 16.331 -35.871 1.00 79.69 357 ASN A C 1
ATOM 2702 O O . ASN A 1 357 ? 12.512 17.180 -35.061 1.00 79.69 357 ASN A O 1
ATOM 2706 N N . THR A 1 358 ? 12.468 15.044 -35.738 1.00 82.12 358 THR A N 1
ATOM 2707 C CA . THR A 1 358 ? 13.178 14.481 -34.584 1.00 82.12 358 THR A CA 1
ATOM 2708 C C . THR A 1 358 ? 14.668 14.384 -34.873 1.00 82.12 358 THR A C 1
ATOM 2710 O O . THR A 1 358 ? 15.083 13.907 -35.931 1.00 82.12 358 THR A O 1
ATOM 2713 N N . LYS A 1 359 ? 15.498 14.811 -33.920 1.00 82.19 359 LYS A N 1
ATOM 2714 C CA . LYS A 1 359 ? 16.954 14.686 -34.029 1.00 82.19 359 LYS A CA 1
ATOM 2715 C C . LYS A 1 359 ? 17.393 13.328 -33.494 1.00 82.19 359 LYS A C 1
ATOM 2717 O O . LYS A 1 359 ? 17.308 13.079 -32.295 1.00 82.19 359 LYS A O 1
ATOM 2722 N N . ILE A 1 360 ? 17.879 12.474 -34.391 1.00 82.19 360 ILE A N 1
ATOM 2723 C CA . ILE A 1 360 ? 18.378 11.140 -34.051 1.00 82.19 360 ILE A CA 1
ATOM 2724 C C . ILE A 1 360 ? 19.888 11.205 -33.831 1.00 82.19 360 ILE A C 1
ATOM 2726 O O . ILE A 1 360 ? 20.631 11.692 -34.684 1.00 82.19 360 ILE A O 1
ATOM 2730 N N . VAL A 1 361 ? 20.336 10.683 -32.697 1.00 79.12 361 VAL A N 1
ATOM 2731 C CA . VAL A 1 361 ? 21.739 10.555 -32.317 1.00 79.12 361 VAL A CA 1
ATOM 2732 C C . VAL A 1 361 ? 22.053 9.065 -32.207 1.00 79.12 361 VAL A C 1
ATOM 2734 O O . VAL A 1 361 ? 21.667 8.413 -31.238 1.00 79.12 361 VAL A O 1
ATOM 2737 N N . LYS A 1 362 ? 22.740 8.513 -33.215 1.00 74.25 362 LYS A N 1
ATOM 2738 C CA . LYS A 1 362 ? 23.270 7.144 -33.139 1.00 74.25 362 LYS A CA 1
ATOM 2739 C C . LYS A 1 362 ? 24.497 7.131 -32.231 1.00 74.25 362 LYS A C 1
ATOM 2741 O O . LYS A 1 362 ? 25.429 7.897 -32.474 1.00 74.25 362 LYS A O 1
ATOM 2746 N N . TRP A 1 363 ? 24.501 6.281 -31.207 1.00 66.75 363 TRP A N 1
ATOM 2747 C CA . TRP A 1 363 ? 25.576 6.238 -30.212 1.00 66.75 363 TRP A CA 1
ATOM 2748 C C . TRP A 1 363 ? 25.885 4.799 -29.781 1.00 66.75 363 TRP A C 1
ATOM 2750 O O . TRP A 1 363 ? 24.983 3.986 -29.706 1.00 66.75 363 TRP A O 1
ATOM 2760 N N . SER A 1 364 ? 27.138 4.449 -29.473 1.00 59.78 364 SER A N 1
ATOM 2761 C CA . SER A 1 364 ? 27.466 3.186 -28.789 1.00 59.78 364 SER A CA 1
ATOM 2762 C C . SER A 1 364 ? 27.484 3.367 -27.264 1.00 59.78 364 SER A C 1
ATOM 2764 O O . SER A 1 364 ? 28.374 4.035 -26.736 1.00 59.78 364 SER A O 1
ATOM 2766 N N . GLY A 1 365 ? 26.520 2.782 -26.547 1.00 57.03 365 GLY A N 1
ATOM 2767 C CA . GLY A 1 365 ? 26.533 2.712 -25.078 1.00 57.03 365 GLY A CA 1
ATOM 2768 C C . GLY A 1 365 ? 26.177 4.011 -24.351 1.00 57.03 365 GLY A C 1
ATOM 2769 O O . GLY A 1 365 ? 26.606 4.187 -23.214 1.00 57.03 365 GLY A O 1
ATOM 2770 N N . TRP A 1 366 ? 25.439 4.919 -25.002 1.00 67.06 366 TRP A N 1
ATOM 2771 C CA . TRP A 1 366 ? 25.030 6.224 -24.454 1.00 67.06 366 TRP A CA 1
ATOM 2772 C C . TRP A 1 366 ? 26.173 6.951 -23.686 1.00 67.06 366 TRP A C 1
ATOM 2774 O O . TRP A 1 366 ? 25.958 7.446 -22.588 1.00 67.06 366 TRP A O 1
ATOM 2784 N N . THR A 1 367 ? 27.416 6.982 -24.194 1.00 52.28 367 THR A N 1
ATOM 2785 C CA . THR A 1 367 ? 28.566 7.646 -23.523 1.00 52.28 367 THR A CA 1
ATOM 2786 C C . THR A 1 367 ? 29.302 8.606 -24.447 1.00 52.28 367 THR A C 1
ATOM 2788 O O . THR A 1 367 ? 29.852 8.185 -25.460 1.00 52.28 367 THR A O 1
ATOM 2791 N N . ALA A 1 368 ? 29.406 9.890 -24.088 1.00 48.31 368 ALA A N 1
ATOM 2792 C CA . ALA A 1 368 ? 30.138 10.847 -24.917 1.00 48.31 368 ALA A CA 1
ATOM 2793 C C . ALA A 1 368 ? 31.615 10.473 -25.123 1.00 48.31 368 ALA A C 1
ATOM 2795 O O . ALA A 1 368 ? 32.373 10.337 -24.168 1.00 48.31 368 ALA A O 1
ATOM 2796 N N . THR A 1 369 ? 32.048 10.385 -26.381 1.00 39.09 369 THR A N 1
ATOM 2797 C CA . THR A 1 369 ? 33.459 10.405 -26.772 1.00 39.09 369 THR A CA 1
ATOM 2798 C C . THR A 1 369 ? 33.668 11.563 -27.747 1.00 39.09 369 THR A C 1
ATOM 2800 O O . THR A 1 369 ? 33.185 11.545 -28.876 1.00 39.09 369 THR A O 1
ATOM 2803 N N . GLY A 1 370 ? 34.370 12.603 -27.287 1.00 43.16 370 GLY A N 1
ATOM 2804 C CA . GLY A 1 370 ? 34.728 13.790 -28.075 1.00 43.16 370 GLY A CA 1
ATOM 2805 C C . GLY A 1 370 ? 33.975 15.072 -27.699 1.00 43.16 370 GLY A C 1
ATOM 2806 O O . GLY A 1 370 ? 33.075 15.059 -26.867 1.00 43.16 370 GLY A O 1
ATOM 2807 N N . ASP A 1 371 ? 34.369 16.181 -28.336 1.00 37.59 371 ASP A N 1
ATOM 2808 C CA . ASP A 1 371 ? 34.024 17.594 -28.057 1.00 37.59 371 ASP A CA 1
ATOM 2809 C C . ASP A 1 371 ? 32.550 17.978 -28.354 1.00 37.59 371 ASP A C 1
ATOM 2811 O O . ASP A 1 371 ? 32.218 19.052 -28.859 1.00 37.59 371 ASP A O 1
ATOM 2815 N N . CYS A 1 372 ? 31.621 17.071 -28.071 1.00 41.66 372 CYS A N 1
ATOM 2816 C CA . CYS A 1 372 ? 30.191 17.253 -28.243 1.00 41.66 372 CYS A CA 1
ATOM 2817 C C . CYS A 1 372 ? 29.562 17.521 -26.873 1.00 41.66 372 CYS A C 1
ATOM 2819 O O . CYS A 1 372 ? 29.452 16.660 -26.009 1.00 41.66 372 CYS A O 1
ATOM 2821 N N . GLN A 1 373 ? 29.123 18.761 -26.682 1.00 43.97 373 GLN A N 1
ATOM 2822 C CA . GLN A 1 373 ? 28.522 19.304 -25.461 1.00 43.97 373 GLN A CA 1
ATOM 2823 C C . GLN A 1 373 ? 27.188 18.645 -25.015 1.00 43.97 373 GLN A C 1
ATOM 2825 O O . GLN A 1 373 ? 26.417 19.290 -24.308 1.00 43.97 373 GLN A O 1
ATOM 2830 N N . ARG A 1 374 ? 26.849 17.433 -25.472 1.00 52.28 374 ARG A N 1
ATOM 2831 C CA . ARG A 1 374 ? 25.515 16.815 -25.340 1.00 52.28 374 ARG A CA 1
ATOM 2832 C C . ARG A 1 374 ? 25.619 15.297 -25.156 1.00 52.28 374 ARG A C 1
ATOM 2834 O O . ARG A 1 374 ? 25.153 14.530 -25.992 1.00 52.28 374 ARG A O 1
ATOM 2841 N N . ALA A 1 375 ? 26.299 14.882 -24.090 1.00 47.28 375 ALA A N 1
ATOM 2842 C CA . ALA A 1 375 ? 26.268 13.502 -23.618 1.00 47.28 375 ALA A CA 1
ATOM 2843 C C . ALA A 1 375 ? 24.912 13.229 -22.943 1.00 47.28 375 ALA A C 1
ATOM 2845 O O . ALA A 1 375 ? 24.470 14.101 -22.199 1.00 47.28 375 ALA A O 1
ATOM 2846 N N . PRO A 1 376 ? 24.270 12.066 -23.137 1.00 54.53 376 PRO A N 1
ATOM 2847 C CA . PRO A 1 376 ? 23.183 11.621 -22.260 1.00 54.53 376 PRO A CA 1
ATOM 2848 C C . PRO A 1 376 ? 23.668 11.583 -20.797 1.00 54.53 376 PRO A C 1
ATOM 2850 O O . PRO A 1 376 ? 24.824 11.255 -20.533 1.00 54.53 376 PRO A O 1
ATOM 2853 N N . ALA A 1 377 ? 22.795 11.914 -19.843 1.00 57.66 377 ALA A N 1
ATOM 2854 C CA . ALA A 1 377 ? 23.169 12.015 -18.427 1.00 57.66 377 ALA A CA 1
ATOM 2855 C C . ALA A 1 377 ? 23.488 10.653 -17.768 1.00 57.66 377 ALA A C 1
ATOM 2857 O O . ALA A 1 377 ? 24.103 10.623 -16.701 1.00 57.66 377 ALA A O 1
ATOM 2858 N N . LYS A 1 378 ? 23.053 9.529 -18.365 1.00 72.62 378 LYS A N 1
ATOM 2859 C CA . LYS A 1 378 ? 23.203 8.166 -17.821 1.00 72.62 378 LYS A CA 1
ATOM 2860 C C . LYS A 1 378 ? 23.458 7.144 -18.935 1.00 72.62 378 LYS A C 1
ATOM 2862 O O . LYS A 1 378 ? 22.830 7.213 -19.990 1.00 72.62 378 LYS A O 1
ATOM 2867 N N . THR A 1 379 ? 24.347 6.181 -18.689 1.00 78.25 379 THR A N 1
ATOM 2868 C CA . THR A 1 379 ? 24.603 5.037 -19.590 1.00 78.25 379 THR A CA 1
ATOM 2869 C C . THR A 1 379 ? 23.571 3.916 -19.388 1.00 78.25 379 THR A C 1
ATOM 2871 O O . THR A 1 379 ? 22.904 3.916 -18.350 1.00 78.25 379 THR A O 1
ATOM 2874 N N . PRO A 1 380 ? 23.442 2.912 -20.287 1.00 81.38 380 PRO A N 1
ATOM 2875 C CA . PRO A 1 380 ? 22.542 1.778 -20.048 1.00 81.38 380 PRO A CA 1
ATOM 2876 C C . PRO A 1 380 ? 22.864 1.046 -18.740 1.00 81.38 380 PRO A C 1
ATOM 2878 O O . PRO A 1 380 ? 21.964 0.648 -18.006 1.00 81.38 380 PRO A O 1
ATOM 2881 N N . ALA A 1 381 ? 24.152 0.932 -18.402 1.00 80.81 381 ALA A N 1
ATOM 2882 C CA . ALA A 1 381 ? 24.594 0.324 -17.153 1.00 80.81 381 ALA A CA 1
ATOM 2883 C C . ALA A 1 381 ? 24.198 1.160 -15.923 1.00 80.81 381 ALA A C 1
ATOM 2885 O O . ALA A 1 381 ? 23.787 0.598 -14.908 1.00 80.81 381 ALA A O 1
ATOM 2886 N N . ASP A 1 382 ? 24.285 2.492 -16.000 1.00 79.50 382 ASP A N 1
ATOM 2887 C CA . ASP A 1 382 ? 23.848 3.375 -14.909 1.00 79.50 382 ASP A CA 1
ATOM 2888 C C . ASP A 1 382 ? 22.331 3.338 -14.729 1.00 79.50 382 ASP A C 1
ATOM 2890 O O . ASP A 1 382 ? 21.840 3.341 -13.601 1.00 79.50 382 ASP A O 1
ATOM 2894 N N . VAL A 1 383 ? 21.587 3.246 -15.833 1.00 81.31 383 VAL A N 1
ATOM 2895 C CA . VAL A 1 383 ? 20.133 3.067 -15.819 1.00 81.31 383 VAL A CA 1
ATOM 2896 C C . VAL A 1 383 ? 19.748 1.714 -15.216 1.00 81.31 383 VAL A C 1
ATOM 2898 O O . VAL A 1 383 ? 18.862 1.665 -14.368 1.00 81.31 383 VAL A O 1
ATOM 2901 N N . GLY A 1 384 ? 20.453 0.630 -15.554 1.00 80.31 384 GLY A N 1
ATOM 2902 C CA . GLY A 1 384 ? 20.251 -0.684 -14.930 1.00 80.31 384 GLY A CA 1
ATOM 2903 C C . GLY A 1 384 ? 20.523 -0.684 -13.419 1.00 80.31 384 GLY A C 1
ATOM 2904 O O . GLY A 1 384 ? 19.748 -1.249 -12.643 1.00 80.31 384 GLY A O 1
ATOM 2905 N N . LYS A 1 385 ? 21.575 0.014 -12.967 1.00 79.81 385 LYS A N 1
ATOM 2906 C CA . LYS A 1 385 ? 21.844 0.222 -11.530 1.00 79.81 385 LYS A CA 1
ATOM 2907 C C . LYS A 1 385 ? 20.754 1.053 -10.851 1.00 79.81 385 LYS A C 1
ATOM 2909 O O . LYS A 1 385 ? 20.377 0.748 -9.723 1.00 79.81 385 LYS A O 1
ATOM 2914 N N . LEU A 1 386 ? 20.249 2.088 -11.524 1.00 76.50 386 LEU A N 1
ATOM 2915 C CA . LEU A 1 386 ? 19.144 2.910 -11.029 1.00 76.50 386 LEU A CA 1
ATOM 2916 C C . LEU A 1 386 ? 17.854 2.091 -10.889 1.00 76.50 386 LEU A C 1
ATOM 2918 O O . LEU A 1 386 ? 17.205 2.179 -9.853 1.00 76.50 386 LEU A O 1
ATOM 2922 N N . LEU A 1 387 ? 17.508 1.264 -11.881 1.00 78.75 387 LEU A N 1
ATOM 2923 C CA . LEU A 1 387 ? 16.371 0.341 -11.793 1.00 78.75 387 LEU A CA 1
ATOM 2924 C C . LEU A 1 387 ? 16.528 -0.612 -10.610 1.00 78.75 387 LEU A C 1
ATOM 2926 O O . LEU A 1 387 ? 15.628 -0.713 -9.782 1.00 78.75 387 LEU A O 1
ATOM 2930 N N . THR A 1 388 ? 17.697 -1.244 -10.490 1.00 74.56 388 THR A N 1
ATOM 2931 C CA . THR A 1 388 ? 17.983 -2.198 -9.411 1.00 74.56 388 THR A CA 1
ATOM 2932 C C . THR A 1 388 ? 17.859 -1.549 -8.034 1.00 74.56 388 THR A C 1
ATOM 2934 O O . THR A 1 388 ? 17.273 -2.149 -7.139 1.00 74.56 388 THR A O 1
ATOM 2937 N N . SER A 1 389 ? 18.364 -0.324 -7.854 1.00 72.81 389 SER A N 1
ATOM 2938 C CA . SER A 1 389 ? 18.283 0.377 -6.567 1.00 72.81 389 SER A CA 1
ATOM 2939 C C . SER A 1 389 ? 16.873 0.866 -6.237 1.00 72.81 389 SER A C 1
ATOM 2941 O O . SER A 1 389 ? 16.488 0.866 -5.070 1.00 72.81 389 SER A O 1
ATOM 2943 N N . LYS A 1 390 ? 16.091 1.270 -7.247 1.00 74.62 390 LYS A N 1
ATOM 2944 C CA . LYS A 1 390 ? 14.722 1.768 -7.056 1.00 74.62 390 LYS A CA 1
ATOM 2945 C C . LYS A 1 390 ? 13.718 0.657 -6.828 1.00 74.62 390 LYS A C 1
ATOM 2947 O O . LYS A 1 390 ? 12.876 0.790 -5.946 1.00 74.62 390 LYS A O 1
ATOM 2952 N N . ILE A 1 391 ? 13.828 -0.437 -7.572 1.00 75.25 391 ILE A N 1
ATOM 2953 C CA . ILE A 1 391 ? 12.997 -1.617 -7.355 1.00 75.25 391 ILE A CA 1
ATOM 2954 C C . ILE A 1 391 ? 13.445 -2.296 -6.064 1.00 75.25 391 ILE A C 1
ATOM 2956 O O . ILE A 1 391 ? 12.662 -2.345 -5.120 1.00 75.25 391 ILE A O 1
ATOM 2960 N N . GLY A 1 392 ? 14.723 -2.667 -5.946 1.00 63.06 392 GLY A N 1
ATOM 2961 C CA . GLY A 1 392 ? 15.296 -3.253 -4.732 1.00 63.06 392 GLY A CA 1
ATOM 2962 C C . GLY A 1 392 ? 14.581 -4.523 -4.245 1.00 63.06 392 GLY A C 1
ATOM 2963 O O . GLY A 1 392 ? 13.550 -4.938 -4.769 1.00 63.06 392 GLY A O 1
ATOM 2964 N N . GLY A 1 393 ? 15.136 -5.168 -3.221 1.00 56.94 393 GLY A N 1
ATOM 2965 C CA . GLY A 1 393 ? 14.415 -6.188 -2.461 1.00 56.94 393 GLY A CA 1
ATOM 2966 C C . GLY A 1 393 ? 13.649 -5.524 -1.322 1.00 56.94 393 GLY A C 1
ATOM 2967 O O . GLY A 1 393 ? 14.235 -4.753 -0.568 1.00 56.94 393 GLY A O 1
ATOM 2968 N N . SER A 1 394 ? 12.357 -5.814 -1.183 1.00 55.31 394 SER A N 1
ATOM 2969 C CA . SER A 1 394 ? 11.642 -5.559 0.068 1.00 55.31 394 SER A CA 1
ATOM 2970 C C . SER A 1 394 ? 11.476 -6.872 0.810 1.00 55.31 394 SER A C 1
ATOM 2972 O O . SER A 1 394 ? 10.949 -7.837 0.255 1.00 55.31 394 SER A O 1
ATOM 2974 N N . THR A 1 395 ? 11.957 -6.891 2.047 1.00 63.22 395 THR A N 1
ATOM 2975 C CA . THR A 1 395 ? 11.756 -7.997 2.975 1.00 63.22 395 THR A CA 1
ATOM 2976 C C . THR A 1 395 ? 10.648 -7.600 3.932 1.00 63.22 395 THR A C 1
ATOM 2978 O O . THR A 1 395 ? 10.776 -6.608 4.647 1.00 63.22 395 THR A O 1
ATOM 2981 N N . TYR A 1 396 ? 9.565 -8.366 3.928 1.00 73.50 396 TYR A N 1
ATOM 2982 C CA . TYR A 1 396 ? 8.460 -8.205 4.869 1.00 73.50 396 TYR A CA 1
ATOM 2983 C C . TYR A 1 396 ? 8.654 -9.190 6.015 1.00 73.50 396 TYR A C 1
ATOM 2985 O O . TYR A 1 396 ? 9.100 -10.314 5.794 1.00 73.50 396 TYR A O 1
ATOM 2993 N N . LEU A 1 397 ? 8.381 -8.759 7.238 1.00 71.75 397 LEU A N 1
ATOM 2994 C CA . LEU A 1 397 ? 8.613 -9.551 8.443 1.00 71.75 397 LEU A CA 1
ATOM 2995 C C . LEU A 1 397 ? 7.356 -10.281 8.867 1.00 71.75 397 LEU A C 1
ATOM 2997 O O . LEU A 1 397 ? 6.249 -9.769 8.688 1.00 71.75 397 LEU A O 1
ATOM 3001 N N . LYS A 1 398 ? 7.533 -11.450 9.479 1.00 73.50 398 LYS A N 1
ATOM 3002 C CA . LYS A 1 398 ? 6.444 -12.093 10.196 1.00 73.50 398 LYS A CA 1
ATOM 3003 C C . LYS A 1 398 ? 6.137 -11.257 11.429 1.00 73.50 398 LYS A C 1
ATOM 3005 O O . LYS A 1 398 ? 7.012 -11.038 12.268 1.00 73.50 398 LYS A O 1
ATOM 3010 N N . TRP A 1 399 ? 4.914 -10.760 11.505 1.00 75.62 399 TRP A N 1
ATOM 3011 C CA . TRP A 1 399 ? 4.396 -10.096 12.688 1.00 75.62 399 TRP A CA 1
ATOM 3012 C C . TRP A 1 399 ? 3.781 -11.177 13.574 1.00 75.62 399 TRP A C 1
ATOM 3014 O O . TRP A 1 399 ? 3.121 -12.100 13.098 1.00 75.62 399 TRP A O 1
ATOM 3024 N N . GLN A 1 400 ? 4.131 -11.144 14.856 1.00 69.12 400 GLN A N 1
ATOM 3025 C CA . GLN A 1 400 ? 3.557 -12.025 15.862 1.00 69.12 400 GLN A CA 1
ATOM 3026 C C . GLN A 1 400 ? 3.017 -11.161 16.983 1.00 69.12 400 GLN A C 1
ATOM 3028 O O . GLN A 1 400 ? 3.719 -10.275 17.482 1.00 69.12 400 GLN A O 1
ATOM 3033 N N . ILE A 1 401 ? 1.772 -11.424 17.361 1.00 71.81 401 ILE A N 1
ATOM 3034 C CA . ILE A 1 401 ? 1.154 -10.752 18.490 1.00 71.81 401 ILE A CA 1
ATOM 3035 C C . ILE A 1 401 ? 1.774 -11.213 19.803 1.00 71.81 401 ILE A C 1
ATOM 3037 O O . ILE A 1 401 ? 1.993 -12.405 20.032 1.00 71.81 401 ILE A O 1
ATOM 3041 N N . ASP A 1 402 ? 2.008 -10.253 20.691 1.00 73.00 402 ASP A N 1
ATOM 3042 C CA . ASP A 1 402 ? 2.306 -10.555 22.080 1.00 73.00 402 ASP A CA 1
ATOM 3043 C C . ASP A 1 402 ? 1.001 -10.881 22.818 1.00 73.00 402 ASP A C 1
ATOM 3045 O O . ASP A 1 402 ? 0.158 -10.015 23.063 1.00 73.00 402 ASP A O 1
ATOM 3049 N N . MET A 1 403 ? 0.837 -12.155 23.172 1.00 76.19 403 MET A N 1
ATOM 3050 C CA . MET A 1 403 ? -0.327 -12.647 23.908 1.00 76.19 403 MET A CA 1
ATOM 3051 C C . MET A 1 403 ? -0.244 -12.388 25.417 1.00 76.19 403 MET A C 1
ATOM 3053 O O . MET A 1 403 ? -1.204 -12.665 26.133 1.00 76.19 403 MET A O 1
ATOM 3057 N N . SER A 1 404 ? 0.873 -11.864 25.930 1.00 78.62 404 SER A N 1
ATOM 3058 C CA . SER A 1 404 ? 1.094 -11.699 27.372 1.00 78.62 404 SER A CA 1
ATOM 3059 C C . SER A 1 404 ? 0.084 -10.762 28.049 1.00 78.62 404 SER A C 1
ATOM 3061 O O . SER A 1 404 ? -0.212 -10.931 29.235 1.00 78.62 404 SER A O 1
ATOM 3063 N N . GLY A 1 405 ? -0.474 -9.805 27.298 1.00 79.12 405 GLY A N 1
ATOM 3064 C CA . GLY A 1 405 ? -1.499 -8.866 27.762 1.00 79.12 405 GLY A CA 1
ATOM 3065 C C . GLY A 1 405 ? -2.931 -9.414 27.748 1.00 79.12 405 GLY A C 1
ATOM 3066 O O . GLY A 1 405 ? -3.832 -8.788 28.316 1.00 79.12 405 GLY A O 1
ATOM 3067 N N . PHE A 1 406 ? -3.168 -10.579 27.135 1.00 88.31 406 PHE A N 1
ATOM 3068 C CA . PHE A 1 406 ? -4.510 -11.137 26.992 1.00 88.31 406 PHE A CA 1
ATOM 3069 C C . PHE A 1 406 ? -4.995 -11.772 28.295 1.00 88.31 406 PHE A C 1
ATOM 3071 O O . PHE A 1 406 ? -4.286 -12.498 28.991 1.00 88.31 406 PHE A O 1
ATOM 3078 N N . ILE A 1 407 ? -6.270 -11.541 28.612 1.00 86.25 407 ILE A N 1
ATOM 3079 C CA . ILE A 1 407 ? -6.941 -12.285 29.678 1.00 86.25 407 ILE A CA 1
ATOM 3080 C C . ILE A 1 407 ? -7.215 -13.690 29.157 1.00 86.25 407 ILE A C 1
ATOM 3082 O O . ILE A 1 407 ? -7.932 -13.834 28.175 1.00 86.25 407 ILE A O 1
ATOM 3086 N N . MET A 1 408 ? -6.707 -14.713 29.837 1.00 85.81 408 MET A N 1
ATOM 3087 C CA . MET A 1 408 ? -6.871 -16.108 29.429 1.00 85.81 408 MET A CA 1
ATOM 3088 C C . MET A 1 408 ? -8.047 -16.783 30.160 1.00 85.81 408 MET A C 1
ATOM 3090 O O . MET A 1 408 ? -8.271 -16.534 31.347 1.00 85.81 408 MET A O 1
ATOM 3094 N N . GLU A 1 409 ? -8.826 -17.610 29.456 1.00 84.31 409 GLU A N 1
ATOM 3095 C CA . GLU A 1 409 ? -9.834 -18.513 30.041 1.00 84.31 409 GLU A CA 1
ATOM 3096 C C . GLU A 1 409 ? -9.192 -19.792 30.599 1.00 84.31 409 GLU A C 1
ATOM 3098 O O . GLU A 1 409 ? -9.610 -20.284 31.649 1.00 84.31 409 GLU A O 1
ATOM 3103 N N . ASP A 1 410 ? -8.154 -20.291 29.926 1.00 81.69 410 ASP A N 1
ATOM 3104 C CA . ASP A 1 410 ? -7.313 -21.422 30.332 1.00 81.69 410 ASP A CA 1
ATOM 3105 C C . ASP A 1 410 ? -5.853 -21.205 29.883 1.00 81.69 410 ASP A C 1
ATOM 3107 O O . ASP A 1 410 ? -5.510 -20.124 29.420 1.00 81.69 410 ASP A O 1
ATOM 3111 N N . GLU A 1 411 ? -4.966 -22.194 30.045 1.00 74.44 411 GLU A N 1
ATOM 3112 C CA . GLU A 1 411 ? -3.523 -22.036 29.779 1.00 74.44 411 GLU A CA 1
ATOM 3113 C C . GLU A 1 411 ? -3.182 -21.552 28.357 1.00 74.44 411 GLU A C 1
ATOM 3115 O O . GLU A 1 411 ? -2.127 -20.949 28.184 1.00 74.44 411 GLU A O 1
ATOM 3120 N N . ASN A 1 412 ? -4.050 -21.774 27.359 1.00 76.75 412 ASN A N 1
ATOM 3121 C CA . ASN A 1 412 ? -3.760 -21.447 25.955 1.00 76.75 412 ASN A CA 1
ATOM 3122 C C . ASN A 1 412 ? -4.887 -20.696 25.229 1.00 76.75 412 ASN A C 1
ATOM 3124 O O . ASN A 1 412 ? -4.693 -20.278 24.089 1.00 76.75 412 ASN A O 1
ATOM 3128 N N . THR A 1 413 ? -6.048 -20.505 25.858 1.00 82.38 413 THR A N 1
ATOM 3129 C CA . THR A 1 413 ? -7.218 -19.901 25.212 1.00 82.38 413 THR A CA 1
ATOM 3130 C C . THR A 1 413 ? -7.492 -18.507 25.769 1.00 82.38 413 THR A C 1
ATOM 3132 O O . THR A 1 413 ? -7.847 -18.373 26.945 1.00 82.38 413 THR A O 1
ATOM 3135 N N . PRO A 1 414 ? -7.385 -17.447 24.953 1.00 86.06 414 PRO A N 1
ATOM 3136 C CA . PRO A 1 414 ? -7.757 -16.109 25.375 1.00 86.06 414 PRO A CA 1
ATOM 3137 C C . PRO A 1 414 ? -9.267 -15.989 25.561 1.00 86.06 414 PRO A C 1
ATOM 3139 O O . PRO A 1 414 ? -10.067 -16.507 24.779 1.00 86.06 414 PRO A O 1
ATOM 3142 N N . LYS A 1 415 ? -9.658 -15.237 26.583 1.00 87.88 415 LYS A N 1
ATOM 3143 C CA . LYS A 1 415 ? -11.044 -14.894 26.857 1.00 87.88 415 LYS A CA 1
ATOM 3144 C C . LYS A 1 415 ? -11.611 -14.018 25.753 1.00 87.88 415 LYS A C 1
ATOM 3146 O O . LYS A 1 415 ? -11.037 -12.983 25.407 1.00 87.88 415 LYS A O 1
ATOM 3151 N N . LYS A 1 416 ? -12.801 -14.387 25.281 1.00 92.62 416 LYS A N 1
ATOM 3152 C CA . LYS A 1 416 ? -13.536 -13.586 24.302 1.00 92.62 416 LYS A CA 1
ATOM 3153 C C . LYS A 1 416 ? -14.319 -12.456 24.972 1.00 92.62 416 LYS A C 1
ATOM 3155 O O . LYS A 1 416 ? -15.057 -12.671 25.937 1.00 92.62 416 LYS A O 1
ATOM 3160 N N . GLU A 1 417 ? -14.195 -11.250 24.433 1.00 93.75 417 GLU A N 1
ATOM 3161 C CA . GLU A 1 417 ? -15.000 -10.088 24.801 1.00 93.75 417 GLU A CA 1
ATOM 3162 C C . GLU A 1 417 ? -16.260 -10.064 23.922 1.00 93.75 417 GLU A C 1
ATOM 3164 O O . GLU A 1 417 ? -16.202 -9.774 22.726 1.00 93.75 417 GLU A O 1
ATOM 3169 N N . ASN A 1 418 ? -17.412 -10.402 24.507 1.00 94.12 418 ASN A N 1
ATOM 3170 C CA . ASN A 1 418 ? -18.698 -10.326 23.813 1.00 94.12 418 ASN A CA 1
ATOM 3171 C C . ASN A 1 418 ? -19.276 -8.907 23.912 1.00 94.12 418 ASN A C 1
ATOM 3173 O O . ASN A 1 418 ? -19.394 -8.335 25.000 1.00 94.12 418 ASN A O 1
ATOM 3177 N N . ILE A 1 419 ? -19.723 -8.367 22.783 1.00 93.56 419 ILE A N 1
ATOM 3178 C CA . ILE A 1 419 ? -20.271 -7.018 22.664 1.00 93.56 419 ILE A CA 1
ATOM 3179 C C . ILE A 1 419 ? -21.788 -7.117 22.518 1.00 93.56 419 ILE A C 1
ATOM 3181 O O . ILE A 1 419 ? -22.322 -7.776 21.631 1.00 93.56 419 ILE A O 1
ATOM 3185 N N . THR A 1 420 ? -22.523 -6.456 23.408 1.00 90.00 420 THR A N 1
ATOM 3186 C CA . THR A 1 420 ? -23.982 -6.348 23.297 1.00 90.00 420 THR A CA 1
ATOM 3187 C C . THR A 1 420 ? -24.401 -4.892 23.366 1.00 90.00 420 THR A C 1
ATOM 3189 O O . THR A 1 420 ? -24.085 -4.198 24.338 1.00 90.00 420 THR A O 1
ATOM 3192 N N . PHE A 1 421 ? -25.124 -4.463 22.338 1.00 87.81 421 PHE A N 1
ATOM 3193 C CA . PHE A 1 421 ? -25.813 -3.183 22.278 1.00 87.81 421 PHE A CA 1
ATOM 3194 C C . PHE A 1 421 ? -27.272 -3.355 22.691 1.00 87.81 421 PHE A C 1
ATOM 3196 O O . PHE A 1 421 ? -27.914 -4.358 22.365 1.00 87.81 421 PHE A O 1
ATOM 3203 N N . TYR A 1 422 ? -27.799 -2.360 23.391 1.00 83.00 422 TYR A N 1
ATOM 3204 C CA . TYR A 1 422 ? -29.191 -2.330 23.826 1.00 83.00 422 TYR A CA 1
ATOM 3205 C C . TYR A 1 422 ? -29.844 -1.076 23.270 1.00 83.00 422 TYR A C 1
ATOM 3207 O O . TYR A 1 422 ? -29.366 0.033 23.500 1.00 83.00 422 TYR A O 1
ATOM 3215 N N . ASN A 1 423 ? -30.902 -1.275 22.497 1.00 72.12 423 ASN A N 1
ATOM 3216 C CA . ASN A 1 423 ? -31.573 -0.232 21.751 1.00 72.12 423 ASN A CA 1
ATOM 3217 C C . ASN A 1 423 ? -33.092 -0.413 21.825 1.00 72.12 423 ASN A C 1
ATOM 3219 O O . ASN A 1 423 ? -33.752 -0.794 20.861 1.00 72.12 423 ASN A O 1
ATOM 3223 N N . GLY A 1 424 ? -33.636 -0.234 23.024 1.00 68.44 424 GLY A N 1
ATOM 3224 C CA . GLY A 1 424 ? -35.054 -0.395 23.302 1.00 68.44 424 GLY A CA 1
ATOM 3225 C C . GLY A 1 424 ? -35.750 0.943 23.524 1.00 68.44 424 GLY A C 1
ATOM 3226 O O . GLY A 1 424 ? -35.294 1.773 24.307 1.00 68.44 424 GLY A O 1
ATOM 3227 N N . ASN A 1 425 ? -36.924 1.108 22.910 1.00 64.38 425 ASN A N 1
ATOM 3228 C CA . ASN A 1 425 ? -37.864 2.173 23.279 1.00 64.38 425 ASN A CA 1
ATOM 3229 C C . ASN A 1 425 ? -38.583 1.879 24.609 1.00 64.38 425 ASN A C 1
ATOM 3231 O O . ASN A 1 425 ? -39.110 2.790 25.239 1.00 64.38 425 ASN A O 1
ATOM 3235 N N . GLU A 1 426 ? -38.627 0.610 25.028 1.00 63.34 426 GLU A N 1
ATOM 3236 C CA . GLU A 1 426 ? -39.373 0.158 26.212 1.00 63.34 426 GLU A CA 1
ATOM 3237 C C . GLU A 1 426 ? -38.560 0.241 27.515 1.00 63.34 426 GLU A C 1
ATOM 3239 O O . GLU A 1 426 ? -39.148 0.347 28.589 1.00 63.34 426 GLU A O 1
ATOM 3244 N N . ASP A 1 427 ? -37.225 0.240 27.432 1.00 68.38 427 ASP A N 1
ATOM 3245 C CA . ASP A 1 427 ? -36.319 0.252 28.589 1.00 68.38 427 ASP A CA 1
ATOM 3246 C C . ASP A 1 427 ? -35.150 1.226 28.372 1.00 68.38 427 ASP A C 1
ATOM 3248 O O . ASP A 1 427 ? -33.976 0.857 28.319 1.00 68.38 427 ASP A O 1
ATOM 3252 N N . VAL A 1 428 ? -35.507 2.503 28.206 1.00 69.88 428 VAL A N 1
ATOM 3253 C CA . VAL A 1 428 ? -34.586 3.594 27.837 1.00 69.88 428 VAL A CA 1
ATOM 3254 C C . VAL A 1 428 ? -33.402 3.726 28.801 1.00 69.88 428 VAL A C 1
ATOM 3256 O O . VAL A 1 428 ? -32.327 4.129 28.377 1.00 69.88 428 VAL A O 1
ATOM 3259 N N . ALA A 1 429 ? -33.575 3.357 30.075 1.00 72.00 429 ALA A N 1
ATOM 3260 C CA . ALA A 1 429 ? -32.537 3.447 31.105 1.00 72.00 429 ALA A CA 1
ATOM 3261 C C . ALA A 1 429 ? -31.412 2.405 30.955 1.00 72.00 429 ALA A C 1
ATOM 3263 O O . ALA A 1 429 ? -30.340 2.578 31.534 1.00 72.00 429 ALA A O 1
ATOM 3264 N N . ASN A 1 430 ? -31.660 1.324 30.211 1.00 75.25 430 ASN A N 1
ATOM 3265 C CA . ASN A 1 430 ? -30.698 0.251 29.962 1.00 75.25 430 ASN A CA 1
ATOM 3266 C C . ASN A 1 430 ? -30.111 0.303 28.545 1.00 75.25 430 ASN A C 1
ATOM 3268 O O . ASN A 1 430 ? -29.418 -0.631 28.130 1.00 75.25 430 ASN A O 1
ATOM 3272 N N . ASN A 1 431 ? -30.373 1.375 27.794 1.00 79.69 431 ASN A N 1
ATOM 3273 C CA . ASN A 1 431 ? -29.828 1.516 26.456 1.00 79.69 431 ASN A CA 1
ATOM 3274 C C . ASN A 1 431 ? -28.299 1.641 26.498 1.00 79.69 431 ASN A C 1
ATOM 3276 O O . ASN A 1 431 ? -27.701 2.265 27.372 1.00 79.69 431 ASN A O 1
ATOM 3280 N N . LYS A 1 432 ? -27.645 1.006 25.529 1.00 85.88 432 LYS A N 1
ATOM 3281 C CA . LYS A 1 432 ? -26.192 0.986 25.385 1.00 85.88 432 LYS A CA 1
ATOM 3282 C C . LYS A 1 432 ? -25.851 1.073 23.908 1.00 85.88 432 LYS A C 1
ATOM 3284 O O . LYS A 1 432 ? -25.970 0.083 23.187 1.00 85.88 432 LYS A O 1
ATOM 3289 N N . TYR A 1 433 ? -25.397 2.252 23.496 1.00 86.38 433 TYR A N 1
ATOM 3290 C CA . TYR A 1 433 ? -25.005 2.550 22.115 1.00 86.38 433 TYR A CA 1
ATOM 3291 C C . TYR A 1 433 ? -23.494 2.493 21.895 1.00 86.38 433 TYR A C 1
ATOM 3293 O O . TYR A 1 433 ? -23.047 2.308 20.766 1.00 86.38 433 TYR A O 1
ATOM 3301 N N . VAL A 1 434 ? -22.719 2.624 22.975 1.00 89.75 434 VAL A N 1
ATOM 3302 C CA . VAL A 1 434 ? -21.256 2.632 22.954 1.00 89.75 434 VAL A CA 1
ATOM 3303 C C . VAL A 1 434 ? -20.721 1.462 23.774 1.00 89.75 434 VAL A C 1
ATOM 3305 O O . VAL A 1 434 ? -21.150 1.222 24.907 1.00 89.75 434 VAL A O 1
ATOM 3308 N N . HIS A 1 435 ? -19.785 0.712 23.201 1.00 93.12 435 HIS A N 1
ATOM 3309 C CA . HIS A 1 435 ? -19.003 -0.298 23.904 1.00 93.12 435 HIS A CA 1
ATOM 3310 C C . HIS A 1 435 ? -17.544 0.155 23.987 1.00 93.12 435 HIS A C 1
ATOM 3312 O O . HIS A 1 435 ? -16.989 0.573 22.980 1.00 93.12 435 HIS A O 1
ATOM 3318 N N . TYR A 1 436 ? -16.930 0.059 25.166 1.00 94.38 436 TYR A N 1
ATOM 3319 C CA . TYR A 1 436 ? -15.551 0.492 25.402 1.00 94.38 436 TYR A CA 1
ATOM 3320 C C . TYR A 1 436 ? -14.622 -0.709 25.569 1.00 94.38 436 TYR A C 1
ATOM 3322 O O . TYR A 1 436 ? -14.930 -1.612 26.346 1.00 94.38 436 TYR A O 1
ATOM 3330 N N . ILE A 1 437 ? -13.480 -0.685 24.886 1.00 95.56 437 ILE A N 1
ATOM 3331 C CA . ILE A 1 437 ? -12.408 -1.681 24.969 1.00 95.56 437 ILE A CA 1
ATOM 3332 C C . ILE A 1 437 ? -11.132 -0.963 25.407 1.00 95.56 437 ILE A C 1
ATOM 3334 O O . ILE A 1 437 ? -10.658 -0.066 24.721 1.00 95.56 437 ILE A O 1
ATOM 3338 N N . ASN A 1 438 ? -10.564 -1.356 26.545 1.00 93.56 438 ASN A N 1
ATOM 3339 C CA . ASN A 1 438 ? -9.364 -0.738 27.128 1.00 93.56 438 ASN A CA 1
ATOM 3340 C C . ASN A 1 438 ? -8.316 -1.770 27.579 1.00 93.56 438 ASN A C 1
ATOM 3342 O O . ASN A 1 438 ? -7.477 -1.490 28.434 1.00 93.56 438 ASN A O 1
ATOM 3346 N N . LYS A 1 439 ? -8.405 -2.985 27.042 1.00 92.38 439 LYS A N 1
ATOM 3347 C CA . LYS A 1 439 ? -7.558 -4.134 27.362 1.00 92.38 439 LYS A CA 1
ATOM 3348 C C . LYS A 1 439 ? -7.377 -4.984 26.109 1.00 92.38 439 LYS A C 1
ATOM 3350 O O . LYS A 1 439 ? -8.222 -4.923 25.213 1.00 92.38 439 LYS A O 1
ATOM 3355 N N . ASP A 1 440 ? -6.326 -5.790 26.080 1.00 92.50 440 ASP A N 1
ATOM 3356 C CA . ASP A 1 440 ? -6.121 -6.734 24.987 1.00 92.50 440 ASP A CA 1
ATOM 3357 C C . ASP A 1 440 ? -7.155 -7.854 25.085 1.00 92.50 440 ASP A C 1
ATOM 3359 O O . ASP A 1 440 ? -7.484 -8.336 26.179 1.00 92.50 440 ASP A O 1
ATOM 3363 N N . CYS A 1 441 ? -7.752 -8.213 23.953 1.00 92.94 441 CYS A N 1
ATOM 3364 C CA . CYS A 1 441 ? -8.850 -9.171 23.935 1.00 92.94 441 CYS A CA 1
ATOM 3365 C C . CYS A 1 441 ? -9.032 -9.837 22.575 1.00 92.94 441 CYS A C 1
ATOM 3367 O O . CYS A 1 441 ? -8.614 -9.320 21.539 1.00 92.94 441 CYS A O 1
ATOM 3369 N N . VAL A 1 442 ? -9.711 -10.984 22.593 1.00 94.38 442 VAL A N 1
ATOM 3370 C CA . VAL A 1 442 ? -10.284 -11.583 21.387 1.00 94.38 442 VAL A CA 1
ATOM 3371 C C . VAL A 1 442 ? -11.725 -11.108 21.262 1.00 94.38 442 VAL A C 1
ATOM 3373 O O . VAL A 1 442 ? -12.489 -11.231 22.221 1.00 94.38 442 VAL A O 1
ATOM 3376 N N . ILE A 1 443 ? -12.136 -10.599 20.103 1.00 95.94 443 ILE A N 1
ATOM 3377 C CA . ILE A 1 443 ? -13.542 -10.227 19.899 1.00 95.94 443 ILE A CA 1
ATOM 3378 C C . ILE A 1 443 ? -14.387 -11.488 19.738 1.00 95.94 443 ILE A C 1
ATOM 3380 O O . ILE A 1 443 ? -14.102 -12.344 18.900 1.00 95.94 443 ILE A O 1
ATOM 3384 N N . GLY A 1 444 ? -15.423 -11.604 20.568 1.00 94.12 444 GLY A N 1
ATOM 3385 C CA . GLY A 1 444 ? -16.415 -12.669 20.498 1.00 94.12 444 GLY A CA 1
ATOM 3386 C C . GLY A 1 444 ? -17.652 -12.275 19.694 1.00 94.12 444 GLY A C 1
ATOM 3387 O O . GLY A 1 444 ? -17.580 -11.638 18.645 1.00 94.12 444 GLY A O 1
ATOM 3388 N N . GLU A 1 445 ? -18.819 -12.662 20.202 1.00 94.44 445 GLU A N 1
ATOM 3389 C CA . GLU A 1 445 ? -20.109 -12.334 19.596 1.00 94.44 445 GLU A CA 1
ATOM 3390 C C . GLU A 1 445 ? -20.390 -10.827 19.707 1.00 94.44 445 GLU A C 1
ATOM 3392 O O . GLU A 1 445 ? -20.263 -10.247 20.788 1.00 94.44 445 GLU A O 1
ATOM 3397 N N . ILE A 1 446 ? -20.839 -10.207 18.612 1.00 93.19 446 ILE A N 1
ATOM 3398 C CA . ILE A 1 446 ? -21.397 -8.849 18.612 1.00 93.19 446 ILE A CA 1
ATOM 3399 C C . ILE A 1 446 ? -22.888 -8.964 18.299 1.00 93.19 446 ILE A C 1
ATOM 3401 O O . ILE A 1 446 ? -23.268 -9.612 17.330 1.00 93.19 446 ILE A O 1
ATOM 3405 N N . LYS A 1 447 ? -23.754 -8.357 19.110 1.00 90.25 447 LYS A N 1
ATOM 3406 C CA . LYS A 1 447 ? -25.208 -8.379 18.880 1.00 90.25 447 LYS A CA 1
ATOM 3407 C C . LYS A 1 447 ? -25.895 -7.109 19.349 1.00 90.25 447 LYS A C 1
ATOM 3409 O O . LYS A 1 447 ? -25.403 -6.430 20.253 1.00 90.25 447 LYS A O 1
ATOM 3414 N N . SER A 1 448 ? -27.062 -6.820 18.787 1.00 86.00 448 SER A N 1
ATOM 3415 C CA . SER A 1 448 ? -27.966 -5.795 19.309 1.00 86.00 448 SER A CA 1
ATOM 3416 C C . SER A 1 448 ? -29.295 -6.396 19.765 1.00 86.00 448 SER A C 1
ATOM 3418 O O . SER A 1 448 ? -29.685 -7.492 19.365 1.00 86.00 448 SER A O 1
ATOM 3420 N N . LYS A 1 449 ? -29.987 -5.685 20.656 1.00 81.31 449 LYS A N 1
ATOM 3421 C CA . LYS A 1 449 ? -31.382 -5.959 21.010 1.00 81.31 449 LYS A CA 1
ATOM 3422 C C . LYS A 1 449 ? -32.217 -4.697 20.842 1.00 81.31 449 LYS A C 1
ATOM 3424 O O . LYS A 1 449 ? -31.887 -3.683 21.453 1.00 81.31 449 LYS A O 1
ATOM 3429 N N . GLY A 1 450 ? -33.323 -4.810 20.112 1.00 70.56 450 GLY A N 1
ATOM 3430 C CA . GLY A 1 450 ? -34.285 -3.730 19.898 1.00 70.56 450 GLY A CA 1
ATOM 3431 C C . GLY A 1 450 ? -33.979 -2.865 18.669 1.00 70.56 450 GLY A C 1
ATOM 3432 O O . GLY A 1 450 ? -32.933 -3.001 18.038 1.00 70.56 450 GLY A O 1
ATOM 3433 N N . ASN A 1 451 ? -34.921 -1.985 18.326 1.00 60.69 451 ASN A N 1
ATOM 3434 C CA . ASN A 1 451 ? -34.947 -1.251 17.066 1.00 60.69 451 ASN A CA 1
ATOM 3435 C C . ASN A 1 451 ? -34.550 0.228 17.222 1.00 60.69 451 ASN A C 1
ATOM 3437 O O . ASN A 1 451 ? -35.115 0.931 18.056 1.00 60.69 451 ASN A O 1
ATOM 3441 N N . HIS A 1 452 ? -33.726 0.694 16.271 1.00 63.09 452 HIS A N 1
ATOM 3442 C CA . HIS A 1 452 ? -33.472 2.094 15.875 1.00 63.09 452 HIS A CA 1
ATOM 3443 C C . HIS A 1 452 ? -32.432 2.914 16.647 1.00 63.09 452 HIS A C 1
ATOM 3445 O O . HIS A 1 452 ? -32.785 3.656 17.545 1.00 63.09 452 HIS A O 1
ATOM 3451 N N . VAL A 1 453 ? -31.166 2.899 16.198 1.00 57.28 453 VAL A N 1
ATOM 3452 C CA . VAL A 1 453 ? -30.202 4.026 16.254 1.00 57.28 453 VAL A CA 1
ATOM 3453 C C . VAL A 1 453 ? -29.134 3.754 15.186 1.00 57.28 453 VAL A C 1
ATOM 3455 O O . VAL A 1 453 ? -28.472 2.720 15.210 1.00 57.28 453 VAL A O 1
ATOM 3458 N N . SER A 1 454 ? -28.944 4.679 14.245 1.00 59.41 454 SER A N 1
ATOM 3459 C CA . SER A 1 454 ? -28.020 4.554 13.102 1.00 59.41 454 SER A CA 1
ATOM 3460 C C . SER A 1 454 ? -26.553 4.903 13.426 1.00 59.41 454 SER A C 1
ATOM 3462 O O . SER A 1 454 ? -25.848 5.428 12.564 1.00 59.41 454 SER A O 1
ATOM 3464 N N . SER A 1 455 ? -26.115 4.665 14.668 1.00 72.12 455 SER A N 1
ATOM 3465 C CA . SER A 1 455 ? -24.960 5.348 15.277 1.00 72.12 455 SER A CA 1
ATOM 3466 C C . SER A 1 455 ? -24.320 4.572 16.446 1.00 72.12 455 SER A C 1
ATOM 3468 O O . SER A 1 455 ? -23.922 5.162 17.452 1.00 72.12 455 SER A O 1
ATOM 3470 N N . LEU A 1 456 ? -24.244 3.240 16.342 1.00 86.06 456 LEU A N 1
ATOM 3471 C CA . LEU A 1 456 ? -23.539 2.419 17.335 1.00 86.06 456 LEU A CA 1
ATOM 3472 C C . LEU A 1 456 ? -22.028 2.654 17.242 1.00 86.06 456 LEU A C 1
ATOM 3474 O O . LEU A 1 456 ? -21.508 2.962 16.163 1.00 86.06 456 LEU A O 1
ATOM 3478 N N . ALA A 1 457 ? -21.332 2.527 18.370 1.00 91.00 457 ALA A N 1
ATOM 3479 C CA . ALA A 1 457 ? -19.888 2.698 18.405 1.00 91.00 457 ALA A CA 1
ATOM 3480 C C . ALA A 1 457 ? -19.175 1.666 19.277 1.00 91.00 457 ALA A C 1
ATOM 3482 O O . ALA A 1 457 ? -19.631 1.308 20.365 1.00 91.00 457 ALA A O 1
ATOM 3483 N N . ILE A 1 458 ? -18.008 1.245 18.806 1.00 94.94 458 ILE A N 1
ATOM 3484 C CA . ILE A 1 458 ? -17.002 0.544 19.595 1.00 94.94 458 ILE A CA 1
ATOM 3485 C C . ILE A 1 458 ? -15.837 1.517 19.752 1.00 94.94 458 ILE A C 1
ATOM 3487 O O . ILE A 1 458 ? -15.227 1.920 18.764 1.00 94.94 458 ILE A O 1
ATOM 3491 N N . VAL A 1 459 ? -15.569 1.925 20.989 1.00 96.50 459 VAL A N 1
ATOM 3492 C CA . VAL A 1 459 ? -14.476 2.827 21.349 1.00 96.50 459 VAL A CA 1
ATOM 3493 C C . VAL A 1 459 ? -13.325 1.996 21.893 1.00 96.50 459 VAL A C 1
ATOM 3495 O O . VAL A 1 459 ? -13.495 1.262 22.865 1.00 96.50 459 VAL A O 1
ATOM 3498 N N . ILE A 1 460 ? -12.161 2.108 21.266 1.00 97.50 460 ILE A N 1
ATOM 3499 C CA . ILE A 1 460 ? -10.953 1.368 21.622 1.00 97.50 460 ILE A CA 1
ATOM 3500 C C . ILE A 1 460 ? -9.924 2.359 22.167 1.00 97.50 460 ILE A C 1
ATOM 3502 O O . ILE A 1 460 ? -9.449 3.234 21.445 1.00 97.50 460 ILE A O 1
ATOM 3506 N N . ASP A 1 461 ? -9.580 2.218 23.442 1.00 96.44 461 ASP A N 1
ATOM 3507 C CA . ASP A 1 461 ? -8.548 3.016 24.101 1.00 96.44 461 ASP A CA 1
ATOM 3508 C C . ASP A 1 461 ? -7.168 2.401 23.843 1.00 96.44 461 ASP A C 1
ATOM 3510 O O . ASP A 1 461 ? -6.849 1.295 24.314 1.00 96.44 461 ASP A O 1
ATOM 3514 N N . THR A 1 462 ? -6.364 3.126 23.065 1.00 93.69 462 THR A N 1
ATOM 3515 C CA . THR A 1 462 ? -4.997 2.741 22.703 1.00 93.69 462 THR A CA 1
ATOM 3516 C C . THR A 1 462 ? -3.964 3.197 23.729 1.00 93.69 462 THR A C 1
ATOM 3518 O O . THR A 1 462 ? -2.809 2.795 23.634 1.00 93.69 462 THR A O 1
ATOM 3521 N N . GLY A 1 463 ? -4.361 3.981 24.736 1.00 91.88 463 GLY A N 1
ATOM 3522 C CA . GLY A 1 463 ? -3.467 4.498 25.764 1.00 91.88 463 GLY A CA 1
ATOM 3523 C C . GLY A 1 463 ? -2.649 5.709 25.309 1.00 91.88 463 GLY A C 1
ATOM 3524 O O . GLY A 1 463 ? -3.102 6.560 24.540 1.00 91.88 463 GLY A O 1
ATOM 3525 N N . ASN A 1 464 ? -1.440 5.834 25.847 1.00 89.81 464 ASN A N 1
ATOM 3526 C CA . ASN A 1 464 ? -0.530 6.939 25.564 1.00 89.81 464 ASN A CA 1
ATOM 3527 C C . ASN A 1 464 ? 0.407 6.603 24.400 1.00 89.81 464 ASN A C 1
ATOM 3529 O O . ASN A 1 464 ? 0.536 5.461 23.968 1.00 89.81 464 ASN A O 1
ATOM 3533 N N . LYS A 1 465 ? 1.137 7.611 23.919 1.00 84.44 465 LYS A N 1
ATOM 3534 C CA . LYS A 1 465 ? 2.150 7.427 22.879 1.00 84.44 465 LYS A CA 1
ATOM 3535 C C . LYS A 1 465 ? 3.192 6.383 23.300 1.00 84.44 465 LYS A C 1
ATOM 3537 O O . LYS A 1 465 ? 3.908 6.587 24.277 1.00 84.44 465 LYS A O 1
ATOM 3542 N N . GLY A 1 466 ? 3.312 5.321 22.505 1.00 79.62 466 GLY A N 1
ATOM 3543 C CA . GLY A 1 466 ? 4.207 4.183 22.747 1.00 79.62 466 GLY A CA 1
ATOM 3544 C C . GLY A 1 466 ? 3.500 2.956 23.327 1.00 79.62 466 GLY A C 1
ATOM 3545 O O . GLY A 1 466 ? 4.047 1.860 23.242 1.00 79.62 466 GLY A O 1
ATOM 3546 N N . ASP A 1 467 ? 2.283 3.116 23.853 1.00 86.75 467 ASP A N 1
ATOM 3547 C CA . ASP A 1 467 ? 1.446 1.990 24.257 1.00 86.75 467 ASP A CA 1
ATOM 3548 C C . ASP A 1 467 ? 0.912 1.268 23.005 1.00 86.75 467 ASP A C 1
ATOM 3550 O O . ASP A 1 467 ? 0.688 1.877 21.952 1.00 86.75 467 ASP A O 1
ATOM 3554 N N . THR A 1 468 ? 0.715 -0.046 23.116 1.00 87.19 468 THR A N 1
ATOM 3555 C CA . THR A 1 468 ? 0.095 -0.880 22.079 1.00 87.19 468 THR A CA 1
ATOM 3556 C C . THR A 1 468 ? -1.121 -1.586 22.670 1.00 87.19 468 THR A C 1
ATOM 3558 O O . THR A 1 468 ? -1.051 -2.147 23.762 1.00 87.19 468 THR A O 1
ATOM 3561 N N . ARG A 1 469 ? -2.242 -1.532 21.952 1.00 91.19 469 ARG A N 1
ATOM 3562 C CA . ARG A 1 469 ? -3.482 -2.258 22.228 1.00 91.19 469 ARG A CA 1
ATOM 3563 C C . ARG A 1 469 ? -3.646 -3.329 21.165 1.00 91.19 469 ARG A C 1
ATOM 3565 O O . ARG A 1 469 ? -3.699 -2.991 19.984 1.00 91.19 469 ARG A O 1
ATOM 3572 N N . THR A 1 470 ? -3.790 -4.581 21.577 1.00 90.88 470 THR A N 1
ATOM 3573 C CA . THR A 1 470 ? -3.926 -5.705 20.645 1.00 90.88 470 THR A CA 1
ATOM 3574 C C . THR A 1 470 ? -5.329 -6.290 20.717 1.00 90.88 470 THR A C 1
ATOM 3576 O O . THR A 1 470 ? -5.829 -6.642 21.786 1.00 90.88 470 THR A O 1
ATOM 3579 N N . ILE A 1 471 ? -5.979 -6.398 19.563 1.00 93.06 471 ILE A N 1
ATOM 3580 C CA . ILE A 1 471 ? -7.275 -7.047 19.407 1.00 93.06 471 ILE A CA 1
ATOM 3581 C C . ILE A 1 471 ? -7.112 -8.177 18.404 1.00 93.06 471 ILE A C 1
ATOM 3583 O O . ILE A 1 471 ? -6.798 -7.929 17.248 1.00 93.06 471 ILE A O 1
ATOM 3587 N N . GLN A 1 472 ? -7.374 -9.408 18.823 1.00 92.19 472 GLN A N 1
ATOM 3588 C CA . GLN A 1 472 ? -7.444 -10.536 17.900 1.00 92.19 472 GLN A CA 1
ATOM 3589 C C . GLN A 1 472 ? -8.897 -10.767 17.470 1.00 92.19 472 GLN A C 1
ATOM 3591 O O . GLN A 1 472 ? -9.830 -10.714 18.279 1.00 92.19 472 GLN A O 1
ATOM 3596 N N . LEU A 1 473 ? -9.107 -11.015 16.181 1.00 93.69 473 LEU A N 1
ATOM 3597 C CA . LEU A 1 473 ? -10.433 -11.262 15.625 1.00 93.69 473 LEU A CA 1
ATOM 3598 C C . LEU A 1 473 ? -10.821 -12.739 15.744 1.00 93.69 473 LEU A C 1
ATOM 3600 O O . LEU A 1 473 ? -9.985 -13.637 15.679 1.00 93.69 473 LEU A O 1
ATOM 3604 N N . SER A 1 474 ? -12.118 -13.005 15.886 1.00 93.06 474 SER A N 1
ATOM 3605 C CA . SER A 1 474 ? -12.664 -14.355 15.742 1.00 93.06 474 SER A CA 1
ATOM 3606 C C . SER A 1 474 ? -14.014 -14.305 15.041 1.00 93.06 474 SER A C 1
ATOM 3608 O O . SER A 1 474 ? -14.776 -13.371 15.269 1.00 93.06 474 SER A O 1
ATOM 3610 N N . ASN A 1 475 ? -14.311 -15.287 14.185 1.00 92.56 475 ASN A N 1
ATOM 3611 C CA . ASN A 1 475 ? -15.551 -15.296 13.401 1.00 92.56 475 ASN A CA 1
ATOM 3612 C C . ASN A 1 475 ? -16.787 -15.119 14.306 1.00 92.56 475 ASN A C 1
ATOM 3614 O O . ASN A 1 475 ? -16.949 -15.830 15.303 1.00 92.56 475 ASN A O 1
ATOM 3618 N N . ASN A 1 476 ? -17.645 -14.164 13.949 1.00 93.19 476 ASN A N 1
ATOM 3619 C CA . ASN A 1 476 ? -18.827 -13.758 14.711 1.00 93.19 476 ASN A CA 1
ATOM 3620 C C . ASN A 1 476 ? -20.096 -13.609 13.847 1.00 93.19 476 ASN A C 1
ATOM 3622 O O . ASN A 1 476 ? -21.169 -13.384 14.403 1.00 93.19 476 ASN A O 1
ATOM 3626 N N . ASP A 1 477 ? -19.990 -13.785 12.526 1.00 88.38 477 ASP A N 1
ATOM 3627 C CA . ASP A 1 477 ? -21.096 -13.780 11.565 1.00 88.38 477 ASP A CA 1
ATOM 3628 C C . ASP A 1 477 ? -21.031 -15.037 10.684 1.00 88.38 477 ASP A C 1
ATOM 3630 O O . ASP A 1 477 ? -20.648 -15.026 9.514 1.00 88.38 477 ASP A O 1
ATOM 3634 N N . GLY A 1 478 ? -21.312 -16.191 11.293 1.00 86.94 478 GLY A N 1
ATOM 3635 C CA . GLY A 1 478 ? -21.133 -17.484 10.636 1.00 86.94 478 GLY A CA 1
ATOM 3636 C C . GLY A 1 478 ? -19.653 -17.840 10.472 1.00 86.94 478 GLY A C 1
ATOM 3637 O O . GLY A 1 478 ? -18.985 -18.157 11.454 1.00 86.94 478 GLY A O 1
ATOM 3638 N N . SER A 1 479 ? -19.155 -17.842 9.234 1.00 87.19 479 SER A N 1
ATOM 3639 C CA . SER A 1 479 ? -17.756 -18.162 8.897 1.00 87.19 479 SER A CA 1
ATOM 3640 C C . SER A 1 479 ? -16.852 -16.933 8.785 1.00 87.19 479 SER A C 1
ATOM 3642 O O . SER A 1 479 ? -15.704 -17.066 8.372 1.00 87.19 479 SER A O 1
ATOM 3644 N N . GLU A 1 480 ? -17.369 -15.749 9.104 1.00 91.00 480 GLU A N 1
ATOM 3645 C CA . GLU A 1 480 ? -16.687 -14.469 8.919 1.00 91.00 480 GLU A CA 1
ATOM 3646 C C . GLU A 1 480 ? -16.664 -13.682 10.230 1.00 91.00 480 GLU A C 1
ATOM 3648 O O . GLU A 1 480 ? -17.478 -13.904 11.132 1.00 91.00 480 GLU A O 1
ATOM 3653 N N . PHE A 1 481 ? -15.727 -12.750 10.339 1.00 93.38 481 PHE A N 1
ATOM 3654 C CA . PHE A 1 481 ? -15.758 -11.677 11.316 1.00 93.38 481 PHE A CA 1
ATOM 3655 C C . PHE A 1 481 ? -16.283 -10.399 10.662 1.00 93.38 481 PHE A C 1
ATOM 3657 O O . PHE A 1 481 ? -15.802 -9.995 9.607 1.00 93.38 481 PHE A O 1
ATOM 3664 N N . SER A 1 482 ? -17.204 -9.720 11.335 1.00 91.94 482 SER A N 1
ATOM 3665 C CA . SER A 1 482 ? -17.698 -8.398 10.970 1.00 91.94 482 SER A CA 1
ATOM 3666 C C . SER A 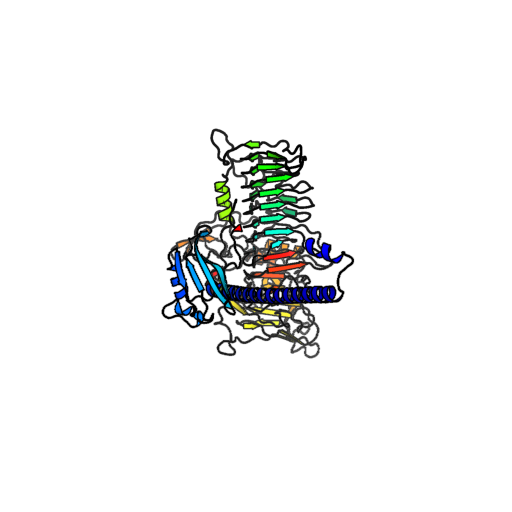1 482 ? -17.827 -7.526 12.218 1.00 91.94 482 SER A C 1
ATOM 3668 O O . SER A 1 482 ? -18.232 -7.999 13.284 1.00 91.94 482 SER A O 1
ATOM 3670 N N . TRP A 1 483 ? -17.532 -6.229 12.099 1.00 90.94 483 TRP A N 1
ATOM 3671 C CA . TRP A 1 483 ? -17.838 -5.259 13.158 1.00 90.94 483 TRP A CA 1
ATOM 3672 C C . TRP A 1 483 ? -19.336 -4.959 13.265 1.00 90.94 483 TRP A C 1
ATOM 3674 O O . TRP A 1 483 ? -19.803 -4.508 14.310 1.00 90.94 483 TRP A O 1
ATOM 3684 N N . CYS A 1 484 ? -20.101 -5.226 12.205 1.00 88.88 484 CYS A N 1
ATOM 3685 C CA . CYS A 1 484 ? -21.554 -5.103 12.170 1.00 88.88 484 CYS A CA 1
ATOM 3686 C C . CYS A 1 484 ? -22.169 -6.405 11.628 1.00 88.88 484 CYS A C 1
ATOM 3688 O O . CYS A 1 484 ? -22.644 -6.438 10.492 1.00 88.88 484 CYS A O 1
ATOM 3690 N N . PRO A 1 485 ? -22.098 -7.507 12.396 1.00 89.25 485 PRO A N 1
ATOM 3691 C CA . PRO A 1 485 ? -22.596 -8.799 11.937 1.00 89.25 485 PRO A CA 1
ATOM 3692 C C . PRO A 1 485 ? -24.122 -8.794 11.801 1.00 89.25 485 PRO A C 1
ATOM 3694 O O . PRO A 1 485 ? -24.802 -7.926 12.349 1.00 89.25 485 PRO A O 1
ATOM 3697 N N . SER A 1 486 ? -24.681 -9.799 11.124 1.00 86.69 486 SER A N 1
ATOM 3698 C CA . SER A 1 486 ? -26.132 -9.955 10.911 1.00 86.69 486 SER A CA 1
ATOM 3699 C C . SER A 1 486 ? -26.976 -9.970 12.199 1.00 86.69 486 SER A C 1
ATOM 3701 O O . SER A 1 486 ? -28.164 -9.648 12.180 1.00 86.69 486 SER A O 1
ATOM 3703 N N . THR A 1 487 ? -26.357 -10.289 13.336 1.00 86.88 487 THR A N 1
ATOM 3704 C CA . THR A 1 487 ? -26.912 -10.212 14.697 1.00 86.88 487 THR A CA 1
ATOM 3705 C C . THR A 1 487 ? -27.058 -8.781 15.235 1.00 86.88 487 THR A C 1
ATOM 3707 O O . THR A 1 487 ? -27.566 -8.587 16.344 1.00 86.88 487 THR A O 1
ATOM 3710 N N . VAL A 1 488 ? -26.612 -7.770 14.485 1.00 84.94 488 VAL A N 1
ATOM 3711 C CA . VAL A 1 488 ? -26.793 -6.344 14.769 1.00 84.94 488 VAL A CA 1
ATOM 3712 C C . VAL A 1 488 ? -27.809 -5.761 13.780 1.00 84.94 488 VAL A C 1
ATOM 3714 O O . VAL A 1 488 ? -27.504 -5.477 12.624 1.00 84.94 488 VAL A O 1
ATOM 3717 N N . GLU A 1 489 ? -29.043 -5.557 14.239 1.00 72.88 489 GLU A N 1
ATOM 3718 C CA . GLU A 1 489 ? -30.154 -5.089 13.399 1.00 72.88 489 GLU A CA 1
ATOM 3719 C C . GLU A 1 489 ? -29.934 -3.662 12.851 1.00 72.88 489 GLU A C 1
ATOM 3721 O O . GLU A 1 489 ? -29.836 -2.697 13.612 1.00 72.88 489 GLU A O 1
ATOM 3726 N N . HIS A 1 490 ? -29.926 -3.524 11.516 1.00 62.03 490 HIS A N 1
ATOM 3727 C CA . HIS A 1 490 ? -30.028 -2.260 10.760 1.00 62.03 490 HIS A CA 1
ATOM 3728 C C . HIS A 1 490 ? -29.064 -1.122 11.173 1.00 62.03 490 HIS A C 1
ATOM 3730 O O . HIS A 1 490 ? -29.373 0.057 10.960 1.00 62.03 490 HIS A O 1
ATOM 3736 N N . ALA A 1 491 ? -27.900 -1.440 11.744 1.00 63.16 491 ALA A N 1
ATOM 3737 C CA . ALA A 1 491 ? -26.967 -0.437 12.249 1.00 63.16 491 ALA A CA 1
ATOM 3738 C C . ALA A 1 491 ? -25.845 -0.102 11.255 1.00 63.16 491 ALA A C 1
ATOM 3740 O O . ALA A 1 491 ? -25.453 -0.904 10.416 1.00 63.16 491 ALA A O 1
ATOM 3741 N N . ARG A 1 492 ? -25.316 1.117 11.379 1.00 78.50 492 ARG A N 1
ATOM 3742 C CA . ARG A 1 492 ? -24.031 1.544 10.810 1.00 78.50 492 ARG A CA 1
ATOM 3743 C C . ARG A 1 492 ? -23.049 1.593 11.973 1.00 78.50 492 ARG A C 1
ATOM 3745 O O . ARG A 1 492 ? -23.413 2.140 13.019 1.00 78.50 492 ARG A O 1
ATOM 3752 N N . MET A 1 493 ? -21.852 1.038 11.809 1.00 86.12 493 MET A N 1
ATOM 3753 C CA . MET A 1 493 ? -20.877 0.943 12.898 1.00 86.12 493 MET A CA 1
ATOM 3754 C C . MET A 1 493 ? -19.820 2.047 12.811 1.00 86.12 493 MET A C 1
ATOM 3756 O O . MET A 1 493 ? -19.304 2.361 11.733 1.00 86.12 493 MET A O 1
ATOM 3760 N N . ASN A 1 494 ? -19.506 2.638 13.964 1.00 90.94 494 ASN A N 1
ATOM 3761 C CA . ASN A 1 494 ? -18.314 3.453 14.159 1.00 90.94 494 ASN A CA 1
ATOM 3762 C C . ASN A 1 494 ? -17.322 2.655 15.011 1.00 90.94 494 ASN A C 1
ATOM 3764 O O . ASN A 1 494 ? -17.624 2.302 16.148 1.00 90.94 494 ASN A O 1
ATOM 3768 N N . ILE A 1 495 ? -16.138 2.390 14.480 1.00 94.31 495 ILE A N 1
ATOM 3769 C CA . ILE A 1 495 ? -15.028 1.812 15.222 1.00 94.31 495 ILE A CA 1
ATOM 3770 C C . ILE A 1 495 ? -14.042 2.951 15.437 1.00 94.31 495 ILE A C 1
ATOM 3772 O O . ILE A 1 495 ? -13.455 3.477 14.494 1.00 94.31 495 ILE A O 1
ATOM 3776 N N . VAL A 1 496 ? -13.939 3.411 16.675 1.00 96.00 496 VAL A N 1
ATOM 3777 C CA . VAL A 1 496 ? -13.238 4.652 16.991 1.00 96.00 496 VAL A CA 1
ATOM 3778 C C . VAL A 1 496 ? -12.108 4.362 17.954 1.00 96.00 496 VAL A C 1
ATOM 3780 O O . VAL A 1 496 ? -12.342 3.801 19.020 1.00 96.00 496 VAL A O 1
ATOM 3783 N N . THR A 1 497 ? -10.890 4.768 17.607 1.00 97.25 497 THR A N 1
ATOM 3784 C CA . THR A 1 497 ? -9.788 4.774 18.574 1.00 97.25 497 THR A CA 1
ATOM 3785 C C . THR A 1 497 ? -9.707 6.109 19.305 1.00 97.25 497 THR A C 1
ATOM 3787 O O . THR A 1 497 ? -10.013 7.163 18.738 1.00 97.25 497 THR A O 1
ATOM 3790 N N . ILE A 1 498 ? -9.297 6.055 20.569 1.00 96.69 498 ILE A N 1
ATOM 3791 C CA . ILE A 1 498 ? -8.941 7.218 21.387 1.00 96.69 498 ILE A CA 1
ATOM 3792 C C . ILE A 1 498 ? -7.536 7.023 21.951 1.00 96.69 498 ILE A C 1
ATOM 3794 O O . ILE A 1 498 ? -7.118 5.885 22.166 1.00 96.69 498 ILE A O 1
ATOM 3798 N N . GLY A 1 499 ? -6.850 8.127 22.240 1.00 93.25 499 GLY A N 1
ATOM 3799 C CA . GLY A 1 499 ? -5.482 8.104 22.749 1.00 93.25 499 GLY A CA 1
ATOM 3800 C C . GLY A 1 499 ? -4.410 8.172 21.658 1.00 93.25 499 GLY A C 1
ATOM 3801 O O . GLY A 1 499 ? -4.681 8.209 20.459 1.00 93.25 499 GLY A O 1
ATOM 3802 N N . ASP A 1 500 ? -3.156 8.204 22.104 1.00 89.38 500 ASP A N 1
ATOM 3803 C CA . ASP A 1 500 ? -1.983 8.429 21.247 1.00 89.38 500 ASP A CA 1
ATOM 3804 C C . ASP A 1 500 ? -1.203 7.133 20.950 1.00 89.38 500 ASP A C 1
ATOM 3806 O O . ASP A 1 500 ? -0.165 7.165 20.278 1.00 89.38 500 ASP A O 1
ATOM 3810 N N . GLY A 1 501 ? -1.663 6.001 21.492 1.00 89.75 501 GLY A N 1
ATOM 3811 C CA . GLY A 1 501 ? -1.056 4.688 21.292 1.00 89.75 501 GLY A CA 1
ATOM 3812 C C . GLY A 1 501 ? -1.435 4.047 19.958 1.00 89.75 501 GLY A C 1
ATOM 3813 O O . GLY A 1 501 ? -2.142 4.636 19.134 1.00 89.75 501 GLY A O 1
ATOM 3814 N N . THR A 1 502 ? -0.980 2.814 19.760 1.00 90.06 502 THR A N 1
ATOM 3815 C CA . THR A 1 502 ? -1.226 2.039 18.537 1.00 90.06 502 THR A CA 1
ATOM 3816 C C . THR A 1 502 ? -2.233 0.929 18.772 1.00 90.06 502 THR A C 1
ATOM 3818 O O . THR A 1 502 ? -2.150 0.206 19.759 1.00 90.06 502 THR A O 1
ATOM 3821 N N . LEU A 1 503 ? -3.171 0.771 17.841 1.00 93.00 503 LEU A N 1
ATOM 3822 C CA . LEU A 1 503 ? -4.047 -0.391 17.767 1.00 93.00 503 LEU A CA 1
ATOM 3823 C C . LEU A 1 503 ? -3.480 -1.393 16.759 1.00 93.00 503 LEU A C 1
ATOM 3825 O O . LEU A 1 503 ? -3.281 -1.047 15.596 1.00 93.00 503 LEU A O 1
ATOM 3829 N N . VAL A 1 504 ? -3.293 -2.635 17.193 1.00 91.25 504 VAL A N 1
ATOM 3830 C CA . VAL A 1 504 ? -3.010 -3.787 16.332 1.00 91.25 504 VAL A CA 1
ATOM 3831 C C . VAL A 1 504 ? -4.238 -4.693 16.333 1.00 91.25 504 VAL A C 1
ATOM 3833 O O . VAL A 1 504 ? -4.684 -5.145 17.385 1.00 91.25 504 VAL A O 1
ATOM 3836 N N . VAL A 1 505 ? -4.805 -4.925 15.155 1.00 93.06 505 VAL A N 1
ATOM 3837 C CA . VAL A 1 505 ? -5.915 -5.842 14.906 1.00 93.06 505 VAL A CA 1
ATOM 3838 C C . VAL A 1 505 ? -5.359 -7.063 14.185 1.00 93.06 505 VAL A C 1
ATOM 3840 O O . VAL A 1 505 ? -5.061 -6.988 12.997 1.00 93.06 505 VAL A O 1
ATOM 3843 N N . ASP A 1 506 ? -5.222 -8.168 14.903 1.00 90.69 506 ASP A N 1
ATOM 3844 C CA . ASP A 1 506 ? -4.741 -9.438 14.362 1.00 90.69 506 ASP A CA 1
ATOM 3845 C C . ASP A 1 506 ? -5.885 -10.233 13.732 1.00 90.69 506 ASP A C 1
ATOM 3847 O O . ASP A 1 506 ? -6.919 -10.479 14.366 1.00 90.69 506 ASP A O 1
ATOM 3851 N N . VAL A 1 507 ? -5.687 -10.636 12.478 1.00 91.00 507 VAL A N 1
ATOM 3852 C CA . VAL A 1 507 ? -6.574 -11.534 11.739 1.00 91.00 507 VAL A CA 1
ATOM 3853 C C . VAL A 1 507 ? -5.889 -12.903 11.644 1.00 91.00 507 VAL A C 1
ATOM 3855 O O . VAL A 1 507 ? -5.078 -13.125 10.735 1.00 91.00 507 VAL A O 1
ATOM 3858 N N . PRO A 1 508 ? -6.194 -13.828 12.573 1.00 85.69 508 PRO A N 1
ATOM 3859 C CA . PRO A 1 508 ? -5.501 -15.105 12.644 1.00 85.69 508 PRO A CA 1
ATOM 3860 C C . PRO A 1 508 ? -5.929 -16.049 11.513 1.00 85.69 508 PRO A C 1
ATOM 3862 O O . PRO A 1 508 ? -6.916 -15.830 10.808 1.00 85.69 508 PRO A O 1
ATOM 3865 N N . GLU A 1 509 ? -5.184 -17.143 11.364 1.00 82.44 509 GLU A N 1
ATOM 3866 C CA . GLU A 1 509 ? -5.480 -18.219 10.414 1.00 82.44 509 GLU A CA 1
ATOM 3867 C C . GLU A 1 509 ? -6.945 -18.690 10.487 1.00 82.44 509 GLU A C 1
ATOM 3869 O O . GLU A 1 509 ? -7.495 -18.941 11.561 1.00 82.44 509 GLU A O 1
ATOM 3874 N N . GLY A 1 510 ? -7.579 -18.819 9.315 1.00 79.25 510 GLY A N 1
ATOM 3875 C CA . GLY A 1 510 ? -8.963 -19.277 9.178 1.00 79.25 510 GLY A CA 1
ATOM 3876 C C . GLY A 1 510 ? -10.036 -18.238 9.531 1.00 79.25 510 GLY A C 1
ATOM 3877 O O . GLY A 1 510 ? -11.228 -18.562 9.490 1.00 79.25 510 GLY A O 1
ATOM 3878 N N . VAL A 1 511 ? -9.653 -17.001 9.864 1.00 86.25 511 VAL A N 1
ATOM 3879 C CA . VAL A 1 511 ? -10.587 -15.882 10.038 1.00 86.25 511 VAL A CA 1
ATOM 3880 C C . VAL A 1 511 ? -10.689 -15.082 8.743 1.00 86.25 511 VAL A C 1
ATOM 3882 O O . VAL A 1 511 ? -9.683 -14.696 8.147 1.00 86.25 511 VAL A O 1
ATOM 3885 N N . ARG A 1 512 ? -11.930 -14.810 8.328 1.00 88.75 512 ARG A N 1
ATOM 3886 C CA . ARG A 1 512 ? -12.241 -13.919 7.206 1.00 88.75 512 ARG A CA 1
ATOM 3887 C C . ARG A 1 512 ? -12.824 -12.625 7.747 1.00 88.75 512 ARG A C 1
ATOM 3889 O O . ARG A 1 512 ? -13.965 -12.615 8.197 1.00 88.75 512 ARG A O 1
ATOM 3896 N N . TYR A 1 513 ? -12.056 -11.541 7.724 1.00 90.88 513 TYR A N 1
ATOM 3897 C CA . TYR A 1 513 ? -12.547 -10.224 8.113 1.00 90.88 513 TYR A CA 1
ATOM 3898 C C . TYR A 1 513 ? -13.319 -9.591 6.950 1.00 90.88 513 TYR A C 1
ATOM 3900 O O . TYR A 1 513 ? -12.747 -9.220 5.930 1.00 90.88 513 TYR A O 1
ATOM 3908 N N . GLN A 1 514 ? -14.626 -9.444 7.140 1.00 88.50 514 GLN A N 1
ATOM 3909 C CA . GLN A 1 514 ? -15.578 -8.850 6.220 1.00 88.50 514 GLN A CA 1
ATOM 3910 C C . GLN A 1 514 ? -16.043 -7.470 6.723 1.00 88.50 514 GLN A C 1
ATOM 3912 O O . GLN A 1 514 ? -16.772 -7.368 7.711 1.00 88.50 514 GLN A O 1
ATOM 3917 N N . SER A 1 515 ? -15.665 -6.391 6.027 1.00 85.69 515 SER A N 1
ATOM 3918 C CA . SER A 1 515 ? -16.236 -5.062 6.298 1.00 85.69 515 SER A CA 1
ATOM 3919 C C . SER A 1 515 ? -17.704 -4.989 5.869 1.00 85.69 515 SER A C 1
ATOM 3921 O O . SER A 1 515 ? -18.179 -5.770 5.040 1.00 85.69 515 SER A O 1
ATOM 3923 N N . THR A 1 516 ? -18.420 -3.993 6.391 1.00 82.31 516 THR A N 1
ATOM 3924 C CA . THR A 1 516 ? -19.842 -3.746 6.089 1.00 82.31 516 THR A CA 1
ATOM 3925 C C . THR A 1 516 ? -20.065 -2.367 5.482 1.00 82.31 516 THR A C 1
ATOM 3927 O O . THR A 1 516 ? -19.155 -1.549 5.470 1.00 82.31 516 THR A O 1
ATOM 3930 N N . HIS A 1 517 ? -21.252 -2.092 4.931 1.00 81.56 517 HIS A N 1
ATOM 3931 C CA . HIS A 1 517 ? -21.554 -0.790 4.326 1.00 81.56 517 HIS A CA 1
ATOM 3932 C C . HIS A 1 517 ? -21.535 0.356 5.350 1.00 81.56 517 HIS A C 1
ATOM 3934 O O . HIS A 1 517 ? -22.131 0.257 6.421 1.00 81.56 517 HIS A O 1
ATOM 3940 N N . GLN A 1 518 ? -20.991 1.505 4.939 1.00 81.38 518 GLN A N 1
ATOM 3941 C CA . GLN A 1 518 ? -20.973 2.755 5.709 1.00 81.38 518 GLN A CA 1
ATOM 3942 C C . GLN A 1 518 ? -20.225 2.645 7.045 1.00 81.38 518 GLN A C 1
ATOM 3944 O O . GLN A 1 518 ? -20.533 3.358 8.003 1.00 81.38 518 GLN A O 1
ATOM 3949 N N . GLU A 1 519 ? -19.216 1.784 7.104 1.00 85.88 519 GLU A N 1
ATOM 3950 C CA . GLU A 1 519 ? -18.332 1.651 8.257 1.00 85.88 519 GLU A CA 1
ATOM 3951 C C . GLU A 1 519 ? -17.374 2.852 8.343 1.00 85.88 519 GLU A C 1
ATOM 3953 O O . GLU A 1 519 ? -16.761 3.250 7.349 1.00 85.88 519 GLU A O 1
ATOM 3958 N N . PHE A 1 520 ? -17.268 3.458 9.528 1.00 90.62 520 PHE A N 1
ATOM 3959 C CA . PHE A 1 520 ? -16.180 4.390 9.840 1.00 90.62 520 PHE A CA 1
ATOM 3960 C C . PHE A 1 520 ? -15.229 3.679 10.789 1.00 90.62 520 PHE A C 1
ATOM 3962 O O . PHE A 1 520 ? -15.668 3.265 11.862 1.00 90.62 520 PHE A O 1
ATOM 3969 N N . PHE A 1 521 ? -13.955 3.576 10.423 1.00 93.94 521 PHE A N 1
ATOM 3970 C CA . PHE A 1 521 ? -12.931 3.030 11.302 1.00 93.94 521 PHE A CA 1
ATOM 3971 C C . PHE A 1 521 ? -11.719 3.964 11.332 1.00 93.94 521 PHE A C 1
ATOM 3973 O O . PHE A 1 521 ? -10.991 4.083 10.349 1.00 93.94 521 PHE A O 1
ATOM 3980 N N . GLY A 1 522 ? -11.519 4.669 12.447 1.00 95.88 522 GLY A N 1
ATOM 3981 C CA . GLY A 1 522 ? -10.431 5.635 12.587 1.00 95.88 522 GLY A CA 1
ATOM 3982 C C . GLY A 1 522 ? -10.353 6.303 13.956 1.00 95.88 522 GLY A C 1
ATOM 3983 O O . GLY A 1 522 ? -11.213 6.106 14.810 1.00 95.88 522 GLY A O 1
ATOM 3984 N N . HIS A 1 523 ? -9.330 7.134 14.159 1.00 96.62 523 HIS A N 1
ATOM 3985 C CA . HIS A 1 523 ? -9.184 7.910 15.393 1.00 96.62 523 HIS A CA 1
ATOM 3986 C C . HIS A 1 523 ? -10.314 8.937 15.571 1.00 96.62 523 HIS A C 1
ATOM 3988 O O . HIS A 1 523 ? -10.750 9.567 14.601 1.00 96.62 523 HIS A O 1
ATOM 3994 N N . ILE A 1 524 ? -10.753 9.175 16.812 1.00 95.94 524 ILE A N 1
ATOM 3995 C CA . ILE A 1 524 ? -11.851 10.110 17.119 1.00 95.94 524 ILE A CA 1
ATOM 3996 C C . ILE A 1 524 ? -11.570 11.539 16.637 1.00 95.94 524 ILE A C 1
ATOM 3998 O O . ILE A 1 524 ? -12.484 12.265 16.252 1.00 95.94 524 ILE A O 1
ATOM 4002 N N . GLY A 1 525 ? -10.297 11.933 16.576 1.00 95.62 525 GLY A N 1
ATOM 4003 C CA . GLY A 1 525 ? -9.908 13.221 16.009 1.00 95.62 525 GLY A CA 1
ATOM 4004 C C . GLY A 1 525 ? -10.342 13.373 14.545 1.00 95.62 525 GLY A C 1
ATOM 4005 O O . GLY A 1 525 ? -10.874 14.413 14.166 1.00 95.62 525 GLY A O 1
ATOM 4006 N N . TRP A 1 526 ? -10.207 12.322 13.728 1.00 95.56 526 TRP A N 1
ATOM 4007 C CA . TRP A 1 526 ? -10.713 12.340 12.351 1.00 95.56 526 TRP A CA 1
ATOM 4008 C C . TRP A 1 526 ? -12.235 12.376 12.309 1.00 95.56 526 TRP A C 1
ATOM 4010 O O . TRP A 1 526 ? -12.805 13.093 11.491 1.00 95.56 526 TRP A O 1
ATOM 4020 N N . TYR A 1 527 ? -12.895 11.655 13.215 1.00 94.56 527 TYR A N 1
ATOM 4021 C CA . TYR A 1 527 ? -14.350 11.677 13.329 1.00 94.56 527 TYR A CA 1
ATOM 4022 C C . TYR A 1 527 ? -14.879 13.106 13.543 1.00 94.56 527 TYR A C 1
ATOM 4024 O O . TYR A 1 527 ? -15.789 13.535 12.831 1.00 94.56 527 TYR A O 1
ATOM 4032 N N . TYR A 1 528 ? -14.260 13.876 14.446 1.00 94.88 528 TYR A N 1
ATOM 4033 C CA . TYR A 1 528 ? -14.614 15.277 14.696 1.00 94.88 528 TYR A CA 1
ATOM 4034 C C . TYR A 1 528 ? -14.276 16.213 13.537 1.00 94.88 528 TYR A C 1
ATOM 4036 O O . TYR A 1 528 ? -15.117 17.020 13.138 1.00 94.88 528 TYR A O 1
ATOM 4044 N N . LEU A 1 529 ? -13.077 16.094 12.958 1.00 95.06 529 LEU A N 1
ATOM 4045 C CA . LEU A 1 529 ? -12.671 16.911 11.809 1.00 95.06 529 LEU A CA 1
ATOM 4046 C C . LEU A 1 529 ? -13.574 16.703 10.591 1.00 95.06 529 LEU A C 1
ATOM 4048 O O . LEU A 1 529 ? -13.766 17.621 9.799 1.00 95.06 529 LEU A O 1
ATOM 4052 N N . LEU A 1 530 ? -14.160 15.513 10.461 1.00 93.62 530 LEU A N 1
ATOM 4053 C CA . LEU A 1 530 ? -15.122 15.189 9.416 1.00 93.62 530 LEU A CA 1
ATOM 4054 C C . LEU A 1 530 ? -16.570 15.561 9.771 1.00 93.62 530 LEU A C 1
ATOM 4056 O O . LEU A 1 530 ? -17.487 15.202 9.034 1.00 93.62 530 LEU A O 1
ATOM 4060 N N . GLY A 1 531 ? -16.800 16.283 10.870 1.00 91.69 531 GLY A N 1
ATOM 4061 C CA . GLY A 1 531 ? -18.115 16.787 11.274 1.00 91.69 531 GLY A CA 1
ATOM 4062 C C . GLY A 1 531 ? -18.963 15.811 12.093 1.00 91.69 531 GLY A C 1
ATOM 4063 O O . GLY A 1 531 ? -20.126 16.111 12.378 1.00 91.69 531 GLY A O 1
ATOM 4064 N N . GLY A 1 532 ? -18.410 14.657 12.475 1.00 90.88 532 GLY A N 1
ATOM 4065 C CA . GLY A 1 532 ? -19.030 13.749 13.434 1.00 90.88 532 GLY A CA 1
ATOM 4066 C C . GLY A 1 532 ? -19.115 14.377 14.824 1.00 90.88 532 GLY A C 1
ATOM 4067 O O . GLY A 1 532 ? -18.316 15.243 15.183 1.00 90.88 532 GLY A O 1
ATOM 4068 N N . LYS A 1 533 ? -20.105 13.960 15.617 1.00 89.50 533 LYS A N 1
ATOM 4069 C CA . LYS A 1 533 ? -20.292 14.441 16.993 1.00 89.50 533 LYS A CA 1
ATOM 4070 C C . LYS A 1 533 ? -20.585 13.289 17.938 1.00 89.50 533 LYS A C 1
ATOM 4072 O O . LYS A 1 533 ? -21.213 12.309 17.549 1.00 89.50 533 LYS A O 1
ATOM 4077 N N . VAL A 1 534 ? -20.159 13.435 19.185 1.00 89.38 534 VAL A N 1
ATOM 4078 C CA . VAL A 1 534 ? -20.656 12.613 20.291 1.00 89.38 534 VAL A CA 1
ATOM 4079 C C . VAL A 1 534 ? -21.776 13.404 20.948 1.00 89.38 534 VAL A C 1
ATOM 4081 O O . VAL A 1 534 ? -21.643 14.602 21.196 1.00 89.38 534 VAL A O 1
ATOM 4084 N N . THR A 1 535 ? -22.935 12.786 21.118 1.00 84.88 535 THR A N 1
ATOM 4085 C CA . THR A 1 535 ? -24.141 13.454 21.616 1.00 84.88 535 THR A CA 1
ATOM 4086 C C . THR A 1 535 ? -24.868 12.530 22.577 1.00 84.88 535 THR A C 1
ATOM 4088 O O . THR A 1 535 ? -24.742 11.312 22.493 1.00 84.88 535 THR A O 1
ATOM 4091 N N . THR A 1 536 ? -25.624 13.104 23.503 1.00 79.62 536 THR A N 1
ATOM 4092 C CA . THR A 1 536 ? -26.505 12.356 24.395 1.00 79.62 536 THR A CA 1
ATOM 4093 C C . THR A 1 536 ? -27.871 12.179 23.745 1.00 79.62 536 THR A C 1
ATOM 4095 O O . THR A 1 536 ? -28.364 13.066 23.051 1.00 79.62 536 THR A O 1
ATOM 4098 N N . THR A 1 537 ? -28.508 11.026 23.941 1.00 73.38 537 THR A N 1
ATOM 4099 C CA . THR A 1 537 ? -29.901 10.802 23.504 1.00 73.38 537 THR A CA 1
ATOM 4100 C C . THR A 1 537 ? -30.834 11.914 23.991 1.00 73.38 537 THR A C 1
ATOM 4102 O O . THR A 1 537 ? -30.564 12.498 25.036 1.00 73.38 537 THR A O 1
ATOM 4105 N N . ASP A 1 538 ? -31.978 12.132 23.333 1.00 64.12 538 ASP A N 1
ATOM 4106 C CA . ASP A 1 538 ? -32.974 13.151 23.727 1.00 64.12 538 ASP A CA 1
ATOM 4107 C C . ASP A 1 538 ? -33.448 13.028 25.192 1.00 64.12 538 ASP A C 1
ATOM 4109 O O . ASP A 1 538 ? -33.843 14.013 25.816 1.00 64.12 538 ASP A O 1
ATOM 4113 N N . ALA A 1 539 ? -33.366 11.825 25.771 1.00 63.12 539 ALA A N 1
ATOM 4114 C CA . ALA A 1 539 ? -33.638 11.550 27.184 1.00 63.12 539 ALA A CA 1
ATOM 4115 C C . ALA A 1 539 ? -32.453 11.863 28.133 1.00 63.12 539 ALA A C 1
ATOM 4117 O O . ALA A 1 539 ? -32.525 11.567 29.325 1.00 63.12 539 ALA A O 1
ATOM 4118 N N . GLY A 1 540 ? -31.351 12.413 27.617 1.00 60.84 540 GLY A N 1
ATOM 4119 C CA . GLY A 1 540 ? -30.145 12.828 28.343 1.00 60.84 540 GLY A CA 1
ATOM 4120 C C . GLY A 1 540 ? -29.365 11.706 29.033 1.00 60.84 540 GLY A C 1
ATOM 4121 O O . GLY A 1 540 ? -28.564 11.991 29.917 1.00 60.84 540 GLY A O 1
ATOM 4122 N N . THR A 1 541 ? -29.632 10.444 28.695 1.00 69.75 541 THR A N 1
ATOM 4123 C CA . THR A 1 541 ? -29.261 9.287 29.528 1.00 69.75 541 THR A CA 1
ATOM 4124 C C . THR A 1 541 ? -28.035 8.527 29.029 1.00 69.75 541 THR A C 1
ATOM 4126 O O . THR A 1 541 ? -27.287 8.006 29.853 1.00 69.75 541 THR A O 1
ATOM 4129 N N . HIS A 1 542 ? -27.794 8.485 27.715 1.00 76.12 542 HIS A N 1
ATOM 4130 C CA . HIS A 1 542 ? -26.690 7.721 27.128 1.00 76.12 542 HIS A CA 1
ATOM 4131 C C . HIS A 1 542 ? -26.030 8.462 25.961 1.00 76.12 542 HIS A C 1
ATOM 4133 O O . HIS A 1 542 ? -26.723 9.090 25.157 1.00 76.12 542 HIS A O 1
ATOM 4139 N N . ASP A 1 543 ? -24.706 8.346 25.853 1.00 82.38 543 ASP A N 1
ATOM 4140 C CA . ASP A 1 543 ? -23.933 8.866 24.722 1.00 82.38 543 ASP A CA 1
ATOM 4141 C C . ASP A 1 543 ? -24.088 7.976 23.482 1.00 82.38 543 ASP A C 1
ATOM 4143 O O . ASP A 1 543 ? -24.227 6.753 23.585 1.00 82.38 543 ASP A O 1
ATOM 4147 N N . TYR A 1 544 ? -24.033 8.590 22.302 1.00 85.31 544 TYR A N 1
ATOM 4148 C CA . TYR A 1 544 ? -23.954 7.926 21.004 1.00 85.31 544 TYR A CA 1
ATOM 4149 C C . TYR A 1 544 ? -23.147 8.765 20.000 1.00 85.31 544 TYR A C 1
ATOM 4151 O O . TYR A 1 544 ? -22.946 9.970 20.175 1.00 85.31 544 TYR A O 1
ATOM 4159 N N . PHE A 1 545 ? -22.678 8.117 18.932 1.00 89.00 545 PHE A N 1
ATOM 4160 C CA . PHE A 1 545 ? -21.843 8.740 17.902 1.00 89.00 545 PHE A CA 1
ATOM 4161 C C . PHE A 1 545 ? -22.710 9.184 16.721 1.00 89.00 545 PHE A C 1
ATOM 4163 O O . PHE A 1 545 ? -22.998 8.408 15.806 1.00 89.00 545 PHE A O 1
ATOM 4170 N N . ASP A 1 546 ? -23.155 10.439 16.744 1.00 85.69 546 ASP A N 1
ATOM 4171 C CA . ASP A 1 546 ? -24.038 11.008 15.728 1.00 85.69 546 ASP A CA 1
ATOM 4172 C C . ASP A 1 546 ? -23.332 11.174 14.377 1.00 85.69 546 ASP A C 1
ATOM 4174 O O . ASP A 1 546 ? -22.322 11.874 14.249 1.00 85.69 546 ASP A O 1
ATOM 4178 N N . ARG A 1 547 ? -23.926 10.556 13.352 1.00 82.69 547 ARG A N 1
ATOM 4179 C CA . ARG A 1 547 ? -23.446 10.566 11.968 1.00 82.69 547 ARG A CA 1
ATOM 4180 C C . ARG A 1 547 ? -24.165 11.585 11.082 1.00 82.69 547 ARG A C 1
ATOM 4182 O O . ARG A 1 547 ? -23.836 11.665 9.902 1.00 82.69 547 ARG A O 1
ATOM 4189 N N . SER A 1 548 ? -25.132 12.346 11.602 1.00 83.50 548 SER A N 1
ATOM 4190 C CA . SER A 1 548 ? -25.944 13.287 10.816 1.00 83.50 548 SER A CA 1
ATOM 4191 C C . SER A 1 548 ? -25.111 14.369 10.109 1.00 83.50 548 SER A C 1
ATOM 4193 O O . SER A 1 548 ? -25.439 14.766 8.991 1.00 83.50 548 SER A O 1
ATOM 4195 N N . GLY A 1 549 ? -24.010 14.806 10.733 1.00 84.31 549 GLY A N 1
ATOM 4196 C CA . GLY A 1 549 ? -23.066 15.787 10.188 1.00 84.31 549 GLY A CA 1
ATOM 4197 C C . GLY A 1 549 ? -21.812 15.199 9.533 1.00 84.31 549 GLY A C 1
ATOM 4198 O O . GLY A 1 549 ? -21.092 15.936 8.857 1.00 84.31 549 GLY A O 1
ATOM 4199 N N . LEU A 1 550 ? -21.557 13.895 9.703 1.00 86.31 550 LEU A N 1
ATOM 4200 C CA . LEU A 1 550 ? -20.310 13.251 9.287 1.00 86.31 550 LEU A CA 1
ATOM 4201 C C . LEU A 1 550 ? -20.188 13.220 7.754 1.00 86.31 550 LEU A C 1
ATOM 4203 O O . LEU A 1 550 ? -20.991 12.603 7.056 1.00 86.31 550 LEU A O 1
ATOM 4207 N N . GLN A 1 551 ? -19.133 13.835 7.228 1.00 85.56 551 GLN A N 1
ATOM 4208 C CA . GLN A 1 551 ? -18.861 14.001 5.798 1.00 85.56 551 GLN A CA 1
ATOM 4209 C C . GLN A 1 551 ? -18.074 12.825 5.185 1.00 85.56 551 GLN A C 1
ATOM 4211 O O . GLN A 1 551 ? -17.269 13.023 4.283 1.00 85.56 551 GLN A O 1
ATOM 4216 N N . TYR A 1 552 ? -18.310 11.586 5.627 1.00 78.00 552 TYR A N 1
ATOM 4217 C CA . TYR A 1 552 ? -17.536 10.391 5.228 1.00 78.00 552 TYR A CA 1
ATOM 4218 C C . TYR A 1 552 ? -17.740 9.936 3.768 1.00 78.00 552 TYR A C 1
ATOM 4220 O O . TYR A 1 552 ? -17.006 9.088 3.275 1.00 78.00 552 TYR A O 1
ATOM 4228 N N . VAL A 1 553 ? -18.714 10.517 3.063 1.00 76.75 553 VAL A N 1
ATOM 4229 C CA . VAL A 1 553 ? -18.978 10.272 1.629 1.00 76.75 553 VAL A CA 1
ATOM 4230 C C . VAL A 1 553 ? -18.687 11.489 0.755 1.00 76.75 553 VAL A C 1
ATOM 4232 O O . VAL A 1 553 ? -18.728 11.409 -0.469 1.00 76.75 553 VAL A O 1
ATOM 4235 N N . ASN A 1 554 ? -18.413 12.644 1.366 1.00 83.19 554 ASN A N 1
ATOM 4236 C CA . ASN A 1 554 ? -18.180 13.885 0.643 1.00 83.19 554 ASN A CA 1
ATOM 4237 C C . ASN A 1 554 ? -16.688 14.033 0.354 1.00 83.19 554 ASN A C 1
ATOM 4239 O O . ASN A 1 554 ? -15.948 14.658 1.113 1.00 83.19 554 ASN A O 1
ATOM 4243 N N . LYS A 1 555 ? -16.268 13.457 -0.773 1.00 80.19 555 LYS A N 1
ATOM 4244 C CA . LYS A 1 555 ? -14.882 13.474 -1.247 1.00 80.19 555 LYS A CA 1
ATOM 4245 C C . LYS A 1 555 ? -14.213 14.848 -1.114 1.00 80.19 555 LYS A C 1
ATOM 4247 O O . LYS A 1 555 ? -13.174 14.949 -0.475 1.00 80.19 555 LYS A O 1
ATOM 4252 N N . SER A 1 556 ? -14.822 15.903 -1.659 1.00 83.19 556 SER A N 1
ATOM 4253 C CA . SER A 1 556 ? -14.217 17.243 -1.674 1.00 83.19 556 SER A CA 1
ATOM 4254 C C . SER A 1 556 ? -14.049 17.845 -0.280 1.00 83.19 556 SER A C 1
ATOM 4256 O O . SER A 1 556 ? -13.109 18.601 -0.046 1.00 83.19 556 SER A O 1
ATOM 4258 N N . TYR A 1 557 ? -14.946 17.513 0.652 1.00 87.62 557 TYR A N 1
ATOM 4259 C CA . TYR A 1 557 ? -14.799 17.932 2.042 1.00 87.62 557 TYR A CA 1
ATOM 4260 C C . TYR A 1 557 ? -13.626 17.211 2.712 1.00 87.62 557 TYR A C 1
ATOM 4262 O O . TYR A 1 557 ? -12.779 17.862 3.319 1.00 87.62 557 TYR A O 1
ATOM 4270 N N . ILE A 1 558 ? -13.549 15.884 2.557 1.00 87.50 558 ILE A N 1
ATOM 4271 C CA . ILE A 1 558 ? -12.470 15.071 3.134 1.00 87.50 558 ILE A CA 1
ATOM 4272 C C . ILE A 1 558 ? -11.114 15.527 2.580 1.00 87.50 558 ILE A C 1
ATOM 4274 O O . ILE A 1 558 ? -10.203 15.795 3.356 1.00 87.50 558 ILE A O 1
ATOM 4278 N N . GLU A 1 559 ? -10.990 15.701 1.260 1.00 82.31 559 GLU A N 1
ATOM 4279 C CA . GLU A 1 559 ? -9.781 16.241 0.619 1.00 82.31 559 GLU A CA 1
ATOM 4280 C C . GLU A 1 559 ? -9.385 17.605 1.203 1.00 82.31 559 GLU A C 1
ATOM 4282 O O . GLU A 1 559 ? -8.209 17.844 1.474 1.00 82.31 559 GLU A O 1
ATOM 4287 N N . GLY A 1 560 ? -10.361 18.493 1.427 1.00 84.88 560 GLY A N 1
ATOM 4288 C CA . GLY A 1 560 ? -10.132 19.809 2.020 1.00 84.88 560 GLY A CA 1
ATOM 4289 C C . GLY A 1 560 ? -9.563 19.735 3.439 1.00 84.88 560 GLY A C 1
ATOM 4290 O O . GLY A 1 560 ? -8.622 20.461 3.753 1.00 84.88 560 GLY A O 1
ATOM 4291 N N . VAL A 1 561 ? -10.087 18.833 4.274 1.00 89.38 561 VAL A N 1
ATOM 4292 C CA . VAL A 1 561 ? -9.561 18.580 5.626 1.00 89.38 561 VAL A CA 1
ATOM 4293 C C . VAL A 1 561 ? -8.148 18.006 5.553 1.00 89.38 561 VAL A C 1
ATOM 4295 O O . VAL A 1 561 ? -7.231 18.536 6.177 1.00 89.38 561 VAL A O 1
ATOM 4298 N N . LEU A 1 562 ? -7.945 16.932 4.787 1.00 87.31 562 LEU A N 1
ATOM 4299 C CA . LEU A 1 562 ? -6.658 16.232 4.730 1.00 87.31 562 LEU A CA 1
ATOM 4300 C C . LEU A 1 562 ? -5.544 17.137 4.190 1.00 87.31 562 LEU A C 1
ATOM 4302 O O . LEU A 1 562 ? -4.456 17.163 4.755 1.00 87.31 562 LEU A O 1
ATOM 4306 N N . LYS A 1 563 ? -5.835 17.949 3.169 1.00 79.75 563 LYS A N 1
ATOM 4307 C CA . LYS A 1 563 ? -4.888 18.915 2.596 1.00 79.75 563 LYS A CA 1
ATOM 4308 C C . LYS A 1 563 ? -4.411 19.973 3.597 1.00 79.75 563 LYS A C 1
ATOM 4310 O O . LYS A 1 563 ? -3.275 20.425 3.509 1.00 79.75 563 LYS A O 1
ATOM 4315 N N . GLU A 1 564 ? -5.273 20.404 4.514 1.00 84.19 564 GLU A N 1
ATOM 4316 C CA . GLU A 1 564 ? -4.916 21.418 5.514 1.00 84.19 564 GLU A CA 1
ATOM 4317 C C . GLU A 1 564 ? -4.260 20.814 6.760 1.00 84.19 564 GLU A C 1
ATOM 4319 O O . GLU A 1 564 ? -3.645 21.548 7.524 1.00 84.19 564 GLU A O 1
ATOM 4324 N N . THR A 1 565 ? -4.392 19.506 6.994 1.00 86.69 565 THR A N 1
ATOM 4325 C CA . THR A 1 565 ? -3.986 18.862 8.257 1.00 86.69 565 THR A CA 1
ATOM 4326 C C . THR A 1 565 ? -2.816 17.894 8.129 1.00 86.69 565 THR A C 1
ATOM 4328 O O . THR A 1 565 ? -2.134 17.637 9.120 1.00 86.69 565 THR A O 1
ATOM 4331 N N . ILE A 1 566 ? -2.561 17.355 6.938 1.00 82.44 566 ILE A N 1
ATOM 4332 C CA . ILE A 1 566 ? -1.459 16.428 6.691 1.00 82.44 566 ILE A CA 1
ATOM 4333 C C . ILE A 1 566 ? -0.359 17.156 5.931 1.00 82.44 566 ILE A C 1
ATOM 4335 O O . ILE A 1 566 ? -0.582 17.779 4.893 1.00 82.44 566 ILE A O 1
ATOM 4339 N N . HIS A 1 567 ? 0.855 17.056 6.457 1.00 74.69 567 HIS A N 1
ATOM 4340 C CA . HIS A 1 567 ? 2.052 17.590 5.851 1.00 74.69 567 HIS A CA 1
ATOM 4341 C C . HIS A 1 567 ? 2.305 16.891 4.516 1.00 74.69 567 HIS A C 1
ATOM 4343 O O . HIS A 1 567 ? 2.643 15.708 4.473 1.00 74.69 567 HIS A O 1
ATOM 4349 N N . GLU A 1 568 ? 2.084 17.649 3.444 1.00 64.50 568 GLU A N 1
ATOM 4350 C CA . GLU A 1 568 ? 2.270 17.310 2.033 1.00 64.50 568 GLU A CA 1
ATOM 4351 C C . GLU A 1 568 ? 2.250 15.809 1.725 1.00 64.50 568 GLU A C 1
ATOM 4353 O O . GLU A 1 568 ? 3.265 15.179 1.439 1.00 64.50 568 GLU A O 1
ATOM 4358 N N . THR A 1 569 ? 1.048 15.242 1.723 1.00 50.72 569 THR A N 1
ATOM 4359 C CA . THR A 1 569 ? 0.747 13.955 1.077 1.00 50.72 569 THR A CA 1
ATOM 4360 C C . THR A 1 569 ? 0.185 14.135 -0.335 1.00 50.72 569 THR A C 1
ATOM 4362 O O . THR A 1 569 ? -0.445 13.217 -0.854 1.00 50.72 569 THR A O 1
ATOM 4365 N N . TYR A 1 570 ? 0.508 15.287 -0.956 1.00 49.69 570 TYR A N 1
ATOM 4366 C CA . TYR A 1 570 ? 0.043 15.921 -2.212 1.00 49.69 570 TYR A CA 1
ATOM 4367 C C . TYR A 1 570 ? -1.034 17.016 -2.050 1.00 49.69 570 TYR A C 1
ATOM 4369 O O . TYR A 1 570 ? -1.661 17.098 -1.008 1.00 49.69 570 TYR A O 1
ATOM 4377 N N . PHE A 1 571 ? -1.204 17.845 -3.105 1.00 49.00 571 PHE A N 1
ATOM 4378 C CA . PHE A 1 571 ? -2.267 18.834 -3.432 1.00 49.00 571 PHE A CA 1
ATOM 4379 C C . PHE A 1 571 ? -1.836 20.323 -3.534 1.00 49.00 571 PHE A C 1
ATOM 4381 O O . PHE A 1 571 ? -1.857 21.064 -2.564 1.00 49.00 571 PHE A O 1
ATOM 4388 N N . ASP A 1 572 ? -1.615 20.756 -4.789 1.00 37.97 572 ASP A N 1
ATOM 4389 C CA . ASP A 1 572 ? -1.637 22.122 -5.369 1.00 37.97 572 ASP A CA 1
ATOM 4390 C C . ASP A 1 572 ? -0.383 23.015 -5.404 1.00 37.97 572 ASP A C 1
ATOM 4392 O O . ASP A 1 572 ? -0.427 24.052 -6.070 1.00 37.97 572 ASP A O 1
ATOM 4396 N N . GLY A 1 573 ? 0.729 22.648 -4.763 1.00 40.19 573 GLY A N 1
ATOM 4397 C CA . GLY A 1 573 ? 1.949 23.470 -4.788 1.00 40.19 573 GLY A CA 1
ATOM 4398 C C . GLY A 1 573 ? 1.777 24.901 -4.239 1.00 40.19 573 GLY A C 1
ATOM 4399 O O . GLY A 1 573 ? 2.692 25.715 -4.363 1.00 40.19 573 GLY A O 1
ATOM 4400 N N . SER A 1 574 ? 0.631 25.236 -3.631 1.00 39.25 574 SER A N 1
ATOM 4401 C CA . SER A 1 574 ? 0.308 26.574 -3.120 1.00 39.25 574 SER A CA 1
ATOM 4402 C C . SER A 1 574 ? 0.671 26.759 -1.644 1.00 39.25 574 SER A C 1
ATOM 4404 O O . SER A 1 574 ? 0.747 27.895 -1.175 1.00 39.25 574 SER A O 1
ATOM 4406 N N . LYS A 1 575 ? 0.981 25.670 -0.925 1.00 42.12 575 LYS A N 1
ATOM 4407 C CA . LYS A 1 575 ? 1.507 25.692 0.450 1.00 42.12 575 LYS A CA 1
ATOM 4408 C C . LYS A 1 575 ? 2.771 24.843 0.610 1.00 42.12 575 LYS A C 1
ATOM 4410 O O . LYS A 1 575 ? 2.882 24.047 1.532 1.00 42.12 575 LYS A O 1
ATOM 4415 N N . ASN A 1 576 ? 3.767 25.111 -0.231 1.00 43.34 576 ASN A N 1
ATOM 4416 C CA . ASN A 1 576 ? 5.126 24.607 -0.042 1.00 43.34 576 ASN A CA 1
ATOM 4417 C C . ASN A 1 576 ? 5.778 25.285 1.180 1.00 43.34 576 ASN A C 1
ATOM 4419 O O . ASN A 1 576 ? 6.535 26.249 1.054 1.00 43.34 576 ASN A O 1
ATOM 4423 N N . SER A 1 577 ? 5.405 24.863 2.390 1.00 42.25 577 SER A N 1
ATOM 4424 C CA . SER A 1 577 ? 5.987 25.406 3.627 1.00 42.25 577 SER A CA 1
ATOM 4425 C C . SER A 1 577 ? 7.278 24.686 4.030 1.00 42.25 577 SER A C 1
ATOM 4427 O O . SER A 1 577 ? 8.063 25.239 4.804 1.00 42.25 577 SER A O 1
ATOM 4429 N N . CYS A 1 578 ? 7.549 23.495 3.477 1.00 52.16 578 CYS A N 1
ATOM 4430 C CA . CYS A 1 578 ? 8.743 22.712 3.788 1.00 52.16 578 CYS A CA 1
ATOM 4431 C C . CYS A 1 578 ? 9.547 22.339 2.535 1.00 52.16 578 CYS A C 1
ATOM 4433 O O . CYS A 1 578 ? 9.739 21.173 2.217 1.00 52.16 578 CYS A O 1
ATOM 4435 N N . THR A 1 579 ? 10.115 23.341 1.859 1.00 50.72 579 THR A N 1
ATOM 4436 C CA . THR A 1 579 ? 11.047 23.120 0.735 1.00 50.72 579 THR A CA 1
ATOM 4437 C C . THR A 1 579 ? 12.340 22.407 1.156 1.00 50.72 579 THR A C 1
ATOM 4439 O O . THR A 1 579 ? 12.995 21.772 0.340 1.00 50.72 579 THR A O 1
ATOM 4442 N N . THR A 1 580 ? 12.710 22.496 2.438 1.00 57.34 580 THR A N 1
ATOM 4443 C CA . THR A 1 580 ? 13.781 21.715 3.076 1.00 57.34 580 THR A CA 1
ATOM 4444 C C . THR A 1 580 ? 13.474 21.574 4.564 1.00 57.34 580 THR A C 1
ATOM 4446 O O . THR A 1 580 ? 13.373 22.585 5.268 1.00 57.34 580 THR A O 1
ATOM 4449 N N . CYS A 1 581 ? 13.384 20.344 5.070 1.00 66.12 581 CYS A N 1
ATOM 4450 C CA . CYS A 1 581 ? 13.371 20.108 6.509 1.00 66.12 581 CYS A CA 1
ATOM 4451 C C . CYS A 1 581 ? 14.642 20.693 7.146 1.00 66.12 581 CYS A C 1
ATOM 4453 O O . CYS A 1 581 ? 15.752 20.519 6.638 1.00 66.12 581 CYS A O 1
ATOM 4455 N N . LYS A 1 582 ? 14.496 21.383 8.280 1.00 77.25 582 LYS A N 1
ATOM 4456 C CA . LYS A 1 582 ? 15.645 21.699 9.135 1.00 77.25 582 LYS A CA 1
ATOM 4457 C C . LYS A 1 582 ? 15.961 20.463 9.966 1.00 77.25 582 LYS A C 1
ATOM 4459 O O . LYS A 1 582 ? 15.049 19.784 10.433 1.00 77.25 582 LYS A O 1
ATOM 4464 N N . TYR A 1 583 ? 17.248 20.187 10.138 1.00 80.44 583 TYR A N 1
ATOM 4465 C CA . TYR A 1 583 ? 17.725 19.030 10.885 1.00 80.44 583 TYR A CA 1
ATOM 4466 C C . TYR A 1 583 ? 18.632 19.475 12.019 1.00 80.44 583 TYR A C 1
ATOM 4468 O O . TYR A 1 583 ? 19.414 20.416 11.863 1.00 80.44 583 TYR A O 1
ATOM 4476 N N . THR A 1 584 ? 18.545 18.767 13.134 1.00 85.69 584 THR A N 1
ATOM 4477 C CA . THR A 1 584 ? 19.508 18.823 14.227 1.00 85.69 584 THR A CA 1
ATOM 4478 C C . THR A 1 584 ? 20.298 17.523 14.260 1.00 85.69 584 THR A C 1
ATOM 4480 O O . THR A 1 584 ? 19.757 16.440 14.031 1.00 85.69 584 THR A O 1
ATOM 4483 N N . GLU A 1 585 ? 21.596 17.634 14.522 1.00 88.69 585 GLU A N 1
ATOM 4484 C CA . GLU A 1 585 ? 22.432 16.475 14.821 1.00 88.69 585 GLU A CA 1
ATOM 4485 C C . GLU A 1 585 ? 22.149 16.025 16.255 1.00 88.69 585 GLU A C 1
ATOM 4487 O O . GLU A 1 585 ? 22.100 16.836 17.183 1.00 88.69 585 GLU A O 1
ATOM 4492 N N . THR A 1 586 ? 21.929 14.730 16.433 1.00 81.38 586 THR A N 1
ATOM 4493 C CA . THR A 1 586 ? 21.727 14.098 17.734 1.00 81.38 586 THR A CA 1
ATOM 4494 C C . THR A 1 586 ? 22.483 12.775 17.791 1.00 81.38 586 THR A C 1
ATOM 4496 O O . THR A 1 586 ? 22.986 12.295 16.776 1.00 81.38 586 THR A O 1
ATOM 4499 N N . THR A 1 587 ? 22.603 12.196 18.980 1.00 78.25 587 THR A N 1
ATOM 4500 C CA . THR A 1 587 ? 23.308 10.930 19.185 1.00 78.25 587 THR A CA 1
ATOM 4501 C C . THR A 1 587 ? 22.314 9.888 19.667 1.00 78.25 587 THR A C 1
ATOM 4503 O O . THR A 1 587 ? 21.728 10.052 20.735 1.00 78.25 587 THR A O 1
ATOM 4506 N N . VAL A 1 588 ? 22.156 8.814 18.896 1.00 70.81 588 VAL A N 1
ATOM 4507 C CA . VAL A 1 588 ? 21.350 7.637 19.250 1.00 70.81 588 VAL A CA 1
ATOM 4508 C C . VAL A 1 588 ? 22.280 6.429 19.208 1.00 70.81 588 VAL A C 1
ATOM 4510 O O . VAL A 1 588 ? 23.029 6.261 18.248 1.00 70.81 588 VAL A O 1
ATOM 4513 N N . ASP A 1 589 ? 22.320 5.649 20.290 1.00 71.94 589 ASP A N 1
ATOM 4514 C CA . ASP A 1 589 ? 23.184 4.464 20.438 1.00 71.94 589 ASP A CA 1
ATOM 4515 C C . ASP A 1 589 ? 24.666 4.704 20.092 1.00 71.94 589 ASP A C 1
ATOM 4517 O O . ASP A 1 589 ? 25.345 3.885 19.470 1.00 71.94 589 ASP A O 1
ATOM 4521 N N . GLY A 1 590 ? 25.184 5.876 20.475 1.00 74.94 590 GLY A N 1
ATOM 4522 C CA . GLY A 1 590 ? 26.577 6.266 20.232 1.00 74.94 590 GLY A CA 1
ATOM 4523 C C . GLY A 1 590 ? 26.902 6.650 18.782 1.00 74.94 590 GLY A C 1
ATOM 4524 O O . GLY A 1 590 ? 28.063 6.932 18.489 1.00 74.94 590 GLY A O 1
ATOM 4525 N N . LYS A 1 591 ? 25.910 6.701 17.883 1.00 77.75 591 LYS A N 1
ATOM 4526 C CA . LYS A 1 591 ? 26.059 7.157 16.493 1.00 77.75 591 LYS A CA 1
ATOM 4527 C C . LYS A 1 591 ? 25.417 8.527 16.302 1.00 77.75 591 LYS A C 1
ATOM 4529 O O . LYS A 1 591 ? 24.322 8.785 16.799 1.00 77.75 591 LYS A O 1
ATOM 4534 N N . THR A 1 592 ? 26.092 9.401 15.556 1.00 82.12 592 THR A N 1
ATOM 4535 C CA . THR A 1 592 ? 25.506 10.668 15.108 1.00 82.12 592 THR A CA 1
ATOM 4536 C C . THR A 1 592 ? 24.417 10.379 14.082 1.00 82.12 592 THR A C 1
ATOM 4538 O O . THR A 1 592 ? 24.670 9.726 13.071 1.00 82.12 592 THR A O 1
ATOM 4541 N N . VAL A 1 593 ? 23.217 10.877 14.350 1.00 84.44 593 VAL A N 1
ATOM 4542 C CA . VAL A 1 593 ? 22.054 10.803 13.467 1.00 84.44 593 VAL A CA 1
ATOM 4543 C C . VAL A 1 593 ? 21.444 12.194 13.304 1.00 84.44 593 VAL A C 1
ATOM 4545 O O . VAL A 1 593 ? 21.638 13.090 14.127 1.00 84.44 593 VAL A O 1
ATOM 4548 N N . TYR A 1 594 ? 20.694 12.384 12.230 1.00 81.00 594 TYR A N 1
ATOM 4549 C CA . TYR A 1 594 ? 19.986 13.615 11.913 1.00 81.00 594 TYR A CA 1
ATOM 4550 C C . TYR A 1 594 ? 18.510 13.452 12.257 1.00 81.00 594 TYR A C 1
ATOM 4552 O O . TYR A 1 594 ? 17.880 12.488 11.827 1.00 81.00 594 TYR A O 1
ATOM 4560 N N . LYS A 1 595 ? 17.943 14.407 12.996 1.00 82.81 595 LYS A N 1
ATOM 4561 C CA . LYS A 1 595 ? 16.512 14.451 13.314 1.00 82.81 595 LYS A CA 1
ATOM 4562 C C . LYS A 1 595 ? 15.889 15.722 12.755 1.00 82.81 595 LYS A C 1
ATOM 4564 O O . LYS A 1 595 ? 16.484 16.794 12.847 1.00 82.81 595 LYS A O 1
ATOM 4569 N N . CYS A 1 596 ? 14.705 15.613 12.157 1.00 80.12 596 CYS A N 1
ATOM 4570 C CA . CYS A 1 596 ? 13.963 16.785 11.703 1.00 80.12 596 CYS A CA 1
ATOM 4571 C C . CYS A 1 596 ? 13.541 17.655 12.902 1.00 80.12 596 CYS A C 1
ATOM 4573 O O . CYS A 1 596 ? 13.198 17.144 13.964 1.00 80.12 596 CYS A O 1
ATOM 4575 N N . THR A 1 597 ? 13.539 18.980 12.742 1.00 79.12 597 THR A N 1
ATOM 4576 C CA . THR A 1 597 ? 13.067 19.904 13.787 1.00 79.12 597 THR A CA 1
ATOM 4577 C C . THR A 1 597 ? 11.546 19.969 13.906 1.00 79.12 597 THR A C 1
ATOM 4579 O O . THR A 1 597 ? 11.056 20.624 14.822 1.00 79.12 597 THR A O 1
ATOM 4582 N N . ASN A 1 598 ? 10.795 19.380 12.969 1.00 77.50 598 ASN A N 1
ATOM 4583 C CA . ASN A 1 598 ? 9.344 19.275 13.094 1.00 77.50 598 ASN A CA 1
ATOM 4584 C C . ASN A 1 598 ? 9.026 18.334 14.278 1.00 77.50 598 ASN A C 1
ATOM 4586 O O . ASN A 1 598 ? 9.482 17.190 14.248 1.00 77.50 598 ASN A O 1
ATOM 4590 N N . PRO A 1 599 ? 8.288 18.785 15.312 1.00 76.25 599 PRO A N 1
ATOM 4591 C CA . PRO A 1 599 ? 7.986 17.966 16.488 1.00 76.25 599 PRO A CA 1
ATOM 4592 C C . PRO A 1 599 ? 7.185 16.696 16.170 1.00 76.25 599 PRO A C 1
ATOM 4594 O O . PRO A 1 599 ? 7.337 15.701 16.880 1.00 76.25 599 PRO A O 1
ATOM 4597 N N . ASP A 1 600 ? 6.390 16.707 15.098 1.00 75.81 600 ASP A N 1
ATOM 4598 C CA . ASP A 1 600 ? 5.575 15.562 14.680 1.00 75.81 600 ASP A CA 1
ATOM 4599 C C . ASP A 1 600 ? 6.407 14.502 13.930 1.00 75.81 600 ASP A C 1
ATOM 4601 O O . ASP A 1 600 ? 5.990 13.353 13.781 1.00 75.81 600 ASP A O 1
ATOM 4605 N N . HIS A 1 601 ? 7.629 14.854 13.514 1.00 77.75 601 HIS A N 1
ATOM 4606 C CA . HIS A 1 601 ? 8.558 13.954 12.842 1.00 77.75 601 HIS A CA 1
ATOM 4607 C C . HIS A 1 601 ? 9.393 13.157 13.858 1.00 77.75 601 HIS A C 1
ATOM 4609 O O . HIS A 1 601 ? 10.264 13.700 14.546 1.00 77.75 601 HIS A O 1
ATOM 4615 N N . TYR A 1 602 ? 9.172 11.843 13.929 1.00 76.88 602 TYR A N 1
ATOM 4616 C CA . TYR A 1 602 ? 9.867 10.970 14.885 1.00 76.88 602 TYR A CA 1
ATOM 4617 C C . TYR A 1 602 ? 11.093 10.239 14.317 1.00 76.88 602 TYR A C 1
ATOM 4619 O O . TYR A 1 602 ? 11.942 9.841 15.116 1.00 76.88 602 TYR A O 1
ATOM 4627 N N . ASP A 1 603 ? 11.225 10.090 12.993 1.00 76.50 603 ASP A N 1
ATOM 4628 C CA . ASP A 1 603 ? 12.341 9.344 12.398 1.00 76.50 603 ASP A CA 1
ATOM 4629 C C . ASP A 1 603 ? 13.695 10.038 12.602 1.00 76.50 603 ASP A C 1
ATOM 4631 O O . ASP A 1 603 ? 13.813 11.266 12.724 1.00 76.50 603 ASP A O 1
ATOM 4635 N N . THR A 1 604 ? 14.741 9.214 12.610 1.00 76.56 604 THR A N 1
ATOM 4636 C CA . THR A 1 604 ? 16.137 9.656 12.602 1.00 76.56 604 THR A CA 1
ATOM 4637 C C . THR A 1 604 ? 16.862 9.059 11.406 1.00 76.56 604 THR A C 1
ATOM 4639 O O . THR A 1 604 ? 16.550 7.957 10.962 1.00 76.56 604 THR A O 1
ATOM 4642 N N . TYR A 1 605 ? 17.837 9.792 10.878 1.00 75.31 605 TYR A N 1
ATOM 4643 C CA . TYR A 1 605 ? 18.525 9.438 9.641 1.00 75.31 605 TYR A CA 1
ATOM 4644 C C . TYR A 1 605 ? 20.029 9.351 9.875 1.00 75.31 605 TYR A C 1
ATOM 4646 O O . TYR A 1 605 ? 20.629 10.261 10.445 1.00 75.31 605 TYR A O 1
ATOM 4654 N N . SER A 1 606 ? 20.669 8.286 9.395 1.00 75.00 606 SER A N 1
ATOM 4655 C CA . SER A 1 606 ? 22.130 8.129 9.469 1.00 75.00 606 SER A CA 1
ATOM 4656 C C . SER A 1 606 ? 22.885 9.175 8.644 1.00 75.00 606 SER A C 1
ATOM 4658 O O . SER A 1 606 ? 24.024 9.515 8.947 1.00 75.00 606 SER A O 1
ATOM 4660 N N . THR A 1 607 ? 22.250 9.694 7.597 1.00 77.50 607 THR A N 1
ATOM 4661 C CA . THR A 1 607 ? 22.760 10.766 6.740 1.00 77.50 607 THR A CA 1
ATOM 4662 C C . THR A 1 607 ? 21.705 11.847 6.621 1.00 77.50 607 THR A C 1
ATOM 4664 O O . THR A 1 607 ? 20.520 11.535 6.525 1.00 77.50 607 THR A O 1
ATOM 4667 N N . LYS A 1 608 ? 22.123 13.115 6.592 1.00 79.56 608 LYS A N 1
ATOM 4668 C CA . LYS A 1 608 ? 21.204 14.239 6.417 1.00 79.56 608 LYS A CA 1
ATOM 4669 C C . LYS A 1 608 ? 20.445 14.088 5.090 1.00 79.56 608 LYS A C 1
ATOM 4671 O O . LYS A 1 608 ? 21.099 14.094 4.048 1.00 79.56 608 LYS A O 1
ATOM 4676 N N . PRO A 1 609 ? 19.106 13.984 5.103 1.00 69.88 609 PRO A N 1
ATOM 4677 C CA . PRO A 1 609 ? 18.346 13.887 3.865 1.00 69.88 609 PRO A CA 1
ATOM 4678 C C . PRO A 1 609 ? 18.455 15.174 3.035 1.00 69.88 609 PRO A C 1
ATOM 4680 O O . PRO A 1 609 ? 18.466 16.283 3.577 1.00 69.88 609 PRO A O 1
ATOM 4683 N N . GLU A 1 610 ? 18.525 15.012 1.714 1.00 62.25 610 GLU A N 1
ATOM 4684 C CA . GLU A 1 610 ? 18.642 16.115 0.747 1.00 62.25 610 GLU A CA 1
ATOM 4685 C C . GLU A 1 610 ? 17.281 16.736 0.384 1.00 62.25 610 GLU A C 1
ATOM 4687 O O . GLU A 1 610 ? 17.226 17.857 -0.119 1.00 62.25 610 GLU A O 1
ATOM 4692 N N . THR A 1 611 ? 16.181 16.043 0.691 1.00 62.50 611 THR A N 1
ATOM 4693 C CA . THR A 1 611 ? 14.798 16.465 0.424 1.00 62.50 611 THR A CA 1
ATOM 4694 C C . THR A 1 611 ? 13.966 16.547 1.709 1.00 62.50 611 THR A C 1
ATOM 4696 O O . THR A 1 611 ? 14.402 16.153 2.798 1.00 62.50 611 THR A O 1
ATOM 4699 N N . CYS A 1 612 ? 12.760 17.116 1.604 1.00 66.25 612 CYS A N 1
ATOM 4700 C CA . CYS A 1 612 ? 11.781 17.090 2.685 1.00 66.25 612 CYS A CA 1
ATOM 4701 C C . CYS A 1 612 ? 11.330 15.648 2.964 1.00 66.25 612 CYS A C 1
ATOM 4703 O O . CYS A 1 612 ? 10.952 14.919 2.052 1.00 66.25 612 CYS A O 1
ATOM 4705 N N . VAL A 1 613 ? 11.354 15.256 4.237 1.00 70.88 613 VAL A N 1
ATOM 4706 C CA . VAL A 1 613 ? 10.951 13.923 4.718 1.00 70.88 613 VAL A CA 1
ATOM 4707 C C . VAL A 1 613 ? 9.653 13.957 5.527 1.00 70.88 613 VAL A C 1
ATOM 4709 O O . VAL A 1 613 ? 9.199 12.925 6.005 1.00 70.88 613 VAL A O 1
ATOM 4712 N N . CYS A 1 614 ? 9.053 15.137 5.701 1.00 74.31 614 CYS A N 1
ATOM 4713 C CA . CYS A 1 614 ? 7.818 15.321 6.464 1.00 74.31 614 CYS A CA 1
ATOM 4714 C C . CYS A 1 614 ? 6.549 15.007 5.654 1.00 74.31 614 CYS A C 1
ATOM 4716 O O . CYS A 1 614 ? 5.456 15.102 6.200 1.00 74.31 614 CYS A O 1
ATOM 4718 N N . ALA A 1 615 ? 6.664 14.621 4.383 1.00 75.44 615 ALA A N 1
ATOM 4719 C CA . ALA A 1 615 ? 5.527 14.168 3.586 1.00 75.44 615 ALA A CA 1
ATOM 4720 C C . ALA A 1 615 ? 4.869 12.939 4.237 1.00 75.44 615 ALA A C 1
ATOM 4722 O O . ALA A 1 615 ? 5.532 11.916 4.449 1.00 75.44 615 ALA A O 1
ATOM 4723 N N . GLY A 1 616 ? 3.581 13.020 4.566 1.00 78.69 616 GLY A N 1
ATOM 4724 C CA . GLY A 1 616 ? 2.878 11.954 5.288 1.00 78.69 616 GLY A CA 1
ATOM 4725 C C . GLY A 1 616 ? 2.343 12.348 6.649 1.00 78.69 616 GLY A C 1
ATOM 4726 O O . GLY A 1 616 ? 1.323 11.811 7.068 1.00 78.69 616 GLY A O 1
ATOM 4727 N N . TYR A 1 617 ? 3.059 13.203 7.372 1.00 81.69 617 TYR A N 1
ATOM 4728 C CA . TYR A 1 617 ? 2.829 13.372 8.805 1.00 81.69 617 TYR A CA 1
ATOM 4729 C C . TYR A 1 617 ? 1.591 14.216 9.068 1.00 81.69 617 TYR A C 1
ATOM 4731 O O . TYR A 1 617 ? 1.404 15.252 8.441 1.00 81.69 617 TYR A O 1
ATOM 4739 N N . VAL A 1 618 ? 0.773 13.813 10.034 1.00 87.06 618 VAL A N 1
ATOM 4740 C CA . VAL A 1 618 ? -0.286 14.684 10.551 1.00 87.06 618 VAL A CA 1
ATOM 4741 C C . VAL A 1 618 ? 0.373 15.848 11.293 1.00 87.06 618 VAL A C 1
ATOM 4743 O O . VAL A 1 618 ? 1.127 15.622 12.236 1.00 87.06 618 VAL A O 1
ATOM 4746 N N . ASP A 1 619 ? 0.117 17.078 10.849 1.00 85.88 619 ASP A N 1
ATOM 4747 C CA . ASP A 1 619 ? 0.656 18.293 11.462 1.00 85.88 619 ASP A CA 1
ATOM 4748 C C . ASP A 1 619 ? -0.298 18.757 12.563 1.00 85.88 619 ASP A C 1
ATOM 4750 O O . ASP A 1 619 ? -1.375 19.304 12.303 1.00 85.88 619 ASP A O 1
ATOM 4754 N N . THR A 1 620 ? 0.101 18.537 13.813 1.00 87.12 620 THR A N 1
ATOM 4755 C CA . THR A 1 620 ? -0.737 18.826 14.984 1.00 87.12 620 THR A CA 1
ATOM 4756 C C . THR A 1 620 ? -1.040 20.321 15.132 1.00 87.12 620 THR A C 1
ATOM 4758 O O . THR A 1 620 ? -2.130 20.702 15.581 1.00 87.12 620 THR A O 1
ATOM 4761 N N . GLY A 1 621 ? -0.121 21.189 14.700 1.00 87.50 621 GLY A N 1
ATOM 4762 C CA . GLY A 1 621 ? -0.320 22.636 14.673 1.00 87.50 621 GLY A CA 1
ATOM 4763 C C . GLY A 1 621 ? -1.369 23.044 13.641 1.00 87.50 621 GLY A C 1
ATOM 4764 O O . GLY A 1 621 ? -2.279 23.820 13.951 1.00 87.50 621 GLY A O 1
ATOM 4765 N N . SER A 1 622 ? -1.283 22.478 12.439 1.00 88.31 622 SER A N 1
ATOM 4766 C CA . SER A 1 622 ? -2.240 22.733 11.359 1.00 88.31 622 SER A CA 1
ATOM 4767 C C . SER A 1 622 ? -3.627 22.157 11.666 1.00 88.31 622 SER A C 1
ATOM 4769 O O . SER A 1 622 ? -4.632 22.835 11.449 1.00 88.31 622 SER A O 1
ATOM 4771 N N . VAL A 1 623 ? -3.698 20.979 12.296 1.00 91.88 623 VAL A N 1
ATOM 4772 C CA . VAL A 1 623 ? -4.946 20.421 12.847 1.00 91.88 623 VAL A CA 1
ATOM 4773 C C . VAL A 1 623 ? -5.583 21.378 13.848 1.00 91.88 623 VAL A C 1
ATOM 4775 O O . VAL A 1 623 ? -6.768 21.692 13.734 1.00 91.88 623 VAL A O 1
ATOM 4778 N N . THR A 1 624 ? -4.807 21.878 14.812 1.00 92.69 624 THR A N 1
ATOM 4779 C CA . THR A 1 624 ? -5.316 22.794 15.84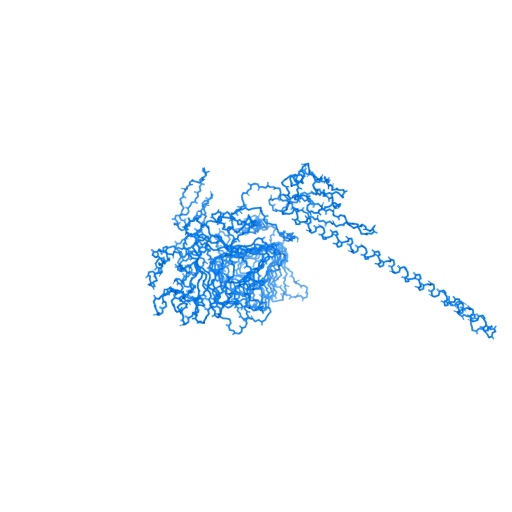2 1.00 92.69 624 THR A CA 1
ATOM 4780 C C . THR A 1 624 ? -5.861 24.082 15.217 1.00 92.69 624 THR A C 1
ATOM 4782 O O . THR A 1 624 ? -6.935 24.555 15.594 1.00 92.69 624 THR A O 1
ATOM 4785 N N . ALA A 1 625 ? -5.158 24.635 14.224 1.00 91.44 625 ALA A N 1
ATOM 4786 C CA . ALA A 1 625 ? -5.601 25.821 13.494 1.00 91.44 625 ALA A CA 1
ATOM 4787 C C . ALA A 1 625 ? -6.879 25.562 12.673 1.00 91.44 625 ALA A C 1
ATOM 4789 O O . ALA A 1 625 ? -7.802 26.386 12.677 1.00 91.44 625 ALA A O 1
ATOM 4790 N N . TYR A 1 626 ? -6.963 24.411 12.001 1.00 92.44 626 TYR A N 1
ATOM 4791 C CA . TYR A 1 626 ? -8.151 24.007 11.255 1.00 92.44 626 TYR A CA 1
ATOM 4792 C C . TYR A 1 626 ? -9.359 23.856 12.187 1.00 92.44 626 TYR A C 1
ATOM 4794 O O . TYR A 1 626 ? -10.392 24.484 11.952 1.00 92.44 626 TYR A O 1
ATOM 4802 N N . ALA A 1 627 ? -9.210 23.110 13.285 1.00 94.50 627 ALA A N 1
ATOM 4803 C CA . ALA A 1 627 ? -10.273 22.895 14.261 1.00 94.50 627 ALA A CA 1
ATOM 4804 C C . ALA A 1 627 ? -10.774 24.221 14.857 1.00 94.50 627 ALA A C 1
ATOM 4806 O O . ALA A 1 627 ? -11.978 24.480 14.867 1.00 94.50 627 ALA A O 1
ATOM 4807 N N . ALA A 1 628 ? -9.860 25.115 15.253 1.00 94.69 628 ALA A N 1
ATOM 4808 C CA . ALA A 1 628 ? -10.211 26.429 15.788 1.00 94.69 628 ALA A CA 1
ATOM 4809 C C . ALA A 1 628 ? -10.960 27.308 14.769 1.00 94.69 628 ALA A C 1
ATOM 4811 O O . ALA A 1 628 ? -11.944 27.958 15.124 1.00 94.69 628 ALA A O 1
ATOM 4812 N N . SER A 1 629 ? -10.532 27.315 13.501 1.00 95.19 629 SER A N 1
ATOM 4813 C CA . SER A 1 629 ? -11.182 28.113 12.446 1.00 95.19 629 SER A CA 1
ATOM 4814 C C . SER A 1 629 ? -12.579 27.611 12.062 1.00 95.19 629 SER A C 1
ATOM 4816 O O . SER A 1 629 ? -13.387 28.399 11.570 1.00 95.19 629 SER A O 1
ATOM 4818 N N . HIS A 1 630 ? -12.887 26.342 12.339 1.00 93.44 630 HIS A N 1
ATOM 4819 C CA . HIS A 1 630 ? -14.183 25.719 12.055 1.00 93.44 630 HIS A CA 1
ATOM 4820 C C . HIS A 1 630 ? -15.044 25.493 13.311 1.00 93.44 630 HIS A C 1
ATOM 4822 O O . HIS A 1 630 ? -16.146 24.958 13.205 1.00 93.44 630 HIS A O 1
ATOM 4828 N N . GLY A 1 631 ? -14.578 25.916 14.493 1.00 93.88 631 GLY A N 1
ATOM 4829 C CA . GLY A 1 631 ? -15.305 25.754 15.757 1.00 93.88 631 GLY A CA 1
ATOM 4830 C C . GLY A 1 631 ? -15.467 24.294 16.196 1.00 93.88 631 GLY A C 1
ATOM 4831 O O . GLY A 1 631 ? -16.483 23.948 16.797 1.00 93.88 631 GLY A O 1
ATOM 4832 N N . ILE A 1 632 ? -14.499 23.439 15.865 1.00 94.00 632 ILE A N 1
ATOM 4833 C CA . ILE A 1 632 ? -14.499 22.010 16.189 1.00 94.00 632 ILE A CA 1
ATOM 4834 C C . ILE A 1 632 ? -13.810 21.808 17.542 1.00 94.00 632 ILE A C 1
ATOM 4836 O O . ILE A 1 632 ? -12.657 22.203 17.719 1.00 94.00 632 ILE A O 1
ATOM 4840 N N . ASP A 1 633 ? -14.510 21.179 18.489 1.00 91.81 633 ASP A N 1
ATOM 4841 C CA . ASP A 1 633 ? -13.924 20.734 19.754 1.00 91.81 633 ASP A CA 1
ATOM 4842 C C . ASP A 1 633 ? -13.323 19.337 19.577 1.00 91.81 633 ASP A C 1
ATOM 4844 O O . ASP A 1 633 ? -14.030 18.372 19.299 1.00 91.81 633 ASP A O 1
ATOM 4848 N N . MET A 1 634 ? -12.004 19.244 19.736 1.00 92.38 634 MET A N 1
ATOM 4849 C CA . MET A 1 634 ? -11.238 18.002 19.603 1.00 92.38 634 MET A CA 1
ATOM 4850 C C . MET A 1 634 ? -11.130 17.239 20.932 1.00 92.38 634 MET A C 1
ATOM 4852 O O . MET A 1 634 ? -10.279 16.363 21.080 1.00 92.38 634 MET A O 1
ATOM 4856 N N . THR A 1 635 ? -11.943 17.593 21.927 1.00 92.50 635 THR A N 1
ATOM 4857 C CA . THR A 1 635 ? -11.915 16.981 23.254 1.00 92.50 635 THR A CA 1
ATOM 4858 C C . THR A 1 635 ? -12.827 15.755 23.318 1.00 92.50 635 THR A C 1
ATOM 4860 O O . THR A 1 635 ? -13.961 15.759 22.844 1.00 92.50 635 THR A O 1
ATOM 4863 N N . TYR A 1 636 ? -12.354 14.694 23.963 1.00 91.56 636 TYR A N 1
ATOM 4864 C CA . TYR A 1 636 ? -13.172 13.554 24.372 1.00 91.56 636 TYR A CA 1
ATOM 4865 C C . TYR A 1 636 ? -12.797 13.163 25.796 1.00 91.56 636 TYR A C 1
ATOM 4867 O O . TYR A 1 636 ? -11.611 13.099 26.123 1.00 91.56 636 TYR A O 1
ATOM 4875 N N . GLU A 1 637 ? -13.801 12.978 26.657 1.00 87.25 637 GLU A N 1
ATOM 4876 C CA . GLU A 1 637 ? -13.612 12.683 28.088 1.00 87.25 637 GLU A CA 1
ATOM 4877 C C . GLU A 1 637 ? -12.630 13.648 28.793 1.00 87.25 637 GLU A C 1
ATOM 4879 O O . GLU A 1 637 ? -11.833 13.272 29.651 1.00 87.25 637 GLU A O 1
ATOM 4884 N N . GLY A 1 638 ? -12.669 14.930 28.409 1.00 85.81 638 GLY A N 1
ATOM 4885 C CA . GLY A 1 638 ? -11.824 15.981 28.985 1.00 85.81 638 GLY A CA 1
ATOM 4886 C C . GLY A 1 638 ? -10.366 15.984 28.512 1.00 85.81 638 GLY A C 1
ATOM 4887 O O . GLY A 1 638 ? -9.570 16.766 29.033 1.00 85.81 638 GLY A O 1
ATOM 4888 N N . LYS A 1 639 ? -10.001 15.147 27.532 1.00 89.94 639 LYS A N 1
ATOM 4889 C CA . LYS A 1 639 ? -8.660 15.098 26.934 1.00 89.94 639 LYS A CA 1
ATOM 4890 C C . LYS A 1 639 ? -8.694 15.504 25.466 1.00 89.94 639 LYS A C 1
ATOM 4892 O O . LYS A 1 639 ? -9.618 15.143 24.744 1.00 89.94 639 LYS A O 1
ATOM 4897 N N . SER A 1 640 ? -7.661 16.216 25.025 1.00 91.06 640 SER A N 1
ATOM 4898 C CA . SER A 1 640 ? -7.446 16.512 23.606 1.00 91.06 640 SER A CA 1
ATOM 4899 C C . SER A 1 640 ? -7.169 15.222 22.835 1.00 91.06 640 SER A C 1
ATOM 4901 O O . SER A 1 640 ? -6.331 14.435 23.261 1.00 91.06 640 SER A O 1
ATOM 4903 N N . GLN A 1 641 ? -7.828 15.040 21.694 1.00 93.31 641 GLN A N 1
ATOM 4904 C CA . GLN A 1 641 ? -7.702 13.858 20.844 1.00 93.31 641 GLN A CA 1
ATOM 4905 C C . GLN A 1 641 ? -7.138 14.249 19.479 1.00 93.31 641 GLN A C 1
ATOM 4907 O O . GLN A 1 641 ? -7.879 14.599 18.558 1.00 93.31 641 GLN A O 1
ATOM 4912 N N . MET A 1 642 ? -5.814 14.205 19.336 1.00 92.19 642 MET A N 1
ATOM 4913 C CA . MET A 1 642 ? -5.179 14.554 18.066 1.00 92.19 642 MET A CA 1
ATOM 4914 C C . MET A 1 642 ? -5.311 13.403 17.061 1.00 92.19 642 MET A C 1
ATOM 4916 O O . MET A 1 642 ? -5.068 12.253 17.415 1.00 92.19 642 MET A O 1
ATOM 4920 N N . PRO A 1 643 ? -5.723 13.673 15.812 1.00 94.00 643 PRO A N 1
ATOM 4921 C CA . PRO A 1 643 ? -5.862 12.642 14.794 1.00 94.00 643 PRO A CA 1
ATOM 4922 C C . PRO A 1 643 ? -4.527 11.939 14.523 1.00 94.00 643 PRO A C 1
ATOM 4924 O O . PRO A 1 643 ? -3.480 12.573 14.422 1.00 94.00 643 PRO A O 1
ATOM 4927 N N . ASN A 1 644 ? -4.583 10.622 14.361 1.00 92.12 644 ASN A N 1
ATOM 4928 C CA . ASN A 1 644 ? -3.468 9.787 13.928 1.00 92.12 644 ASN A CA 1
ATOM 4929 C C . ASN A 1 644 ? -4.006 8.627 13.070 1.00 92.12 644 ASN A C 1
ATOM 4931 O O . ASN A 1 644 ? -5.219 8.482 12.897 1.00 92.12 644 ASN A O 1
ATOM 4935 N N . VAL A 1 645 ? -3.106 7.834 12.492 1.00 91.62 645 VAL A N 1
ATOM 4936 C CA . VAL A 1 645 ? -3.435 6.648 11.677 1.00 91.62 645 VAL A CA 1
ATOM 4937 C C . VAL A 1 645 ? -2.744 5.397 12.231 1.00 91.62 645 VAL A C 1
ATOM 4939 O O . VAL A 1 645 ? -2.349 4.507 11.485 1.00 91.62 645 VAL A O 1
ATOM 4942 N N . ASN A 1 646 ? -2.572 5.332 13.556 1.00 90.88 646 ASN A N 1
ATOM 4943 C CA . ASN A 1 646 ? -1.870 4.246 14.248 1.00 90.88 646 ASN A CA 1
ATOM 4944 C C . ASN A 1 646 ? -2.777 3.024 14.457 1.00 90.88 646 ASN A C 1
ATOM 4946 O O . ASN A 1 646 ? -2.887 2.493 15.559 1.00 90.88 646 ASN A O 1
ATOM 4950 N N . ILE A 1 647 ? -3.476 2.609 13.409 1.00 93.00 647 ILE A N 1
ATOM 4951 C CA . ILE A 1 647 ? -4.322 1.419 13.409 1.00 93.00 647 ILE A CA 1
ATOM 4952 C C . ILE A 1 647 ? -3.721 0.472 12.388 1.00 93.00 647 ILE A C 1
ATOM 4954 O O . ILE A 1 647 ? -3.559 0.861 11.238 1.00 93.00 647 ILE A O 1
ATOM 4958 N N . TRP A 1 648 ? -3.392 -0.746 12.794 1.00 90.94 648 TRP A N 1
ATOM 4959 C CA . TRP A 1 648 ? -2.780 -1.758 11.943 1.00 90.94 648 TRP A CA 1
ATOM 4960 C C . TRP A 1 648 ? -3.660 -2.991 11.930 1.00 90.94 648 TRP A C 1
ATOM 4962 O O . TRP A 1 648 ? -3.814 -3.636 12.957 1.00 90.94 648 TRP A O 1
ATOM 4972 N N . VAL A 1 649 ? -4.244 -3.310 10.782 1.00 92.31 649 VAL A N 1
ATOM 4973 C CA . VAL A 1 649 ? -4.906 -4.593 10.546 1.00 92.31 649 VAL A CA 1
ATOM 4974 C C . VAL A 1 649 ? -3.868 -5.520 9.940 1.00 92.31 649 VAL A C 1
ATOM 4976 O O . VAL A 1 649 ? -3.377 -5.258 8.842 1.00 92.31 649 VAL A O 1
ATOM 4979 N N . GLU A 1 650 ? -3.494 -6.559 10.673 1.00 88.81 650 GLU A N 1
ATOM 4980 C CA . GLU A 1 650 ? -2.393 -7.440 10.316 1.00 88.81 650 GLU A CA 1
ATOM 4981 C C . GLU A 1 650 ? -2.855 -8.872 10.066 1.00 88.81 650 GLU A C 1
ATOM 4983 O O . GLU A 1 650 ? -3.711 -9.401 10.772 1.00 88.81 650 GLU A O 1
ATOM 4988 N N . SER A 1 651 ? -2.256 -9.499 9.053 1.00 86.50 651 SER A N 1
ATOM 4989 C CA . SER A 1 651 ? -2.238 -10.949 8.939 1.00 86.50 651 SER A CA 1
ATOM 4990 C C . SER A 1 651 ? -1.022 -11.454 8.167 1.00 86.50 651 SER A C 1
ATOM 4992 O O . SER A 1 651 ? -0.830 -11.156 6.987 1.00 86.50 651 SER A O 1
ATOM 4994 N N . CYS A 1 652 ? -0.227 -12.304 8.804 1.00 77.12 652 CYS A N 1
ATOM 4995 C CA . CYS A 1 652 ? 0.840 -13.055 8.141 1.00 77.12 652 CYS A CA 1
ATOM 4996 C C . CYS A 1 652 ? 0.418 -14.469 7.703 1.00 77.12 652 CYS A C 1
ATOM 4998 O O . CYS A 1 652 ? 1.281 -15.254 7.305 1.00 77.12 652 CYS A O 1
ATOM 5000 N N . SER A 1 653 ? -0.870 -14.817 7.792 1.00 75.75 653 SER A N 1
ATOM 5001 C CA . SER A 1 653 ? -1.377 -16.136 7.399 1.00 75.75 653 SER A CA 1
ATOM 5002 C C . SER A 1 653 ? -1.773 -16.181 5.920 1.00 75.75 653 SER A C 1
ATOM 5004 O O . SER A 1 653 ? -2.432 -15.275 5.417 1.00 75.75 653 SER A O 1
ATOM 5006 N N . GLU A 1 654 ? -1.407 -17.266 5.232 1.00 69.88 654 GLU A N 1
ATOM 5007 C CA . GLU A 1 654 ? -1.826 -17.542 3.848 1.00 69.88 654 GLU A CA 1
ATOM 5008 C C . GLU A 1 654 ? -3.303 -17.966 3.745 1.00 69.88 654 GLU A C 1
ATOM 5010 O O . GLU A 1 654 ? -3.881 -17.921 2.662 1.00 69.88 654 GLU A O 1
ATOM 5015 N N . SER A 1 655 ? -3.914 -18.405 4.851 1.00 69.38 655 SER A N 1
ATOM 5016 C CA . SER A 1 655 ? -5.271 -18.970 4.887 1.00 69.38 655 SER A CA 1
ATOM 5017 C C . SER A 1 655 ? -6.325 -18.023 5.466 1.00 69.38 655 SER A C 1
ATOM 5019 O O . SER A 1 655 ? -7.516 -18.337 5.436 1.00 69.38 655 SER A O 1
ATOM 5021 N N . ALA A 1 656 ? -5.906 -16.884 6.015 1.00 70.94 656 ALA A N 1
ATOM 5022 C CA . ALA A 1 656 ? -6.817 -15.827 6.429 1.00 70.94 656 ALA A CA 1
ATOM 5023 C C . ALA A 1 656 ? -7.298 -15.019 5.202 1.00 70.94 656 ALA A C 1
ATOM 5025 O O . ALA A 1 656 ? -6.755 -15.145 4.102 1.00 70.94 656 ALA A O 1
ATOM 5026 N N . ASP A 1 657 ? -8.313 -14.173 5.379 1.00 79.44 657 ASP A N 1
ATOM 5027 C CA . ASP A 1 657 ? -8.833 -13.321 4.300 1.00 79.44 657 ASP A CA 1
ATOM 5028 C C . ASP A 1 657 ? -9.321 -11.969 4.852 1.00 79.44 657 ASP A C 1
ATOM 5030 O O . ASP A 1 657 ? -9.947 -11.914 5.912 1.00 79.44 657 ASP A O 1
ATOM 5034 N N . ILE A 1 658 ? -9.033 -10.865 4.155 1.00 83.94 658 ILE A N 1
ATOM 5035 C CA . ILE A 1 658 ? -9.407 -9.500 4.557 1.00 83.94 658 ILE A CA 1
ATOM 5036 C C . ILE A 1 658 ? -10.122 -8.811 3.393 1.00 83.94 658 ILE A C 1
ATOM 5038 O O . ILE A 1 658 ? -9.520 -8.468 2.376 1.00 83.94 658 ILE A O 1
ATOM 5042 N N . GLN A 1 659 ? -11.413 -8.533 3.574 1.00 81.38 659 GLN A N 1
ATOM 5043 C CA . GLN A 1 659 ? -12.290 -7.988 2.542 1.00 81.38 659 GLN A CA 1
ATOM 5044 C C . GLN A 1 659 ? -12.916 -6.661 2.965 1.00 81.38 659 GLN A C 1
ATOM 5046 O O . GLN A 1 659 ? -13.962 -6.599 3.610 1.00 81.38 659 GLN A O 1
ATOM 5051 N N . PHE A 1 660 ? -12.277 -5.563 2.558 1.00 77.69 660 PHE A N 1
ATOM 5052 C CA . PHE A 1 660 ? -12.780 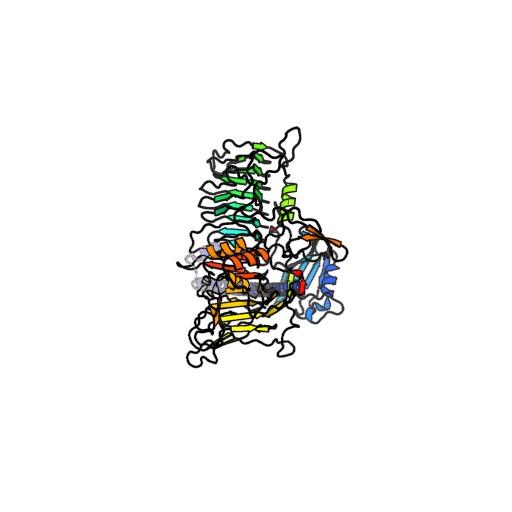-4.197 2.798 1.00 77.69 660 PHE A CA 1
ATOM 5053 C C . PHE A 1 660 ? -13.630 -3.675 1.631 1.00 77.69 660 PHE A C 1
ATOM 5055 O O . PHE A 1 660 ? -14.347 -2.674 1.730 1.00 77.69 660 PHE A O 1
ATOM 5062 N N . GLY A 1 661 ? -13.510 -4.342 0.487 1.00 71.56 661 GLY A N 1
ATOM 5063 C CA . GLY A 1 661 ? -14.053 -3.926 -0.792 1.00 71.56 661 GLY A CA 1
ATOM 5064 C C . GLY A 1 661 ? -15.388 -4.495 -1.188 1.00 71.56 661 GLY A C 1
ATOM 5065 O O . GLY A 1 661 ? -16.133 -3.868 -1.930 1.00 71.56 661 GLY A O 1
ATOM 5066 N N . VAL A 1 662 ? -15.626 -5.729 -0.770 1.00 75.69 662 VAL A N 1
ATOM 5067 C CA . VAL A 1 662 ? -16.622 -6.621 -1.350 1.00 75.69 662 VAL A CA 1
ATOM 5068 C C . VAL A 1 662 ? -17.314 -7.310 -0.197 1.00 75.69 662 VAL A C 1
ATOM 5070 O O . VAL A 1 662 ? -16.632 -7.811 0.684 1.00 75.69 662 VAL A O 1
AT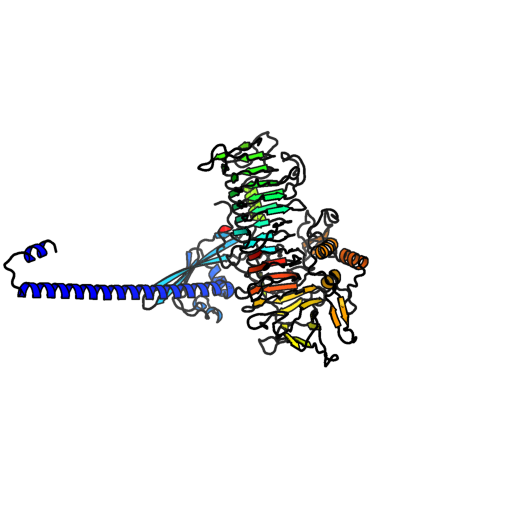OM 5073 N N . GLY A 1 663 ? -18.640 -7.274 -0.175 1.00 74.38 663 GLY A N 1
ATOM 5074 C CA . GLY A 1 663 ? -19.478 -7.981 0.776 1.00 74.38 663 GLY A CA 1
ATOM 5075 C C . GLY A 1 663 ? -19.509 -9.480 0.502 1.00 74.38 663 GLY A C 1
ATOM 5076 O O . GLY A 1 663 ? -19.146 -9.952 -0.577 1.00 74.38 663 GLY A O 1
ATOM 5077 N N . SER A 1 664 ? -20.042 -10.235 1.458 1.00 71.94 664 SER A N 1
ATOM 5078 C CA . SER A 1 664 ? -20.205 -11.688 1.349 1.00 71.94 664 SER A CA 1
ATOM 5079 C C . SER A 1 664 ? -21.094 -12.132 0.174 1.00 71.94 664 SER A C 1
ATOM 5081 O O . SER A 1 664 ? -20.985 -13.265 -0.291 1.00 71.94 664 SER A O 1
ATOM 5083 N N . ASP A 1 665 ? -21.924 -11.238 -0.375 1.00 72.62 665 ASP A N 1
ATOM 5084 C CA . ASP A 1 665 ? -22.725 -11.456 -1.585 1.00 72.62 665 ASP A CA 1
ATOM 5085 C C . ASP A 1 665 ? -21.960 -11.190 -2.900 1.00 72.62 665 ASP A C 1
ATOM 5087 O O . ASP A 1 665 ? -22.552 -11.238 -3.983 1.00 72.62 665 ASP A O 1
ATOM 5091 N N . GLY A 1 666 ? -20.652 -10.920 -2.822 1.00 71.44 666 GLY A N 1
ATOM 5092 C CA . GLY A 1 666 ? -19.783 -10.646 -3.966 1.00 71.44 666 GLY A CA 1
ATOM 5093 C C . GLY A 1 666 ? -19.944 -9.238 -4.543 1.00 71.44 666 GLY A C 1
ATOM 5094 O O . GLY A 1 666 ? -19.456 -8.964 -5.641 1.00 71.44 666 GLY A O 1
ATOM 5095 N N . LYS A 1 667 ? -20.642 -8.346 -3.834 1.00 73.88 667 LYS A N 1
ATOM 5096 C CA . LYS A 1 667 ? -20.915 -6.973 -4.265 1.00 73.88 667 LYS A CA 1
ATOM 5097 C C . LYS A 1 667 ? -20.017 -5.967 -3.562 1.00 73.88 667 LYS A C 1
ATOM 5099 O O . LYS A 1 667 ? -19.721 -6.098 -2.388 1.00 73.88 667 LYS A O 1
ATOM 5104 N N . GLY A 1 668 ? -19.621 -4.925 -4.279 1.00 74.00 668 GLY A N 1
ATOM 5105 C CA . GLY A 1 668 ? -18.928 -3.760 -3.751 1.00 74.00 668 GLY A CA 1
ATOM 5106 C C . GLY A 1 668 ? -19.578 -3.127 -2.518 1.00 74.00 668 GLY A C 1
ATOM 5107 O O . GLY A 1 668 ? -20.778 -2.829 -2.503 1.00 74.00 668 GLY A O 1
ATOM 5108 N N . LEU A 1 669 ? -18.763 -2.862 -1.499 1.00 77.06 669 LEU A N 1
ATOM 5109 C CA . LEU A 1 669 ? -19.169 -2.156 -0.289 1.00 77.06 669 LEU A CA 1
ATOM 5110 C C . LEU A 1 669 ? -19.175 -0.645 -0.523 1.00 77.06 669 LEU A C 1
ATOM 5112 O O . LEU A 1 669 ? -18.256 -0.058 -1.089 1.00 77.06 669 LEU A O 1
ATOM 5116 N N . GLN A 1 670 ? -20.212 0.021 -0.031 1.00 76.25 670 GLN A N 1
ATOM 5117 C CA . GLN A 1 670 ? -20.429 1.450 -0.261 1.00 76.25 670 GLN A CA 1
ATOM 5118 C C . GLN A 1 670 ? -19.990 2.275 0.944 1.00 76.25 670 GLN A C 1
ATOM 5120 O O . GLN A 1 670 ? -20.397 1.977 2.066 1.00 76.25 670 GLN A O 1
ATOM 5125 N N . ASN A 1 671 ? -19.304 3.393 0.675 1.00 75.50 671 ASN A N 1
ATOM 5126 C CA . ASN A 1 671 ? -19.143 4.509 1.614 1.00 75.50 671 ASN A CA 1
ATOM 5127 C C . ASN A 1 671 ? -18.401 4.164 2.920 1.00 75.50 671 ASN A C 1
ATOM 5129 O O . ASN A 1 671 ? -18.705 4.733 3.967 1.00 75.50 671 ASN A O 1
ATOM 5133 N N . ASN A 1 672 ? -17.439 3.244 2.856 1.00 82.94 672 ASN A N 1
ATOM 5134 C CA . ASN A 1 672 ? -16.544 2.943 3.974 1.00 82.94 672 ASN A CA 1
ATOM 5135 C C . ASN A 1 672 ? -15.360 3.903 3.984 1.00 82.94 672 ASN A C 1
ATOM 5137 O O . ASN A 1 672 ? -14.842 4.239 2.918 1.00 82.94 672 ASN A O 1
ATOM 5141 N N . LEU A 1 673 ? -14.923 4.284 5.182 1.00 88.19 673 LEU A N 1
ATOM 5142 C CA . LEU A 1 673 ? -13.753 5.128 5.385 1.00 88.19 673 LEU A CA 1
ATOM 5143 C C . LEU A 1 673 ? -12.878 4.548 6.499 1.00 88.19 673 LEU A C 1
ATOM 5145 O O . LEU A 1 673 ? -13.292 4.504 7.660 1.00 88.19 673 LEU A O 1
ATOM 5149 N N . PHE A 1 674 ? -11.671 4.127 6.125 1.00 92.19 674 PHE A N 1
ATOM 5150 C CA . PHE A 1 674 ? -10.672 3.559 7.026 1.00 92.19 674 PHE A CA 1
ATOM 5151 C C . PHE A 1 674 ? -9.459 4.488 7.177 1.00 92.19 674 PHE A C 1
ATOM 5153 O O . PHE A 1 674 ? -8.871 4.921 6.186 1.00 92.19 674 PHE A O 1
ATOM 5160 N N . PHE A 1 675 ? -9.065 4.772 8.417 1.00 94.31 675 PHE A N 1
ATOM 5161 C CA . PHE A 1 675 ? -7.846 5.499 8.767 1.00 94.31 675 PHE A CA 1
ATOM 5162 C C . PHE A 1 675 ? -6.856 4.546 9.427 1.00 94.31 675 PHE A C 1
ATOM 5164 O O . PHE A 1 675 ? -7.006 4.223 10.602 1.00 94.31 675 PHE A O 1
ATOM 5171 N N . GLY A 1 676 ? -5.838 4.108 8.698 1.00 92.81 676 GLY A N 1
ATOM 5172 C CA . GLY A 1 676 ? -4.880 3.142 9.214 1.00 92.81 676 GLY A CA 1
ATOM 5173 C C . GLY A 1 676 ? -4.167 2.362 8.127 1.00 92.81 676 GLY A C 1
ATOM 5174 O O . GLY A 1 676 ? -4.146 2.737 6.954 1.00 92.81 676 GLY A O 1
ATOM 5175 N N . TYR A 1 677 ? -3.576 1.258 8.548 1.00 90.88 677 TYR A N 1
ATOM 5176 C CA . TYR A 1 677 ? -2.726 0.406 7.755 1.00 90.88 677 TYR A CA 1
ATOM 5177 C C . TYR A 1 677 ? -3.278 -1.006 7.668 1.00 90.88 677 TYR A C 1
ATOM 5179 O O . TYR A 1 677 ? -3.786 -1.539 8.651 1.00 90.88 677 TYR A O 1
ATOM 5187 N N . VAL A 1 678 ? -3.142 -1.620 6.498 1.00 91.00 678 VAL A N 1
ATOM 5188 C CA . VAL A 1 678 ? -3.336 -3.061 6.329 1.00 91.00 678 VAL A CA 1
ATOM 5189 C C . VAL A 1 678 ? -1.982 -3.667 5.989 1.00 91.00 678 VAL A C 1
ATOM 5191 O O . VAL A 1 678 ? -1.391 -3.332 4.961 1.00 91.00 678 VAL A O 1
ATOM 5194 N N . TYR A 1 679 ? -1.491 -4.538 6.862 1.00 89.00 679 TYR A N 1
ATOM 5195 C CA . TYR A 1 679 ? -0.268 -5.305 6.680 1.00 89.00 679 TYR A CA 1
ATOM 5196 C C . TYR A 1 679 ? -0.637 -6.779 6.538 1.00 89.00 679 TYR A C 1
ATOM 5198 O O . TYR A 1 679 ? -0.739 -7.509 7.516 1.00 89.00 679 TYR A O 1
ATOM 5206 N N . ALA A 1 680 ? -0.873 -7.218 5.308 1.00 88.00 680 ALA A N 1
ATOM 5207 C CA . ALA A 1 680 ? -1.261 -8.589 5.017 1.00 88.00 680 ALA A CA 1
ATOM 5208 C C . ALA A 1 680 ? -0.485 -9.151 3.818 1.00 88.00 680 ALA A C 1
ATOM 5210 O O . ALA A 1 680 ? -1.073 -9.352 2.753 1.00 88.00 680 ALA A O 1
ATOM 5211 N N . PRO A 1 681 ? 0.840 -9.381 3.935 1.00 84.00 681 PRO A N 1
ATOM 5212 C CA . PRO A 1 681 ? 1.721 -9.630 2.792 1.00 84.00 681 PRO A CA 1
ATOM 5213 C C . PRO A 1 681 ? 1.339 -10.814 1.899 1.00 84.00 681 PRO A C 1
ATOM 5215 O O . PRO A 1 681 ? 1.804 -10.840 0.768 1.00 84.00 681 PRO A O 1
ATOM 5218 N N . TYR A 1 682 ? 0.514 -11.757 2.363 1.00 80.44 682 TYR A N 1
ATOM 5219 C CA . TYR A 1 682 ? 0.008 -12.881 1.564 1.00 80.44 682 TYR A CA 1
ATOM 5220 C C . TYR A 1 682 ? -1.404 -12.680 1.010 1.00 80.44 682 TYR A C 1
ATOM 5222 O O . TYR A 1 682 ? -1.863 -13.499 0.232 1.00 80.44 682 TYR A O 1
ATOM 5230 N N . MET A 1 683 ? -2.111 -11.612 1.359 1.00 83.56 683 MET A N 1
ATOM 5231 C CA . MET A 1 683 ? -3.514 -11.465 0.973 1.00 83.56 683 MET A CA 1
ATOM 5232 C C . MET A 1 683 ? -3.716 -10.610 -0.263 1.00 83.56 683 MET A C 1
ATOM 5234 O O . MET A 1 683 ? -2.978 -9.658 -0.502 1.00 83.56 683 MET A O 1
ATOM 5238 N N . THR A 1 684 ? -4.780 -10.898 -1.001 1.00 81.94 684 THR A N 1
ATOM 5239 C CA . THR A 1 684 ? -5.313 -9.995 -2.016 1.00 81.94 684 THR A CA 1
ATOM 5240 C C . THR A 1 684 ? -6.216 -8.966 -1.351 1.00 81.94 684 THR A C 1
ATOM 5242 O O . THR A 1 684 ? -7.206 -9.330 -0.721 1.00 81.94 684 THR A O 1
ATOM 5245 N N . TYR A 1 685 ? -5.947 -7.676 -1.543 1.00 84.12 685 TYR A N 1
ATOM 5246 C CA . TYR A 1 685 ? -6.913 -6.642 -1.182 1.00 84.12 685 TYR A CA 1
ATOM 5247 C C . TYR A 1 685 ? -7.796 -6.313 -2.383 1.00 84.12 685 TYR A C 1
ATOM 5249 O O . TYR A 1 685 ? -7.339 -5.833 -3.424 1.00 84.12 685 TYR A O 1
ATOM 5257 N N . VAL A 1 686 ? -9.088 -6.570 -2.220 1.00 79.19 686 VAL A N 1
ATOM 5258 C CA . VAL A 1 686 ? -10.101 -6.310 -3.239 1.00 79.19 686 VAL A CA 1
ATOM 5259 C C . VAL A 1 686 ? -10.888 -5.063 -2.855 1.00 79.19 686 VAL A C 1
ATOM 5261 O O . VAL A 1 686 ? -11.287 -4.933 -1.701 1.00 79.19 686 VAL A O 1
ATOM 5264 N N . ASP A 1 687 ? -11.155 -4.187 -3.824 1.00 77.19 687 ASP A N 1
ATOM 5265 C CA . ASP A 1 687 ? -12.128 -3.098 -3.739 1.00 77.19 687 ASP A CA 1
ATOM 5266 C C . ASP A 1 687 ? -12.885 -2.942 -5.060 1.00 77.19 687 ASP A C 1
ATOM 5268 O O . ASP A 1 687 ? -12.328 -2.456 -6.038 1.00 77.19 687 ASP A O 1
ATOM 5272 N N . LEU A 1 688 ? -14.145 -3.383 -5.109 1.00 72.25 688 LEU A N 1
ATOM 5273 C CA . LEU A 1 688 ? -14.980 -3.327 -6.312 1.00 72.25 688 LEU A CA 1
ATOM 5274 C C . LEU A 1 688 ? -16.119 -2.322 -6.124 1.00 72.25 688 LEU A C 1
ATOM 5276 O O . LEU A 1 688 ? -16.750 -2.264 -5.075 1.00 72.25 688 LEU A O 1
ATOM 5280 N N . SER A 1 689 ? -16.467 -1.592 -7.176 1.00 61.28 689 SER A N 1
ATOM 5281 C CA . SER A 1 689 ? -17.724 -0.873 -7.312 1.00 61.28 689 SER A CA 1
ATOM 5282 C C . SER A 1 689 ? -18.732 -1.802 -7.969 1.00 61.28 689 SER A C 1
ATOM 5284 O O . SER A 1 689 ? -18.482 -2.297 -9.066 1.00 61.28 689 SER A O 1
ATOM 5286 N N . CYS A 1 690 ? -19.886 -2.018 -7.344 1.00 48.09 690 CYS A N 1
ATOM 5287 C CA . CYS A 1 690 ? -21.015 -2.632 -8.032 1.00 48.09 690 CYS A CA 1
ATOM 5288 C C . CYS A 1 690 ? -22.254 -1.729 -7.969 1.00 48.09 690 CYS A C 1
ATOM 5290 O O . CYS A 1 690 ? -22.691 -1.311 -6.890 1.00 48.09 690 CYS A O 1
ATOM 5292 N N . GLY A 1 691 ? -22.868 -1.492 -9.125 1.00 47.69 691 GLY A N 1
ATOM 5293 C CA . GLY A 1 691 ? -24.207 -0.938 -9.241 1.00 47.69 691 GLY A CA 1
ATOM 5294 C C . GLY A 1 691 ? -24.269 0.564 -9.516 1.00 47.69 691 GLY A C 1
ATOM 5295 O O . GLY A 1 691 ? -23.444 1.358 -9.070 1.00 47.69 691 GLY A O 1
ATOM 5296 N N . GLU A 1 692 ? -25.353 0.948 -10.192 1.00 41.75 692 GLU A N 1
ATOM 5297 C CA . GLU A 1 692 ? -25.670 2.273 -10.753 1.00 41.75 692 GLU A CA 1
ATOM 5298 C C . GLU A 1 692 ? -25.714 3.454 -9.746 1.00 41.75 692 GLU A C 1
ATOM 5300 O O . GLU A 1 692 ? -26.000 4.580 -10.141 1.00 41.75 692 GLU A O 1
ATOM 5305 N N . ASN A 1 693 ? -25.417 3.237 -8.457 1.00 42.16 693 ASN A N 1
ATOM 5306 C CA . ASN A 1 693 ? -25.506 4.232 -7.376 1.00 42.16 693 ASN A CA 1
ATOM 5307 C C . ASN A 1 693 ? -24.280 4.265 -6.436 1.00 42.16 693 ASN A C 1
ATOM 5309 O O . ASN A 1 693 ? -24.394 4.708 -5.290 1.00 42.16 693 ASN A O 1
ATOM 5313 N N . THR A 1 694 ? -23.101 3.801 -6.859 1.00 50.53 694 THR A N 1
ATOM 5314 C CA . THR A 1 694 ? -21.891 3.933 -6.028 1.00 50.53 694 THR A CA 1
ATOM 5315 C C . THR A 1 694 ? -21.397 5.379 -6.027 1.00 50.53 694 THR A C 1
ATOM 5317 O O . THR A 1 694 ? -20.761 5.835 -6.977 1.00 50.53 694 THR A O 1
ATOM 5320 N N . GLY A 1 695 ? -21.694 6.114 -4.953 1.00 52.84 695 GLY A N 1
ATOM 5321 C CA . GLY A 1 695 ? -21.038 7.386 -4.666 1.00 52.84 695 GLY A CA 1
ATOM 5322 C C . GLY A 1 695 ? -19.528 7.176 -4.538 1.00 52.84 695 GLY A C 1
ATOM 5323 O O . GLY A 1 695 ? -19.082 6.297 -3.798 1.00 52.84 695 GLY A O 1
ATOM 5324 N N . GLY A 1 696 ? -18.746 7.953 -5.289 1.00 63.72 696 GLY A N 1
ATOM 5325 C CA . GLY A 1 696 ? -17.304 8.051 -5.067 1.00 63.72 696 GLY A CA 1
ATOM 5326 C C . GLY A 1 696 ? -16.993 8.681 -3.705 1.00 63.72 696 GLY A C 1
ATOM 5327 O O . GLY A 1 696 ? -17.837 9.361 -3.126 1.00 63.72 696 GLY A O 1
ATOM 5328 N N . GLY A 1 697 ? -15.788 8.462 -3.181 1.00 75.19 697 GLY A N 1
ATOM 5329 C CA . GLY A 1 697 ? -15.405 8.904 -1.834 1.00 75.19 697 GLY A CA 1
ATOM 5330 C C . GLY A 1 697 ? -13.932 8.653 -1.518 1.00 75.19 697 GLY A C 1
ATOM 5331 O O . GLY A 1 697 ? -13.177 8.226 -2.388 1.00 75.19 697 GLY A O 1
ATOM 5332 N N . VAL A 1 698 ? -13.516 8.893 -0.276 1.00 82.06 698 VAL A N 1
ATOM 5333 C CA . VAL A 1 698 ? -12.209 8.434 0.224 1.00 82.06 698 VAL A CA 1
ATOM 5334 C C . VAL A 1 698 ? -12.421 7.074 0.876 1.00 82.06 698 VAL A C 1
ATOM 5336 O O . VAL A 1 698 ? -13.287 6.953 1.737 1.00 82.06 698 VAL A O 1
ATOM 5339 N N . ARG A 1 699 ? -11.666 6.055 0.453 1.00 83.81 699 ARG A N 1
ATOM 5340 C CA . ARG A 1 699 ? -11.766 4.704 1.027 1.00 83.81 699 ARG A CA 1
ATOM 5341 C C . ARG A 1 699 ? -10.811 4.520 2.191 1.00 83.81 699 ARG A C 1
ATOM 5343 O O . ARG A 1 699 ? -11.167 3.927 3.207 1.00 83.81 699 ARG A O 1
ATOM 5350 N N . MET A 1 700 ? -9.594 5.022 2.018 1.00 87.50 700 MET A N 1
ATOM 5351 C CA . MET A 1 700 ? -8.487 4.758 2.919 1.00 87.50 700 MET A CA 1
ATOM 5352 C C . MET A 1 700 ? -7.584 5.980 3.061 1.00 87.50 700 MET A C 1
ATOM 5354 O O . MET A 1 700 ? -7.217 6.606 2.064 1.00 87.50 700 MET A O 1
ATOM 5358 N N . VAL A 1 701 ? -7.196 6.268 4.301 1.00 90.69 701 VAL A N 1
ATOM 5359 C CA . VAL A 1 701 ? -6.160 7.236 4.665 1.00 90.69 701 VAL A CA 1
ATOM 5360 C C . VAL A 1 701 ? -5.116 6.516 5.522 1.00 90.69 701 VAL A C 1
ATOM 5362 O O . VAL A 1 701 ? -5.393 6.157 6.663 1.00 90.69 701 VAL A O 1
ATOM 5365 N N . GLY A 1 702 ? -3.927 6.273 4.978 1.00 89.62 702 GLY A N 1
ATOM 5366 C CA . GLY A 1 702 ? -2.878 5.486 5.632 1.00 89.62 702 GLY A CA 1
ATOM 5367 C C . GLY A 1 702 ? -2.050 4.701 4.620 1.00 89.62 702 GLY A C 1
ATOM 5368 O O . GLY A 1 702 ? -1.493 5.316 3.713 1.00 89.62 702 GLY A O 1
ATOM 5369 N N . GLY A 1 703 ? -1.958 3.373 4.751 1.00 88.44 703 GLY A N 1
ATOM 5370 C CA . GLY A 1 703 ? -1.201 2.554 3.797 1.00 88.44 703 GLY A CA 1
ATOM 5371 C C . GLY A 1 703 ? -1.517 1.057 3.771 1.00 88.44 703 GLY A C 1
ATOM 5372 O O . GLY A 1 703 ? -2.061 0.473 4.694 1.00 88.44 703 GLY A O 1
ATOM 5373 N N . LEU A 1 704 ? -1.165 0.418 2.672 1.00 88.31 704 LEU A N 1
ATOM 5374 C CA . LEU A 1 704 ? -1.560 -0.914 2.271 1.00 88.31 704 LEU A CA 1
ATOM 5375 C C . LEU A 1 704 ? -0.311 -1.708 1.856 1.00 88.31 704 LEU A C 1
ATOM 5377 O O . LEU A 1 704 ? 0.445 -1.287 0.977 1.00 88.31 704 LEU A O 1
ATOM 5381 N N . ILE A 1 705 ? -0.063 -2.837 2.513 1.00 88.56 705 ILE A N 1
ATOM 5382 C CA . ILE A 1 705 ? 1.030 -3.766 2.212 1.00 88.56 705 ILE A CA 1
ATOM 5383 C C . ILE A 1 705 ? 0.427 -5.156 2.171 1.00 88.56 705 ILE A C 1
ATOM 5385 O O . ILE A 1 705 ? 0.238 -5.784 3.209 1.00 88.56 705 ILE A O 1
ATOM 5389 N N . VAL A 1 706 ? 0.101 -5.628 0.976 1.00 88.44 706 VAL A N 1
ATOM 5390 C CA . VAL A 1 706 ? -0.547 -6.929 0.788 1.00 88.44 706 VAL A CA 1
ATOM 5391 C C . VAL A 1 706 ? 0.060 -7.659 -0.406 1.00 88.44 706 VAL A C 1
ATOM 5393 O O . VAL A 1 706 ? 0.852 -7.054 -1.122 1.00 88.44 706 VAL A O 1
ATOM 5396 N N . SER A 1 707 ? -0.287 -8.923 -0.650 1.00 83.38 707 SER A N 1
ATOM 5397 C CA . SER A 1 707 ? 0.216 -9.668 -1.816 1.00 83.38 707 SER A CA 1
ATOM 5398 C C . SER A 1 707 ? -0.071 -8.945 -3.128 1.00 83.38 707 SER A C 1
ATOM 5400 O O . SER A 1 707 ? 0.848 -8.635 -3.889 1.00 83.38 707 SER A O 1
ATOM 5402 N N . ASP A 1 708 ? -1.337 -8.630 -3.374 1.00 82.38 708 ASP A N 1
ATOM 5403 C CA . ASP A 1 708 ? -1.803 -8.044 -4.623 1.00 82.38 708 ASP A CA 1
ATOM 5404 C C . ASP A 1 708 ? -3.127 -7.284 -4.440 1.00 82.38 708 ASP A C 1
ATOM 5406 O O . ASP A 1 708 ? -3.767 -7.336 -3.389 1.00 82.38 708 ASP A O 1
ATOM 5410 N N . TYR A 1 709 ? -3.513 -6.517 -5.461 1.00 82.81 709 TYR A N 1
ATOM 5411 C CA . TYR A 1 709 ? -4.698 -5.663 -5.429 1.00 82.81 709 TYR A CA 1
ATOM 5412 C C . TYR A 1 709 ? -5.624 -5.951 -6.591 1.00 82.81 709 TYR A C 1
ATOM 5414 O O . TYR A 1 709 ? -5.171 -6.080 -7.728 1.00 82.81 709 TYR A O 1
ATOM 5422 N N . VAL A 1 710 ? -6.922 -5.917 -6.312 1.00 79.44 710 VAL A N 1
ATOM 5423 C CA . VAL A 1 710 ? -7.974 -5.849 -7.325 1.00 79.44 710 VAL A CA 1
ATOM 5424 C C . VAL A 1 710 ? -8.851 -4.653 -6.987 1.00 79.44 710 VAL A C 1
ATOM 5426 O O . VAL A 1 710 ? -9.817 -4.776 -6.238 1.00 79.44 710 VAL A O 1
ATOM 5429 N N . ILE A 1 711 ? -8.492 -3.478 -7.505 1.00 79.19 711 ILE A N 1
ATOM 5430 C CA . ILE A 1 711 ? -9.213 -2.232 -7.220 1.00 79.19 711 ILE A CA 1
ATOM 5431 C C . ILE A 1 711 ? -9.919 -1.739 -8.481 1.00 79.19 711 ILE A C 1
ATOM 5433 O O . ILE A 1 711 ? -9.301 -1.488 -9.513 1.00 79.19 711 ILE A O 1
ATOM 5437 N N . SER A 1 712 ? -11.228 -1.572 -8.379 1.00 69.12 712 SER A N 1
ATOM 5438 C CA . SER A 1 712 ? -12.127 -1.085 -9.413 1.00 69.12 712 SER A CA 1
ATOM 5439 C C . SER A 1 712 ? -13.208 -0.250 -8.744 1.00 69.12 712 SER A C 1
ATOM 5441 O O . SER A 1 712 ? -14.238 -0.791 -8.380 1.00 69.12 712 SER A O 1
ATOM 5443 N N . GLY A 1 713 ? -13.004 1.053 -8.553 1.00 66.25 713 GLY A N 1
ATOM 5444 C CA . GLY A 1 713 ? -14.054 1.927 -8.028 1.00 66.25 713 GLY A CA 1
ATOM 5445 C C . GLY A 1 713 ? -13.686 3.408 -8.027 1.00 66.25 713 GLY A C 1
ATOM 5446 O O . GLY A 1 713 ? -12.525 3.783 -8.163 1.00 66.25 713 GLY A O 1
ATOM 5447 N N . TYR A 1 714 ? -14.684 4.277 -7.846 1.00 72.50 714 TYR A N 1
ATOM 5448 C CA . TYR A 1 714 ? -14.529 5.741 -7.812 1.00 72.50 714 TYR A CA 1
ATOM 5449 C C . TYR A 1 714 ? -13.979 6.258 -6.465 1.00 72.50 714 TYR A C 1
ATOM 5451 O O . TYR A 1 714 ? -14.466 7.259 -5.930 1.00 72.50 714 TYR A O 1
ATOM 5459 N N . TYR A 1 715 ? -12.991 5.569 -5.894 1.00 79.38 715 TYR A N 1
ATOM 5460 C CA . TYR A 1 715 ? -12.458 5.866 -4.568 1.00 79.38 715 TYR A CA 1
ATOM 5461 C C . TYR A 1 715 ? -11.069 6.506 -4.604 1.00 79.38 715 TYR A C 1
ATOM 5463 O O . TYR A 1 715 ? -10.308 6.361 -5.562 1.00 79.38 715 TYR A O 1
ATOM 5471 N N . GLU A 1 716 ? -10.753 7.247 -3.545 1.00 81.50 716 GLU A N 1
ATOM 5472 C CA . GLU A 1 716 ? -9.411 7.758 -3.291 1.00 81.50 716 GLU A CA 1
ATOM 5473 C C . GLU A 1 716 ? -8.696 6.953 -2.210 1.00 81.50 716 GLU A C 1
ATOM 5475 O O . GLU A 1 716 ? -9.276 6.626 -1.168 1.00 81.50 716 GLU A O 1
ATOM 5480 N N . PHE A 1 717 ? -7.413 6.709 -2.462 1.00 83.94 717 PHE A N 1
ATOM 5481 C CA . PHE A 1 717 ? -6.469 6.107 -1.533 1.00 83.94 717 PHE A CA 1
ATOM 5482 C C . PHE A 1 717 ? -5.401 7.149 -1.221 1.00 83.94 717 PHE A C 1
ATOM 5484 O O . PHE A 1 717 ? -4.647 7.571 -2.106 1.00 83.94 717 PHE A O 1
ATOM 5491 N N . ILE A 1 718 ? -5.391 7.604 0.030 1.00 83.88 718 ILE A N 1
ATOM 5492 C CA . ILE A 1 718 ? -4.578 8.731 0.474 1.00 83.88 718 ILE A CA 1
ATOM 5493 C C . ILE A 1 718 ? -3.522 8.226 1.444 1.00 83.88 718 ILE A C 1
ATOM 5495 O O . ILE A 1 718 ? -3.820 7.520 2.404 1.00 83.88 718 ILE A O 1
ATOM 5499 N N . TYR A 1 719 ? -2.274 8.607 1.206 1.00 84.12 719 TYR A N 1
ATOM 5500 C CA . TYR A 1 719 ? -1.192 8.295 2.126 1.00 84.12 719 TYR A CA 1
ATOM 5501 C C . TYR A 1 719 ? -1.222 9.196 3.357 1.00 84.12 719 TYR A C 1
ATOM 5503 O O . TYR A 1 719 ? -1.435 10.399 3.237 1.00 84.12 719 TYR A O 1
ATOM 5511 N N . ALA A 1 720 ? -0.973 8.616 4.528 1.00 84.94 720 ALA A N 1
ATOM 5512 C CA . ALA A 1 720 ? -0.723 9.326 5.778 1.00 84.94 720 ALA A CA 1
ATOM 5513 C C . ALA A 1 720 ? 0.201 8.470 6.642 1.00 84.94 720 ALA A C 1
ATOM 5515 O O . ALA A 1 720 ? -0.091 7.297 6.844 1.00 84.94 720 ALA A O 1
ATOM 5516 N N . ARG A 1 721 ? 1.305 9.017 7.152 1.00 82.31 721 ARG A N 1
ATOM 5517 C CA . ARG A 1 721 ? 2.262 8.283 7.996 1.00 82.31 721 ARG A CA 1
ATOM 5518 C C . ARG A 1 721 ? 1.687 8.035 9.393 1.00 82.31 721 ARG A C 1
ATOM 5520 O O . ARG A 1 721 ? 0.999 8.919 9.910 1.00 82.31 721 ARG A O 1
ATOM 5527 N N . PRO A 1 722 ? 2.007 6.894 10.034 1.00 82.50 722 PRO A N 1
ATOM 5528 C CA . PRO A 1 722 ? 1.750 6.727 11.463 1.00 82.50 722 PRO A CA 1
ATOM 5529 C C . PRO A 1 722 ? 2.496 7.816 12.244 1.00 82.50 722 PRO A C 1
ATOM 5531 O O . PRO A 1 722 ? 3.434 8.416 11.729 1.00 82.50 722 PRO A O 1
ATOM 5534 N N . SER A 1 723 ? 2.097 8.094 13.484 1.00 78.62 723 SER A N 1
ATOM 5535 C CA . SER A 1 723 ? 2.757 9.089 14.347 1.00 78.62 723 SER A CA 1
ATOM 5536 C C . SER A 1 723 ? 3.905 8.501 15.182 1.00 78.62 723 SER A C 1
ATOM 5538 O O . SER A 1 723 ? 4.419 9.156 16.101 1.00 78.62 723 SER A O 1
ATOM 5540 N N . MET A 1 724 ? 4.273 7.251 14.896 1.00 73.75 724 MET A N 1
ATOM 5541 C CA . MET A 1 724 ? 5.355 6.504 15.524 1.00 73.75 724 MET A CA 1
ATOM 5542 C C . MET A 1 724 ? 5.994 5.528 14.526 1.00 73.75 724 MET A C 1
ATOM 5544 O O . MET A 1 724 ? 5.380 5.188 13.514 1.00 73.75 724 MET A O 1
ATOM 5548 N N . SER A 1 725 ? 7.235 5.104 14.776 1.00 65.44 725 SER A N 1
ATOM 5549 C CA . SER A 1 725 ? 7.953 4.221 13.852 1.00 65.44 725 SER A CA 1
ATOM 5550 C C . SER A 1 725 ? 7.357 2.823 13.863 1.00 65.44 725 SER A C 1
ATOM 5552 O O . SER A 1 725 ? 6.817 2.382 14.875 1.00 65.44 725 SER A O 1
ATOM 5554 N N . VAL A 1 726 ? 7.504 2.103 12.751 1.00 61.75 726 VAL A N 1
ATOM 5555 C CA . VAL A 1 726 ? 7.058 0.707 12.664 1.00 61.75 726 VAL A CA 1
ATOM 5556 C C . VAL A 1 726 ? 7.734 -0.153 13.737 1.00 61.75 726 VAL A C 1
ATOM 5558 O O . VAL A 1 726 ? 7.066 -0.947 14.381 1.00 61.75 726 VAL A O 1
ATOM 5561 N N . ASP A 1 727 ? 9.011 0.105 14.029 1.00 55.19 727 ASP A N 1
ATOM 5562 C CA . ASP A 1 727 ? 9.764 -0.579 15.094 1.00 55.19 727 ASP A CA 1
ATOM 5563 C C . ASP A 1 727 ? 9.239 -0.285 16.513 1.00 55.19 727 ASP A C 1
ATOM 5565 O O . ASP A 1 727 ? 9.582 -0.988 17.460 1.00 55.19 727 ASP A O 1
ATOM 5569 N N . SER A 1 728 ? 8.449 0.782 16.679 1.00 55.31 728 SER A N 1
ATOM 5570 C CA . SER A 1 728 ? 7.810 1.143 17.952 1.00 55.31 728 SER A CA 1
ATOM 5571 C C . SER A 1 728 ? 6.377 0.627 18.085 1.00 55.31 728 SER A C 1
ATOM 5573 O O . SER A 1 728 ? 5.777 0.767 19.148 1.00 55.31 728 SER A O 1
ATOM 5575 N N . ILE A 1 729 ? 5.836 0.015 17.028 1.00 60.00 729 ILE A N 1
ATOM 5576 C CA . ILE A 1 729 ? 4.614 -0.779 17.107 1.00 60.00 729 ILE A CA 1
ATOM 5577 C C . ILE A 1 729 ? 5.024 -2.060 17.834 1.00 60.00 729 ILE A C 1
ATOM 5579 O O . ILE A 1 729 ? 5.918 -2.750 17.355 1.00 60.00 729 ILE A O 1
ATOM 5583 N N . GLY A 1 730 ? 4.448 -2.335 19.010 1.00 49.81 730 GLY A N 1
ATOM 5584 C CA . GLY A 1 730 ? 4.857 -3.393 19.949 1.00 49.81 730 GLY A CA 1
ATOM 5585 C C . GLY A 1 730 ? 4.639 -4.828 19.458 1.00 49.81 730 GLY A C 1
ATOM 5586 O O . GLY A 1 730 ? 4.017 -5.632 20.142 1.00 49.81 730 GLY A O 1
ATOM 5587 N N . ILE A 1 731 ? 5.134 -5.144 18.267 1.00 54.00 731 ILE A N 1
ATOM 5588 C CA . ILE A 1 731 ? 5.014 -6.420 17.580 1.00 54.00 731 ILE A CA 1
ATOM 5589 C C . ILE A 1 731 ? 6.380 -7.083 17.633 1.00 54.00 731 ILE A C 1
ATOM 5591 O O . ILE A 1 731 ? 7.388 -6.505 17.220 1.00 54.00 731 ILE A O 1
ATOM 5595 N N . THR A 1 732 ? 6.426 -8.310 18.142 1.00 51.78 732 THR A N 1
ATOM 5596 C CA . THR A 1 732 ? 7.630 -9.134 18.058 1.00 51.78 732 THR A CA 1
ATOM 5597 C C . THR A 1 732 ? 7.946 -9.381 16.587 1.00 51.78 732 THR A C 1
ATOM 5599 O O . THR A 1 732 ? 7.191 -10.050 15.880 1.00 51.78 732 THR A O 1
ATOM 5602 N N . THR A 1 733 ? 9.038 -8.787 16.106 1.00 53.69 733 THR A N 1
ATOM 5603 C CA . THR A 1 733 ? 9.524 -8.984 14.743 1.00 53.69 733 THR A CA 1
ATOM 5604 C C . THR A 1 733 ? 10.120 -10.383 14.635 1.00 53.69 733 THR A C 1
ATOM 5606 O O . THR A 1 733 ? 11.105 -10.711 15.294 1.00 53.69 733 THR A O 1
ATOM 5609 N N . GLY A 1 734 ? 9.468 -11.233 13.843 1.00 53.84 734 GLY A N 1
ATOM 5610 C CA . GLY A 1 734 ? 9.928 -12.582 13.538 1.00 53.84 734 GLY A CA 1
ATOM 5611 C C . GLY A 1 734 ? 10.775 -12.640 12.268 1.00 53.84 734 GLY A C 1
ATOM 5612 O O . GLY A 1 734 ? 11.209 -11.621 11.723 1.00 53.84 734 GLY A O 1
ATOM 5613 N N . ASP A 1 735 ? 10.975 -13.861 11.776 1.00 59.59 735 ASP A N 1
ATOM 5614 C CA . ASP A 1 735 ? 11.717 -14.125 10.547 1.00 59.59 735 ASP A CA 1
ATOM 5615 C C . ASP A 1 735 ? 11.119 -13.406 9.320 1.00 59.59 735 ASP A C 1
ATOM 5617 O O . ASP A 1 735 ? 9.906 -13.162 9.250 1.00 59.59 735 ASP A O 1
ATOM 5621 N N . PRO A 1 736 ? 11.947 -13.098 8.306 1.00 65.19 736 PRO A N 1
ATOM 5622 C CA . PRO A 1 736 ? 11.482 -12.703 6.984 1.00 65.19 736 PRO A CA 1
ATOM 5623 C C . PRO A 1 736 ? 10.411 -13.646 6.425 1.00 65.19 736 PRO A C 1
ATOM 5625 O O . PRO A 1 736 ? 10.642 -14.847 6.269 1.00 65.19 736 PRO A O 1
ATOM 5628 N N . LEU A 1 737 ? 9.263 -13.088 6.043 1.00 66.69 737 LEU A N 1
ATOM 5629 C CA . LEU A 1 737 ? 8.259 -13.803 5.267 1.00 66.69 737 LEU A CA 1
ATOM 5630 C C . LEU A 1 737 ? 8.835 -14.174 3.898 1.00 66.69 737 LEU A C 1
ATOM 5632 O O . LEU A 1 737 ? 9.567 -13.391 3.275 1.00 66.69 737 LEU A O 1
ATOM 5636 N N . ARG A 1 738 ? 8.456 -15.355 3.403 1.00 66.56 738 ARG A N 1
ATOM 5637 C CA . ARG A 1 738 ? 8.975 -15.920 2.157 1.00 66.56 738 ARG A CA 1
ATOM 5638 C C . ARG A 1 738 ? 7.903 -15.896 1.066 1.00 66.56 738 ARG A C 1
ATOM 5640 O O . ARG A 1 738 ? 6.794 -16.353 1.303 1.00 66.56 738 ARG A O 1
ATOM 5647 N N . PRO A 1 739 ? 8.228 -15.437 -0.151 1.00 65.31 739 PRO A N 1
ATOM 5648 C CA . PRO A 1 739 ? 7.336 -15.583 -1.297 1.00 65.31 739 PRO A CA 1
ATOM 5649 C C . PRO A 1 739 ? 6.999 -17.058 -1.563 1.00 65.31 739 PRO A C 1
ATOM 5651 O O . PRO A 1 739 ? 7.876 -17.922 -1.499 1.00 65.31 739 PRO A O 1
ATOM 5654 N N . THR A 1 740 ? 5.748 -17.348 -1.917 1.00 62.72 740 THR A N 1
ATOM 5655 C CA . THR A 1 740 ? 5.285 -18.718 -2.211 1.00 62.72 740 THR A CA 1
ATOM 5656 C C . THR A 1 740 ? 5.737 -19.211 -3.595 1.00 62.72 740 THR A C 1
ATOM 5658 O O . THR A 1 740 ? 5.953 -20.418 -3.790 1.00 62.72 740 THR A O 1
ATOM 5661 N N . GLY A 1 741 ? 5.921 -18.278 -4.540 1.00 58.09 741 GLY A N 1
ATOM 5662 C CA . GLY A 1 741 ? 6.279 -18.517 -5.942 1.00 58.09 741 GLY A CA 1
ATOM 5663 C C . GLY A 1 741 ? 7.679 -18.033 -6.348 1.00 58.09 741 GLY A C 1
ATOM 5664 O O . GLY A 1 741 ? 8.344 -17.285 -5.628 1.00 58.09 741 GLY A O 1
ATOM 5665 N N . SER A 1 742 ? 8.128 -18.465 -7.535 1.00 62.19 742 SER A N 1
ATOM 5666 C CA . SER A 1 742 ? 9.398 -18.016 -8.125 1.00 62.19 742 SER A CA 1
ATOM 5667 C C . SER A 1 742 ? 9.356 -16.525 -8.465 1.00 62.19 742 SER A C 1
ATOM 5669 O O . SER A 1 742 ? 8.322 -15.976 -8.848 1.00 62.19 742 SER A O 1
ATOM 5671 N N . ARG A 1 743 ? 10.514 -15.870 -8.346 1.00 66.31 743 ARG A N 1
ATOM 5672 C CA . ARG A 1 743 ? 10.691 -14.450 -8.672 1.00 66.31 743 ARG A CA 1
ATOM 5673 C C . ARG A 1 743 ? 11.826 -14.200 -9.656 1.00 66.31 743 ARG A C 1
ATOM 5675 O O . ARG A 1 743 ? 12.392 -13.111 -9.680 1.00 66.31 743 ARG A O 1
ATOM 5682 N N . GLU A 1 744 ? 12.147 -15.194 -10.482 1.00 64.19 744 GLU A N 1
ATOM 5683 C CA . GLU A 1 744 ? 13.122 -15.075 -11.581 1.00 64.19 744 GLU A CA 1
ATOM 5684 C C . GLU A 1 744 ? 12.773 -13.936 -12.551 1.00 64.19 744 GLU A C 1
ATOM 5686 O O . GLU A 1 744 ? 13.637 -13.341 -13.190 1.00 64.19 744 GLU A O 1
ATOM 5691 N N . TRP A 1 745 ? 11.500 -13.553 -12.624 1.00 68.94 745 TRP A N 1
ATOM 5692 C CA . TRP A 1 745 ? 11.071 -12.398 -13.396 1.00 68.94 745 TRP A CA 1
ATOM 5693 C C . TRP A 1 745 ? 11.622 -11.054 -12.871 1.00 68.94 745 TRP A C 1
ATOM 5695 O O . TRP A 1 745 ? 11.575 -10.068 -13.597 1.00 68.94 745 TRP A O 1
ATOM 5705 N N . ARG A 1 746 ? 12.201 -10.974 -11.668 1.00 66.94 746 ARG A N 1
ATOM 5706 C CA . ARG A 1 746 ? 12.826 -9.736 -11.156 1.00 66.94 746 ARG A CA 1
ATOM 5707 C C . ARG A 1 746 ? 14.159 -9.385 -11.836 1.00 66.94 746 ARG A C 1
ATOM 5709 O O . ARG A 1 746 ? 14.749 -8.355 -11.515 1.00 66.94 746 ARG A O 1
ATOM 5716 N N . HIS A 1 747 ? 14.658 -10.220 -12.748 1.00 58.53 747 HIS A N 1
ATOM 5717 C CA . HIS A 1 747 ? 15.864 -9.932 -13.524 1.00 58.53 747 HIS A CA 1
ATOM 5718 C C . HIS A 1 747 ? 15.563 -9.019 -14.728 1.00 58.53 747 HIS A C 1
ATOM 5720 O O . HIS A 1 747 ? 14.680 -9.301 -15.538 1.00 58.53 747 HIS A O 1
ATOM 5726 N N . TYR A 1 748 ? 16.324 -7.925 -14.844 1.00 53.88 748 TYR A N 1
ATOM 5727 C CA . TYR A 1 748 ? 16.241 -6.957 -15.945 1.00 53.88 748 TYR A CA 1
ATOM 5728 C C . TYR A 1 748 ? 16.978 -7.471 -17.191 1.00 53.88 748 TYR A C 1
ATOM 5730 O O . TYR A 1 748 ? 18.116 -7.922 -17.070 1.00 53.88 748 TYR A O 1
ATOM 5738 N N . GLY A 1 749 ? 16.371 -7.319 -18.373 1.00 40.75 749 GLY A N 1
ATOM 5739 C CA . GLY A 1 749 ? 17.048 -7.436 -19.674 1.00 40.75 749 GLY A CA 1
ATOM 5740 C C . GLY A 1 749 ? 17.588 -8.824 -20.038 1.00 40.75 749 GLY A C 1
ATOM 5741 O O . GLY A 1 749 ? 18.803 -8.978 -20.166 1.00 40.75 749 GLY A O 1
ATOM 5742 N N . VAL A 1 750 ? 16.701 -9.808 -20.232 1.00 29.88 750 VAL A N 1
ATOM 5743 C CA . VAL A 1 750 ? 17.065 -11.107 -20.839 1.00 29.88 750 VAL A CA 1
ATOM 5744 C C . VAL A 1 750 ? 17.131 -10.992 -22.354 1.00 29.88 750 VAL A C 1
ATOM 5746 O O . VAL A 1 750 ? 16.121 -10.530 -22.929 1.00 29.88 750 VAL A O 1
#